Protein AF-A0A9P8SN15-F1 (afdb_monomer_lite)

Structure (mmCIF, N/CA/C/O backbone):
data_AF-A0A9P8SN15-F1
#
_entry.id   AF-A0A9P8SN15-F1
#
loop_
_atom_site.group_PDB
_atom_site.id
_atom_site.type_symbol
_atom_site.label_atom_id
_atom_site.label_alt_id
_atom_site.label_comp_id
_atom_site.label_asym_id
_atom_site.label_entity_id
_atom_site.label_seq_id
_atom_site.pdbx_PDB_ins_code
_atom_site.Cartn_x
_atom_site.Cartn_y
_atom_site.Cartn_z
_atom_site.occupancy
_atom_site.B_iso_or_equiv
_atom_site.auth_seq_id
_atom_site.auth_comp_id
_atom_site.auth_asym_id
_atom_site.auth_atom_id
_atom_site.pdbx_PDB_model_num
ATOM 1 N N . MET A 1 1 ? -8.848 -55.774 -32.254 1.00 43.16 1 MET A N 1
ATOM 2 C CA . MET A 1 1 ? -9.373 -54.449 -31.861 1.00 43.16 1 MET A CA 1
ATOM 3 C C . MET A 1 1 ? -8.935 -54.195 -30.433 1.00 43.16 1 MET A C 1
ATOM 5 O O . MET A 1 1 ? -8.991 -55.128 -29.645 1.00 43.16 1 MET A O 1
ATOM 9 N N . GLY A 1 2 ? -8.468 -52.991 -30.123 1.00 33.44 2 GLY A N 1
ATOM 10 C CA . GLY A 1 2 ? -8.052 -52.582 -28.783 1.00 33.44 2 GLY A CA 1
ATOM 11 C C . GLY A 1 2 ? -7.899 -51.066 -28.777 1.00 33.44 2 GLY A C 1
ATOM 12 O O . GLY A 1 2 ? -7.346 -50.519 -29.731 1.00 33.44 2 GLY A O 1
ATOM 13 N N . ASN A 1 3 ? -8.456 -50.400 -27.769 1.00 33.59 3 ASN A N 1
ATOM 14 C CA . ASN A 1 3 ? -8.459 -48.942 -27.705 1.00 33.59 3 ASN A CA 1
ATOM 15 C C . ASN A 1 3 ? -7.086 -48.424 -27.266 1.00 33.59 3 ASN A C 1
ATOM 17 O O . ASN A 1 3 ? -6.443 -49.015 -26.401 1.00 33.59 3 ASN A O 1
ATOM 21 N N . VAL A 1 4 ? -6.667 -47.304 -27.851 1.00 38.09 4 VAL A N 1
ATOM 22 C CA . VAL A 1 4 ? -5.477 -46.547 -27.452 1.00 38.09 4 VAL A CA 1
ATOM 23 C C . VAL A 1 4 ? -5.957 -45.169 -27.011 1.00 38.09 4 VAL A C 1
ATOM 25 O O . VAL A 1 4 ? -6.623 -44.482 -27.784 1.00 38.09 4 VAL A O 1
ATOM 28 N N . GLU A 1 5 ? -5.653 -44.778 -25.775 1.00 34.59 5 GLU A N 1
ATOM 29 C CA . GLU A 1 5 ? -5.971 -43.437 -25.279 1.00 34.59 5 GLU A CA 1
ATOM 30 C C . GLU A 1 5 ? -5.076 -42.374 -25.943 1.00 34.59 5 GLU A C 1
ATOM 32 O O . GLU A 1 5 ? -3.874 -42.602 -26.122 1.00 34.59 5 GLU A O 1
ATOM 37 N N . PRO A 1 6 ? -5.620 -41.198 -26.305 1.00 35.34 6 PRO A N 1
ATOM 38 C CA . PRO A 1 6 ? -4.821 -40.083 -26.792 1.00 35.34 6 PRO A CA 1
ATOM 39 C C . PRO A 1 6 ? -4.088 -39.378 -25.639 1.00 35.34 6 PRO A C 1
ATOM 41 O O . PRO A 1 6 ? -4.672 -39.060 -24.605 1.00 35.34 6 PRO A O 1
ATOM 44 N N . LEU A 1 7 ? -2.804 -39.078 -25.847 1.00 35.97 7 LEU A N 1
ATOM 45 C CA . LEU A 1 7 ? -1.991 -38.275 -24.926 1.00 35.97 7 LEU A CA 1
ATOM 46 C C . LEU A 1 7 ? -2.554 -36.843 -24.773 1.00 35.97 7 LEU A C 1
ATOM 48 O O . LEU A 1 7 ? -2.995 -36.259 -25.766 1.00 35.97 7 LEU A O 1
ATOM 52 N N . PRO A 1 8 ? -2.492 -36.237 -23.571 1.00 32.81 8 PRO A N 1
ATOM 53 C CA . PRO A 1 8 ? -2.996 -34.886 -23.342 1.00 32.81 8 PRO A CA 1
ATOM 54 C C . PRO A 1 8 ? -2.127 -33.815 -24.021 1.00 32.81 8 PRO A C 1
ATOM 56 O O . PRO A 1 8 ? -0.898 -33.822 -23.925 1.00 32.81 8 PRO A O 1
ATOM 59 N N . SER A 1 9 ? -2.786 -32.858 -24.675 1.00 33.25 9 SER A N 1
ATOM 60 C CA . SER A 1 9 ? -2.154 -31.731 -25.370 1.00 33.25 9 SER A CA 1
ATOM 61 C C . SER A 1 9 ? -1.370 -30.803 -24.425 1.00 33.25 9 SER A C 1
ATOM 63 O O . SER A 1 9 ? -1.812 -30.560 -23.298 1.00 33.25 9 SER A O 1
ATOM 65 N N . PRO A 1 10 ? -0.251 -30.197 -24.872 1.00 29.38 10 PRO A N 1
ATOM 66 C CA . PRO A 1 10 ? 0.441 -29.174 -24.092 1.00 29.38 10 PRO A CA 1
ATOM 67 C C . PRO A 1 10 ? -0.435 -27.922 -23.928 1.00 29.38 10 PRO A C 1
ATOM 69 O O . PRO A 1 10 ? -1.056 -27.455 -24.884 1.00 29.38 10 PRO A O 1
ATOM 72 N N . LYS A 1 11 ? -0.461 -27.355 -22.715 1.00 29.34 11 LYS A N 1
ATOM 73 C CA . LYS A 1 11 ? -1.183 -26.105 -22.425 1.00 29.34 11 LYS A CA 1
ATOM 74 C C . LYS A 1 11 ? -0.593 -24.935 -23.240 1.00 29.34 11 LYS A C 1
ATOM 76 O O . LYS A 1 11 ? 0.634 -24.845 -23.336 1.00 29.34 11 LYS A O 1
ATOM 81 N N . PRO A 1 12 ? -1.420 -24.025 -23.790 1.00 28.12 12 PRO A N 1
ATOM 82 C CA . PRO A 1 12 ? -0.927 -22.801 -24.417 1.00 28.12 12 PRO A CA 1
ATOM 83 C C . PRO A 1 12 ? -0.260 -21.875 -23.378 1.00 28.12 12 PRO A C 1
ATOM 85 O O . PRO A 1 12 ? -0.565 -21.972 -22.186 1.00 28.12 12 PRO A O 1
ATOM 88 N N . PRO A 1 13 ? 0.647 -20.974 -23.801 1.00 26.25 13 PRO A N 1
ATOM 89 C CA . PRO A 1 13 ? 1.233 -19.980 -22.909 1.00 26.25 13 PRO A CA 1
ATOM 90 C C . PRO A 1 13 ? 0.168 -18.998 -22.400 1.00 26.25 13 PRO A C 1
ATOM 92 O O . PRO A 1 13 ? -0.768 -18.656 -23.121 1.00 26.25 13 PRO A O 1
ATOM 95 N N . LEU A 1 14 ? 0.341 -18.534 -21.161 1.00 26.70 14 LEU A N 1
ATOM 96 C CA . LEU A 1 14 ? -0.546 -17.562 -20.520 1.00 26.70 14 LEU A CA 1
ATOM 97 C C . LEU A 1 14 ? -0.602 -16.254 -21.325 1.00 26.70 14 LEU A C 1
ATOM 99 O O . LEU A 1 14 ? 0.432 -15.657 -21.630 1.00 26.70 14 LEU A O 1
ATOM 103 N N . SER A 1 15 ? -1.818 -15.804 -21.631 1.00 26.92 15 SER A N 1
ATOM 104 C CA . SER A 1 15 ? -2.092 -14.449 -22.110 1.00 26.92 15 SER A CA 1
ATOM 105 C C . SER A 1 15 ? -1.800 -13.411 -21.013 1.00 26.92 15 SER A C 1
ATOM 107 O O . SER A 1 15 ? -1.813 -13.765 -19.829 1.00 26.92 15 SER A O 1
ATOM 109 N N . PRO A 1 16 ? -1.566 -12.129 -21.362 1.00 30.34 16 PRO A N 1
ATOM 110 C CA . PRO A 1 16 ? -1.461 -11.059 -20.372 1.00 30.34 16 PRO A CA 1
ATOM 111 C C . PRO A 1 16 ? -2.697 -11.029 -19.466 1.00 30.34 16 PRO A C 1
ATOM 113 O O . PRO A 1 16 ? -3.819 -11.221 -19.938 1.00 30.34 16 PRO A O 1
ATOM 116 N N . LEU A 1 17 ? -2.484 -10.820 -18.166 1.00 32.09 17 LEU A N 1
ATOM 117 C CA . LEU A 1 17 ? -3.565 -10.796 -17.183 1.00 32.09 17 LEU A CA 1
ATOM 118 C C . LEU A 1 17 ? -4.480 -9.591 -17.425 1.00 32.09 17 LEU A C 1
ATOM 120 O O . LEU A 1 17 ? -4.017 -8.474 -17.647 1.00 32.09 17 LEU A O 1
ATOM 124 N N . GLN A 1 18 ? -5.787 -9.829 -17.361 1.00 28.58 18 GLN A N 1
ATOM 125 C CA . GLN A 1 18 ? -6.811 -8.798 -17.476 1.00 28.58 18 GLN A CA 1
ATOM 126 C C . GLN A 1 18 ? -6.966 -8.118 -16.107 1.00 28.58 18 GLN A C 1
ATOM 128 O O . GLN A 1 18 ? -7.608 -8.656 -15.210 1.00 28.58 18 GLN A O 1
ATOM 133 N N . GLU A 1 19 ? -6.287 -6.984 -15.924 1.00 38.12 19 GLU A N 1
ATOM 134 C CA . GLU A 1 19 ? -6.067 -6.360 -14.611 1.00 38.12 19 GLU A CA 1
ATOM 135 C C . GLU A 1 19 ? -7.360 -5.821 -13.966 1.00 38.12 19 GLU A C 1
ATOM 137 O O . GLU A 1 19 ? -8.158 -5.119 -14.596 1.00 38.12 19 GLU A O 1
ATOM 142 N N . SER A 1 20 ? -7.563 -6.137 -12.683 1.00 36.09 20 SER A N 1
ATOM 143 C CA . SER A 1 20 ? -8.764 -5.767 -11.928 1.00 36.09 20 SER A CA 1
ATOM 144 C C . SER A 1 20 ? -8.820 -4.266 -11.628 1.00 36.09 20 SER A C 1
ATOM 146 O O . SER A 1 20 ? -7.954 -3.713 -10.950 1.00 36.09 20 SER A O 1
ATOM 148 N N . ARG A 1 21 ? -9.903 -3.601 -12.057 1.00 37.75 21 ARG A N 1
ATOM 149 C CA . ARG A 1 21 ? -10.155 -2.159 -11.825 1.00 37.75 21 ARG A CA 1
ATOM 150 C C . ARG A 1 21 ? -10.199 -1.745 -10.341 1.00 37.75 21 ARG A C 1
ATOM 152 O O . ARG A 1 21 ? -10.098 -0.558 -10.042 1.00 37.75 21 ARG A O 1
ATOM 159 N N . SER A 1 22 ? -10.362 -2.698 -9.427 1.00 43.34 22 SER A N 1
ATOM 160 C CA . SER A 1 22 ? -10.461 -2.520 -7.973 1.00 43.34 22 SER A CA 1
ATOM 161 C C . SER A 1 22 ? -9.186 -1.979 -7.311 1.00 43.34 22 SER A C 1
ATOM 163 O O . SER A 1 22 ? -9.284 -1.263 -6.318 1.00 43.34 22 SER A O 1
ATOM 165 N N . ALA A 1 23 ? -7.997 -2.249 -7.858 1.00 39.69 23 ALA A N 1
ATOM 166 C CA . ALA A 1 23 ? -6.710 -1.913 -7.228 1.00 39.69 23 ALA A CA 1
ATOM 167 C C . ALA A 1 23 ? -6.354 -0.404 -7.185 1.00 39.69 23 ALA A C 1
ATOM 169 O O . ALA A 1 23 ? -5.274 -0.037 -6.729 1.00 39.69 23 ALA A O 1
ATOM 170 N N . ILE A 1 24 ? -7.218 0.475 -7.710 1.00 46.88 24 ILE A N 1
ATOM 171 C CA . ILE A 1 24 ? -6.808 1.800 -8.212 1.00 46.88 24 ILE A CA 1
ATOM 172 C C . ILE A 1 24 ? -7.413 2.976 -7.416 1.00 46.88 24 ILE A C 1
ATOM 174 O O . ILE A 1 24 ? -6.883 4.084 -7.460 1.00 46.88 24 ILE A O 1
ATOM 178 N N . SER A 1 25 ? -8.489 2.765 -6.647 1.00 37.72 25 SER A N 1
ATOM 179 C CA . SER A 1 25 ? -9.165 3.842 -5.901 1.00 37.72 25 SER A CA 1
ATOM 180 C C . SER A 1 25 ? -9.007 3.700 -4.385 1.00 37.72 25 SER A C 1
ATOM 182 O O . SER A 1 25 ? -9.679 2.880 -3.762 1.00 37.72 25 SER A O 1
ATOM 184 N N . LEU A 1 26 ? -8.159 4.544 -3.786 1.00 40.94 26 LEU A N 1
ATOM 185 C CA . LEU A 1 26 ? -7.991 4.694 -2.328 1.00 40.94 26 LEU A CA 1
ATOM 186 C C . LEU A 1 26 ? -8.127 6.158 -1.850 1.00 40.94 26 LEU A C 1
ATOM 188 O O . LEU A 1 26 ? -7.697 6.495 -0.751 1.00 40.94 26 LEU A O 1
ATOM 192 N N . GLN A 1 27 ? -8.711 7.050 -2.661 1.00 34.78 27 GLN A N 1
ATOM 193 C CA . GLN A 1 27 ? -8.911 8.454 -2.279 1.00 34.78 27 GLN A CA 1
ATOM 194 C C . GLN A 1 27 ? -10.295 8.685 -1.659 1.00 34.78 27 GLN A C 1
ATOM 196 O O . GLN A 1 27 ? -11.322 8.364 -2.256 1.00 34.78 27 GLN A O 1
ATOM 201 N N . THR A 1 28 ? -10.311 9.290 -0.469 1.00 30.00 28 THR A N 1
ATOM 202 C CA . THR A 1 28 ? -11.524 9.732 0.229 1.00 30.00 28 THR A CA 1
ATOM 203 C C . THR A 1 28 ? -12.302 10.744 -0.609 1.00 30.00 28 THR A C 1
ATOM 205 O O . THR A 1 28 ? -11.780 11.801 -0.965 1.00 30.00 28 THR A O 1
ATOM 208 N N . THR A 1 29 ? -13.578 10.462 -0.871 1.00 28.55 29 THR A N 1
ATOM 209 C CA . THR A 1 29 ? -14.506 11.414 -1.490 1.00 28.55 29 THR A CA 1
ATOM 210 C C . THR A 1 29 ? -14.833 12.539 -0.510 1.00 28.55 29 THR A C 1
ATOM 212 O O . THR A 1 29 ? -15.751 12.422 0.302 1.00 28.55 29 THR A O 1
ATOM 215 N N . ALA A 1 30 ? -14.083 13.640 -0.576 1.00 25.94 30 ALA A N 1
ATOM 216 C CA . ALA A 1 30 ? -14.432 14.867 0.131 1.00 25.94 30 ALA A CA 1
ATOM 217 C C . ALA A 1 30 ? -15.796 15.377 -0.371 1.00 25.94 30 ALA A C 1
ATOM 219 O O . ALA A 1 30 ? -15.971 15.617 -1.567 1.00 25.94 30 ALA A O 1
ATOM 220 N N . ALA A 1 31 ? -16.767 15.508 0.534 1.00 27.88 31 ALA A N 1
ATOM 221 C CA . ALA A 1 31 ? -18.132 15.874 0.177 1.00 27.88 31 ALA A CA 1
ATOM 222 C C . ALA A 1 31 ? -18.211 17.315 -0.358 1.00 27.88 31 ALA A C 1
ATOM 224 O O . ALA A 1 31 ? -17.802 18.263 0.313 1.00 27.88 31 ALA A O 1
ATOM 225 N N . ALA A 1 32 ? -18.783 17.482 -1.552 1.00 25.36 32 ALA A N 1
ATOM 226 C CA . ALA A 1 32 ? -19.199 18.786 -2.055 1.00 25.36 32 ALA A CA 1
ATOM 227 C C . ALA A 1 32 ? -20.607 19.114 -1.513 1.00 25.36 32 ALA A C 1
ATOM 229 O O . ALA A 1 32 ? -21.483 18.247 -1.569 1.00 25.36 32 ALA A O 1
ATOM 230 N N . PRO A 1 33 ? -20.854 20.326 -0.984 1.00 27.25 33 PRO A N 1
ATOM 231 C CA . PRO A 1 33 ? -22.137 20.663 -0.376 1.00 27.25 33 PRO A CA 1
ATOM 232 C C . PRO A 1 33 ? -23.238 20.838 -1.427 1.00 27.25 33 PRO A C 1
ATOM 234 O O . PRO A 1 33 ? -23.059 21.515 -2.439 1.00 27.25 33 PRO A O 1
ATOM 237 N N . SER A 1 34 ? -24.413 20.279 -1.145 1.00 27.02 34 SER A N 1
ATOM 238 C CA . SER A 1 34 ? -25.634 20.510 -1.916 1.00 27.02 34 SER A CA 1
ATOM 239 C C . SER A 1 34 ? -26.143 21.944 -1.739 1.00 27.02 34 SER A C 1
ATOM 241 O O . SER A 1 34 ? -26.380 22.375 -0.610 1.00 27.02 34 SER A O 1
ATOM 243 N N . SER A 1 35 ? -26.413 22.649 -2.837 1.00 26.45 35 SER A N 1
ATOM 244 C CA . SER A 1 35 ? -27.148 23.920 -2.841 1.00 26.45 35 SER A CA 1
ATOM 245 C C . SER A 1 35 ? -28.314 23.857 -3.835 1.00 26.45 35 SER A C 1
ATOM 247 O O . SER A 1 35 ? -28.173 23.350 -4.946 1.00 26.45 35 SER A O 1
ATOM 249 N N . SER A 1 36 ? -29.499 24.307 -3.409 1.00 26.06 36 SER A N 1
ATOM 250 C CA . SER A 1 36 ? -30.756 24.122 -4.148 1.00 26.06 36 SER A CA 1
ATOM 251 C C . SER A 1 36 ? -31.702 25.324 -4.008 1.00 26.06 36 SER A C 1
ATOM 253 O O . SER A 1 36 ? -32.494 25.417 -3.075 1.00 26.06 36 SER A O 1
ATOM 255 N N . SER A 1 37 ? -31.623 26.260 -4.956 1.00 27.27 37 SER A N 1
ATOM 256 C CA . SER A 1 37 ? -32.569 27.375 -5.154 1.00 27.27 37 SER A CA 1
ATOM 257 C C . SER A 1 37 ? -32.213 28.136 -6.444 1.00 27.27 37 SER A C 1
ATOM 259 O O . SER A 1 37 ? -31.049 28.147 -6.831 1.00 27.27 37 SER A O 1
ATOM 261 N N . VAL A 1 38 ? -33.113 28.798 -7.182 1.00 27.14 38 VAL A N 1
ATOM 262 C CA . VAL A 1 38 ? -34.593 28.786 -7.251 1.00 27.14 38 VAL A CA 1
ATOM 263 C C . VAL A 1 38 ? -34.981 29.206 -8.693 1.00 27.14 38 VAL A C 1
ATOM 265 O O . VAL A 1 38 ? -34.151 29.745 -9.422 1.00 27.14 38 VAL A O 1
ATOM 268 N N . ALA A 1 39 ? -36.210 28.935 -9.142 1.00 25.72 39 ALA A N 1
ATOM 269 C CA . ALA A 1 39 ? -36.659 29.194 -10.520 1.00 25.72 39 ALA A CA 1
ATOM 270 C C . ALA A 1 39 ? -36.964 30.675 -10.850 1.00 25.72 39 ALA A C 1
ATOM 272 O O . ALA A 1 39 ? -37.361 31.424 -9.962 1.00 25.72 39 ALA A O 1
ATOM 273 N N . ALA A 1 40 ? -36.937 31.038 -12.147 1.00 25.03 40 ALA A N 1
ATOM 274 C CA . ALA A 1 40 ? -37.963 31.885 -12.789 1.00 25.03 40 ALA A CA 1
ATOM 275 C C . ALA A 1 40 ? -37.892 31.868 -14.339 1.00 25.03 40 ALA A C 1
ATOM 277 O O . ALA A 1 40 ? -36.833 31.696 -14.933 1.00 25.03 40 ALA A O 1
ATOM 278 N N . ALA A 1 41 ? -39.053 32.050 -14.973 1.00 25.41 41 ALA A N 1
ATOM 279 C CA . ALA A 1 41 ? -39.345 31.945 -16.407 1.00 25.41 41 ALA A CA 1
ATOM 280 C C . ALA A 1 41 ? -38.790 33.061 -17.327 1.00 25.41 41 ALA A C 1
ATOM 282 O O . ALA A 1 41 ? -38.613 34.188 -16.875 1.00 25.41 41 ALA A O 1
ATOM 283 N N . ALA A 1 42 ? -38.714 32.786 -18.646 1.00 25.50 42 ALA A N 1
ATOM 284 C CA . ALA A 1 42 ? -39.509 33.501 -19.673 1.00 25.50 42 ALA A CA 1
ATOM 285 C C . ALA A 1 42 ? -39.394 32.893 -21.101 1.00 25.50 42 ALA A C 1
ATOM 287 O O . ALA A 1 42 ? -38.319 32.498 -21.539 1.00 25.50 42 ALA A O 1
ATOM 288 N N . VAL A 1 43 ? -40.518 32.885 -21.833 1.00 31.64 43 VAL A N 1
ATOM 289 C CA . VAL A 1 43 ? -40.740 32.541 -23.265 1.00 31.64 43 VAL A CA 1
ATOM 290 C C . VAL A 1 43 ? -41.840 33.525 -23.735 1.00 31.64 43 VAL A C 1
ATOM 292 O O . VAL A 1 43 ? -42.756 33.729 -22.932 1.00 31.64 43 VAL A O 1
ATOM 295 N N . PRO A 1 44 ? -41.768 34.229 -24.896 1.00 45.34 44 PRO A N 1
ATOM 296 C CA . PRO A 1 44 ? -41.990 33.678 -26.256 1.00 45.34 44 PRO A CA 1
ATOM 297 C C . PRO A 1 44 ? -41.100 34.363 -27.338 1.00 45.34 44 PRO A C 1
ATOM 299 O O . PRO A 1 44 ? -40.125 35.004 -26.966 1.00 45.34 44 PRO A O 1
ATOM 302 N N . HIS A 1 45 ? -41.267 34.293 -28.673 1.00 28.41 45 HIS A N 1
ATOM 303 C CA . HIS A 1 45 ? -42.249 33.752 -29.654 1.00 28.41 45 HIS A CA 1
ATOM 304 C C . HIS A 1 45 ? -41.458 33.192 -30.876 1.00 28.41 45 HIS A C 1
ATOM 306 O O . HIS A 1 45 ? -40.251 33.399 -30.946 1.00 28.41 45 HIS A O 1
ATOM 312 N N . GLY A 1 46 ? -42.029 32.537 -31.899 1.00 24.89 46 GLY A N 1
ATOM 313 C CA . GLY A 1 46 ? -43.416 32.123 -32.185 1.00 24.89 46 GLY A CA 1
ATOM 314 C C . GLY A 1 46 ? -43.642 31.894 -33.702 1.00 24.89 46 GLY A C 1
ATOM 315 O O . GLY A 1 46 ? -42.708 32.089 -34.471 1.00 24.89 46 GLY A O 1
ATOM 316 N N . HIS A 1 47 ? -44.887 31.571 -34.103 1.00 26.03 47 HIS A N 1
ATOM 317 C CA . HIS A 1 47 ? -45.398 31.467 -35.498 1.00 26.03 47 HIS A CA 1
ATOM 318 C C . HIS A 1 47 ? -44.851 30.300 -36.379 1.00 26.03 47 HIS A C 1
ATOM 320 O O . HIS A 1 47 ? -43.669 29.993 -36.338 1.00 26.03 47 HIS A O 1
ATOM 326 N N . GLU A 1 48 ? -45.643 29.597 -37.216 1.00 26.25 48 GLU A N 1
ATOM 327 C CA . GLU A 1 48 ? -47.116 29.573 -37.398 1.00 26.25 48 GLU A CA 1
ATOM 328 C C . GLU A 1 48 ? -47.599 28.346 -38.224 1.00 26.25 48 GLU A C 1
ATOM 330 O O . GLU A 1 48 ? -46.940 27.993 -39.195 1.00 26.25 48 GLU A O 1
ATOM 335 N N . SER A 1 49 ? -48.821 27.839 -37.960 1.00 27.11 49 SER A N 1
ATOM 336 C CA . SER A 1 49 ? -49.748 27.169 -38.926 1.00 27.11 49 SER A CA 1
ATOM 337 C C . SER A 1 49 ? -49.356 25.813 -39.592 1.00 27.11 49 SER A C 1
ATOM 339 O O . SER A 1 49 ? -48.182 25.527 -39.768 1.00 27.11 49 SER A O 1
ATOM 341 N N . LEU A 1 50 ? -50.253 24.917 -40.061 1.00 28.61 50 LEU A N 1
ATOM 342 C CA . LEU A 1 50 ? -51.690 24.612 -39.821 1.00 28.61 50 LEU A CA 1
ATOM 343 C C . LEU A 1 50 ? -52.057 23.248 -40.487 1.00 28.61 50 LEU A C 1
ATOM 345 O O . LEU A 1 50 ? -51.386 22.850 -41.431 1.00 28.61 50 LEU A O 1
ATOM 349 N N . SER A 1 51 ? -53.226 22.665 -40.143 1.00 28.62 51 SER A N 1
ATOM 350 C CA . SER A 1 51 ? -53.939 21.561 -40.863 1.00 28.62 51 SER A CA 1
ATOM 351 C C . SER A 1 51 ? -53.342 20.132 -40.770 1.00 28.62 51 SER A C 1
ATOM 353 O O . SER A 1 51 ? -52.132 19.987 -40.710 1.00 28.62 51 SER A O 1
ATOM 355 N N . ARG A 1 52 ? -54.116 19.023 -40.792 1.00 29.61 52 ARG A N 1
ATOM 356 C CA . ARG A 1 52 ? -55.588 18.801 -40.921 1.00 29.61 52 ARG A CA 1
ATOM 357 C C . ARG A 1 52 ? -56.020 17.441 -40.305 1.00 29.61 52 ARG A C 1
ATOM 359 O O . ARG A 1 52 ? -55.204 16.535 -40.219 1.00 29.61 52 ARG A O 1
ATOM 366 N N . TYR A 1 53 ? -57.302 17.316 -39.941 1.00 29.55 53 TYR A N 1
ATOM 367 C CA . TYR A 1 53 ? -58.002 16.091 -39.474 1.00 29.55 53 TYR A CA 1
ATOM 368 C C . TYR A 1 53 ? -58.514 15.202 -40.632 1.00 29.55 53 TYR A C 1
ATOM 370 O O . TYR A 1 53 ? -58.749 15.748 -41.712 1.00 29.55 53 TYR A O 1
ATOM 378 N N . PHE A 1 54 ? -58.792 13.908 -40.371 1.00 29.72 54 PHE A N 1
ATOM 379 C CA . PHE A 1 54 ? -60.115 13.246 -40.547 1.00 29.72 54 PHE A CA 1
ATOM 380 C C . PHE A 1 54 ? -60.140 11.804 -39.955 1.00 29.72 54 PHE A C 1
ATOM 382 O O . PHE A 1 54 ? -59.079 11.273 -39.635 1.00 29.72 54 PHE A O 1
ATOM 389 N N . ASP A 1 55 ? -61.333 11.208 -39.786 1.00 31.56 55 ASP A N 1
ATOM 390 C CA . ASP A 1 55 ? -61.631 10.100 -38.844 1.00 31.56 55 ASP A CA 1
ATOM 391 C C . ASP A 1 55 ? -62.084 8.736 -39.452 1.00 31.56 55 ASP A C 1
ATOM 393 O O . ASP A 1 55 ? -62.670 8.705 -40.534 1.00 31.56 55 ASP A O 1
ATOM 397 N N . ASP A 1 56 ? -61.950 7.668 -38.634 1.00 30.73 56 ASP A N 1
ATOM 398 C CA . ASP A 1 56 ? -62.829 6.466 -38.496 1.00 30.73 56 ASP A CA 1
ATOM 399 C C . ASP A 1 56 ? -62.890 5.373 -39.628 1.00 30.73 56 ASP A C 1
ATOM 401 O O . ASP A 1 56 ? -62.429 5.604 -40.744 1.00 30.73 56 ASP A O 1
ATOM 405 N N . PRO A 1 57 ? -63.440 4.142 -39.398 1.00 52.03 57 PRO A N 1
ATOM 406 C CA . PRO A 1 57 ? -62.914 3.078 -38.506 1.00 52.03 57 PRO A CA 1
ATOM 407 C C . PRO A 1 57 ? -62.981 1.625 -39.111 1.00 52.03 57 PRO A C 1
ATOM 409 O O . PRO A 1 57 ? -63.288 1.458 -40.287 1.00 52.03 57 PRO A O 1
ATOM 412 N N . ILE A 1 58 ? -62.819 0.578 -38.260 1.00 31.02 58 ILE A N 1
ATOM 413 C CA . ILE A 1 58 ? -63.318 -0.843 -38.351 1.00 31.02 58 ILE A CA 1
ATOM 414 C C . ILE A 1 58 ? -62.290 -2.008 -38.524 1.00 31.02 58 ILE A C 1
ATOM 416 O O . ILE A 1 58 ? -61.867 -2.330 -39.624 1.00 31.02 58 ILE A O 1
ATOM 420 N N . GLN A 1 59 ? -62.072 -2.714 -37.393 1.00 29.56 59 GLN A N 1
ATOM 421 C CA . GLN A 1 59 ? -61.950 -4.180 -37.132 1.00 29.56 59 GLN A CA 1
ATOM 422 C C . GLN A 1 59 ? -60.893 -5.105 -37.798 1.00 29.56 59 GLN A C 1
ATOM 424 O O . GLN A 1 59 ? -60.736 -5.153 -39.011 1.00 29.56 59 GLN A O 1
ATOM 429 N N . GLY A 1 60 ? -60.347 -6.005 -36.954 1.00 29.64 60 GLY A N 1
ATOM 430 C CA . GLY A 1 60 ? -59.517 -7.179 -37.294 1.00 29.64 60 GLY A CA 1
ATOM 431 C C . GLY A 1 60 ? -58.007 -6.900 -37.222 1.00 29.64 60 GLY A C 1
ATOM 432 O O . GLY A 1 60 ? -57.574 -5.846 -37.666 1.00 29.64 60 GLY A O 1
ATOM 433 N N . GLU A 1 61 ? -57.142 -7.760 -36.674 1.00 33.69 61 GLU A N 1
ATOM 434 C CA . GLU A 1 61 ? -57.302 -8.995 -35.876 1.00 33.69 61 GLU A CA 1
ATOM 435 C C . GLU A 1 61 ? -56.050 -9.129 -34.957 1.00 33.69 61 GLU A C 1
ATOM 437 O O . GLU A 1 61 ? -55.143 -8.303 -35.053 1.00 33.69 61 GLU A O 1
ATOM 442 N N . TYR A 1 62 ? -55.995 -10.079 -34.016 1.00 42.12 62 TYR A N 1
ATOM 443 C CA . TYR A 1 62 ? -54.923 -10.143 -33.000 1.00 42.12 62 TYR A CA 1
ATOM 444 C C . TYR A 1 62 ? -53.553 -10.579 -33.558 1.00 42.12 62 TYR A C 1
ATOM 446 O O . TYR A 1 62 ? -53.466 -11.679 -34.096 1.00 42.12 62 TYR A O 1
ATOM 454 N N . ASP A 1 63 ? -52.484 -9.826 -33.259 1.00 38.72 63 ASP A N 1
ATOM 455 C CA . ASP A 1 63 ? -51.269 -10.387 -32.630 1.00 38.72 63 ASP A CA 1
ATOM 456 C C . ASP A 1 63 ? -50.414 -9.306 -31.915 1.00 38.72 63 ASP A C 1
ATOM 458 O O . ASP A 1 63 ? -50.804 -8.137 -31.875 1.00 38.72 63 ASP A O 1
ATOM 462 N N . ASN A 1 64 ? -49.303 -9.706 -31.282 1.00 42.03 64 ASN A N 1
ATOM 463 C CA . ASN A 1 64 ? -48.467 -8.892 -30.379 1.00 42.03 64 ASN A CA 1
ATOM 464 C C . ASN A 1 64 ? -47.207 -8.270 -31.040 1.00 42.03 64 ASN A C 1
ATOM 466 O O . ASN A 1 64 ? -46.959 -8.425 -32.232 1.00 42.03 64 ASN A O 1
ATOM 470 N N . ASP A 1 65 ? -46.394 -7.615 -30.198 1.00 42.34 65 ASP A N 1
ATOM 471 C CA . ASP A 1 65 ? -44.992 -7.210 -30.408 1.00 42.34 65 ASP A CA 1
ATOM 472 C C . ASP A 1 65 ? -44.702 -5.987 -31.300 1.00 42.34 65 ASP A C 1
ATOM 474 O O . ASP A 1 65 ? -43.852 -6.019 -32.188 1.00 42.34 65 ASP A O 1
ATOM 478 N N . ASP A 1 66 ? -45.286 -4.836 -30.942 1.00 44.28 66 ASP A N 1
ATOM 479 C CA . ASP A 1 66 ? -44.809 -3.507 -31.377 1.00 44.28 66 ASP A CA 1
ATOM 480 C C . ASP A 1 66 ? -43.597 -3.033 -30.534 1.00 44.28 66 ASP A C 1
ATOM 482 O O . ASP A 1 66 ? -43.603 -1.987 -29.878 1.00 44.28 66 ASP A O 1
ATOM 486 N N . LEU A 1 67 ? -42.544 -3.861 -30.492 1.00 48.09 67 LEU A N 1
ATOM 487 C CA . LEU A 1 67 ? -41.214 -3.444 -30.041 1.00 48.09 67 LEU A CA 1
ATOM 488 C C . LEU A 1 67 ? -40.472 -2.819 -31.232 1.00 48.09 67 LEU A C 1
ATOM 490 O O . LEU A 1 67 ? -40.395 -3.453 -32.289 1.00 48.09 67 LEU A O 1
ATOM 494 N N . PRO A 1 68 ? -39.868 -1.622 -31.093 1.00 43.47 68 PRO A N 1
ATOM 495 C CA . PRO A 1 68 ? -39.135 -1.011 -32.194 1.00 43.47 68 PRO A CA 1
ATOM 496 C C . PRO A 1 68 ? -37.974 -1.924 -32.619 1.00 43.47 68 PRO A C 1
ATOM 498 O O . PRO A 1 68 ? -37.271 -2.460 -31.753 1.00 43.47 68 PRO A O 1
ATOM 501 N N . PRO A 1 69 ? -37.742 -2.112 -33.931 1.00 40.03 69 PRO A N 1
ATOM 502 C CA . PRO A 1 69 ? -36.720 -3.029 -34.410 1.00 40.03 69 PRO A CA 1
ATOM 503 C C . PRO A 1 69 ? -35.342 -2.614 -33.891 1.00 40.03 69 PRO A C 1
ATOM 505 O O . PRO A 1 69 ? -34.982 -1.436 -33.919 1.00 40.03 69 PRO A O 1
ATOM 508 N N . LEU A 1 70 ? -34.550 -3.600 -33.458 1.00 32.41 70 LEU A N 1
ATOM 509 C CA . LEU A 1 70 ? -33.138 -3.408 -33.131 1.00 32.41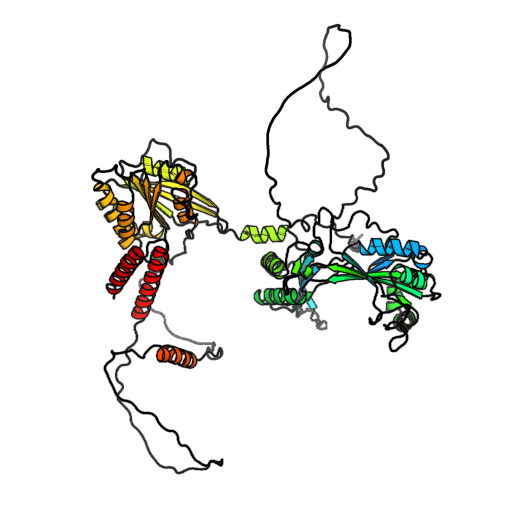 70 LEU A CA 1
ATOM 510 C C . LEU A 1 70 ? -32.408 -2.879 -34.370 1.00 32.41 70 LEU A C 1
ATOM 512 O O . LEU A 1 70 ? -32.092 -3.638 -35.291 1.00 32.41 70 LEU A O 1
ATOM 516 N N . TYR A 1 71 ? -32.165 -1.567 -34.385 1.00 38.84 71 TYR A N 1
ATOM 517 C CA . TYR A 1 71 ? -31.494 -0.878 -35.479 1.00 38.84 71 TYR A CA 1
ATOM 518 C C . TYR A 1 71 ? -30.112 -1.488 -35.691 1.00 38.84 71 TYR A C 1
ATOM 520 O O . TYR A 1 71 ? -29.175 -1.273 -34.924 1.00 38.84 71 TYR A O 1
ATOM 528 N N . SER A 1 72 ? -30.010 -2.281 -36.754 1.00 47.88 72 SER A N 1
ATOM 529 C CA . SER A 1 72 ? -28.781 -2.944 -37.169 1.00 47.88 72 SER A CA 1
ATOM 530 C C . SER A 1 72 ? -27.908 -1.947 -37.927 1.00 47.88 72 SER A C 1
ATOM 532 O O . SER A 1 72 ? -27.687 -2.085 -39.131 1.00 47.88 72 SER A O 1
ATOM 534 N N . GLU A 1 73 ? -27.449 -0.906 -37.227 1.00 33.84 73 GLU A N 1
ATOM 535 C CA . GLU A 1 73 ? -26.482 0.053 -37.755 1.00 33.84 73 GLU A CA 1
ATOM 536 C C . GLU A 1 73 ? -25.113 -0.620 -37.905 1.00 33.84 73 GLU A C 1
ATOM 538 O O . GLU A 1 73 ? -24.199 -0.455 -37.099 1.00 33.84 73 GLU A O 1
ATOM 543 N N . HIS A 1 74 ? -24.954 -1.350 -39.010 1.00 41.50 74 HIS A N 1
ATOM 544 C CA . HIS A 1 74 ? -23.655 -1.638 -39.609 1.00 41.50 74 HIS A CA 1
ATOM 545 C C . HIS A 1 74 ? -23.055 -0.347 -40.196 1.00 41.50 74 HIS A C 1
ATOM 547 O O . HIS A 1 74 ? -22.829 -0.227 -41.399 1.00 41.50 74 HIS A O 1
ATOM 553 N N . ALA A 1 75 ? -22.809 0.633 -39.328 1.00 31.98 75 ALA A N 1
ATOM 554 C CA . ALA A 1 75 ? -21.933 1.753 -39.609 1.00 31.98 75 ALA A CA 1
ATOM 555 C C . ALA A 1 75 ? -20.497 1.291 -39.327 1.00 31.98 75 ALA A C 1
ATOM 557 O O . ALA A 1 75 ? -20.125 1.076 -38.173 1.00 31.98 75 ALA A O 1
ATOM 558 N N . GLU A 1 76 ? -19.692 1.112 -40.375 1.00 36.50 76 GLU A N 1
ATOM 559 C CA . GLU A 1 76 ? -18.276 0.747 -40.255 1.00 36.50 76 GLU A CA 1
ATOM 560 C C . GLU A 1 76 ? -17.494 1.901 -39.601 1.00 36.50 76 GLU A C 1
ATOM 562 O O . GLU A 1 76 ? -16.994 2.803 -40.268 1.00 36.50 76 GLU A O 1
ATOM 567 N N . THR A 1 77 ? -17.435 1.883 -38.269 1.00 30.17 77 THR A N 1
ATOM 568 C CA . THR A 1 77 ? -16.702 2.837 -37.427 1.00 30.17 77 THR A CA 1
ATOM 569 C C . THR A 1 77 ? -15.724 2.034 -36.575 1.00 30.17 77 THR A C 1
ATOM 571 O O . THR A 1 77 ? -16.119 1.038 -35.970 1.00 30.17 77 THR A O 1
ATOM 574 N N . ASP A 1 78 ? -14.444 2.409 -36.583 1.00 32.00 78 ASP A N 1
ATOM 575 C CA . ASP A 1 78 ? -13.339 1.513 -36.226 1.00 32.00 78 ASP A CA 1
ATOM 576 C C . ASP A 1 78 ? -13.465 0.837 -34.848 1.00 32.00 78 ASP A C 1
ATOM 578 O O . ASP A 1 78 ? -13.266 1.447 -33.796 1.00 32.00 78 ASP A O 1
ATOM 582 N N . ALA A 1 79 ? -13.672 -0.485 -34.858 1.00 32.06 79 ALA A N 1
ATOM 583 C CA . ALA A 1 79 ? -13.700 -1.352 -33.674 1.00 32.06 79 ALA A CA 1
ATOM 584 C C . ALA A 1 79 ? -12.299 -1.595 -33.057 1.00 32.06 79 ALA A C 1
ATOM 586 O O . ALA A 1 79 ? -11.985 -2.692 -32.594 1.00 32.06 79 ALA A O 1
ATOM 587 N N . ALA A 1 80 ? -11.441 -0.573 -33.077 1.00 34.72 80 ALA A N 1
ATOM 588 C CA . ALA A 1 80 ? -10.095 -0.573 -32.510 1.00 34.72 80 ALA A CA 1
ATOM 589 C C . ALA A 1 80 ? -10.050 -0.004 -31.078 1.00 34.72 80 ALA A C 1
ATOM 591 O O . ALA A 1 80 ? -9.160 -0.357 -30.306 1.00 34.72 80 ALA A O 1
ATOM 592 N N . ASP A 1 81 ? -11.011 0.852 -30.713 1.00 35.19 81 ASP A N 1
ATOM 593 C CA . ASP A 1 81 ? -10.928 1.710 -29.519 1.00 35.19 81 ASP A CA 1
ATOM 594 C C . ASP A 1 81 ? -11.514 1.080 -28.235 1.00 35.19 81 ASP A C 1
ATOM 596 O O . ASP A 1 81 ? -11.467 1.667 -27.155 1.00 35.19 81 ASP A O 1
ATOM 600 N N . SER A 1 82 ? -12.033 -0.155 -28.302 1.00 39.59 82 SER A N 1
ATOM 601 C CA . SER A 1 82 ? -12.592 -0.874 -27.141 1.00 39.59 82 SER A CA 1
ATOM 602 C C . SER A 1 82 ? -11.540 -1.623 -26.305 1.00 39.59 82 SER A C 1
ATOM 604 O O . SER A 1 82 ? -11.842 -2.647 -25.682 1.00 39.59 82 SER A O 1
ATOM 606 N N . ALA A 1 83 ? -10.295 -1.143 -26.283 1.00 41.44 83 ALA A N 1
ATOM 607 C CA . ALA A 1 83 ? -9.287 -1.628 -25.347 1.00 41.44 83 ALA A CA 1
ATOM 608 C C . ALA A 1 83 ? -9.660 -1.207 -23.907 1.00 41.44 83 ALA A C 1
ATOM 610 O O . ALA A 1 83 ? -10.128 -0.085 -23.691 1.00 41.44 83 ALA A O 1
ATOM 611 N N . PRO A 1 84 ? -9.461 -2.059 -22.882 1.00 48.97 84 PRO A N 1
ATOM 612 C CA . PRO A 1 84 ? -9.757 -1.682 -21.505 1.00 48.97 84 PRO A CA 1
ATOM 613 C C . PRO A 1 84 ? -8.797 -0.576 -21.047 1.00 48.97 84 PRO A C 1
ATOM 615 O O . PRO A 1 84 ? -7.637 -0.840 -20.738 1.00 48.97 84 PRO A O 1
ATOM 618 N N . VAL A 1 85 ? -9.293 0.665 -20.994 1.00 57.25 85 VAL A N 1
ATOM 619 C CA . VAL A 1 85 ? -8.525 1.846 -20.565 1.00 57.25 85 VAL A CA 1
ATOM 620 C C . VAL A 1 85 ? -7.903 1.597 -19.189 1.00 57.25 85 VAL A C 1
ATOM 622 O O . VAL A 1 85 ? -8.611 1.583 -18.179 1.00 57.25 85 VAL A O 1
ATOM 625 N N . ASN A 1 86 ? -6.581 1.422 -19.152 1.00 64.88 86 ASN A N 1
ATOM 626 C CA . ASN A 1 86 ? -5.819 1.335 -17.913 1.00 64.88 86 ASN A CA 1
ATOM 627 C C . ASN A 1 86 ? -5.555 2.765 -17.402 1.00 64.88 86 ASN A C 1
ATOM 629 O O . ASN A 1 86 ? -4.780 3.496 -18.025 1.00 64.88 86 ASN A O 1
ATOM 633 N N . PRO A 1 87 ? -6.172 3.201 -16.287 1.00 67.12 87 PRO A N 1
ATOM 634 C CA . PRO A 1 87 ? -6.040 4.574 -15.801 1.00 67.12 87 PRO A CA 1
ATOM 635 C C . PRO A 1 87 ? -4.634 4.892 -15.264 1.00 67.12 87 PRO A C 1
ATOM 637 O O . PRO A 1 87 ? -4.321 6.065 -15.078 1.00 67.12 87 PRO A O 1
ATOM 640 N N . LEU A 1 88 ? -3.767 3.890 -15.062 1.00 69.81 88 LEU A N 1
ATOM 641 C CA . LEU A 1 88 ? -2.362 4.097 -14.701 1.00 69.81 88 LEU A CA 1
ATOM 642 C C . LEU A 1 88 ? -1.494 4.523 -15.898 1.00 69.81 88 LEU A C 1
ATOM 644 O O . LEU A 1 88 ? -0.367 4.961 -15.678 1.00 69.81 88 LEU A O 1
ATOM 648 N N . ILE A 1 89 ? -1.975 4.413 -17.144 1.00 70.50 89 ILE A N 1
ATOM 649 C CA . ILE A 1 89 ? -1.233 4.814 -18.351 1.00 70.50 89 ILE A CA 1
ATOM 650 C C . ILE A 1 89 ? -1.732 6.193 -18.816 1.00 70.50 89 ILE A C 1
ATOM 652 O O . ILE A 1 89 ? -2.890 6.305 -19.229 1.00 70.50 89 ILE A O 1
ATOM 656 N N . PRO A 1 90 ? -0.904 7.257 -18.763 1.00 64.75 90 PRO A N 1
ATOM 657 C CA . PRO A 1 90 ? -1.338 8.603 -19.129 1.00 64.75 90 PRO A CA 1
ATOM 658 C C . PRO A 1 90 ? -1.795 8.717 -20.586 1.00 64.75 90 PRO A C 1
ATOM 660 O O . PRO A 1 90 ? -1.075 8.310 -21.498 1.00 64.75 90 PRO A O 1
ATOM 663 N N . ARG A 1 91 ? -2.965 9.327 -20.813 1.00 57.00 91 ARG A N 1
ATOM 664 C CA . ARG A 1 91 ? -3.477 9.634 -22.160 1.00 57.00 91 ARG A CA 1
ATOM 665 C C . ARG A 1 91 ? -2.466 10.504 -22.920 1.00 57.00 91 ARG A C 1
ATOM 667 O O . ARG A 1 91 ? -2.014 11.522 -22.399 1.00 57.00 91 ARG A O 1
ATOM 674 N N . GLY A 1 92 ? -2.094 10.087 -24.132 1.00 52.47 92 GLY A N 1
ATOM 675 C CA . GLY A 1 92 ? -0.995 10.683 -24.906 1.00 52.47 92 GLY A CA 1
ATOM 676 C C . GLY A 1 92 ? 0.388 10.054 -24.661 1.00 52.47 92 GLY A C 1
ATOM 677 O O . GLY A 1 92 ? 1.351 10.431 -25.325 1.00 52.47 92 GLY A O 1
ATOM 678 N N . GLY A 1 93 ? 0.499 9.065 -23.767 1.00 55.94 93 GLY A N 1
ATOM 679 C CA . GLY A 1 93 ? 1.682 8.208 -23.607 1.00 55.94 93 GLY A CA 1
ATOM 680 C C . GLY A 1 93 ? 1.848 7.142 -24.702 1.00 55.94 93 GLY A C 1
ATOM 681 O O . GLY A 1 93 ? 2.710 6.272 -24.571 1.00 55.94 93 GLY A O 1
ATOM 682 N N . ASP A 1 94 ? 1.031 7.190 -25.760 1.00 65.69 94 ASP A N 1
ATOM 683 C CA . ASP A 1 94 ? 0.996 6.188 -26.825 1.00 65.69 94 ASP A CA 1
ATOM 684 C C . ASP A 1 94 ? 2.346 6.055 -27.532 1.00 65.69 94 ASP A C 1
ATOM 686 O O . ASP A 1 94 ? 2.959 7.023 -27.995 1.00 65.69 94 ASP A O 1
ATOM 690 N N . GLN A 1 95 ? 2.817 4.814 -27.605 1.00 73.94 95 GLN A N 1
ATOM 691 C CA . GLN A 1 95 ? 4.151 4.488 -28.079 1.00 73.94 95 GLN A CA 1
ATOM 692 C C . GLN A 1 95 ? 4.182 4.527 -29.613 1.00 73.94 95 GLN A C 1
ATOM 694 O O . GLN A 1 95 ? 3.565 3.696 -30.274 1.00 73.94 95 GLN A O 1
ATOM 699 N N . LEU A 1 96 ? 4.964 5.452 -30.188 1.00 82.75 96 LEU A N 1
ATOM 700 C CA . LEU A 1 96 ? 5.166 5.601 -31.649 1.00 82.75 96 LEU A CA 1
ATOM 701 C C . LEU A 1 96 ? 5.655 4.324 -32.368 1.00 82.75 96 LEU A C 1
ATOM 703 O O . LEU A 1 96 ? 5.631 4.238 -33.599 1.00 82.75 96 LEU A O 1
ATOM 707 N N . VAL A 1 97 ? 6.174 3.372 -31.594 1.00 88.38 97 VAL A N 1
ATOM 708 C CA . VAL A 1 97 ? 6.718 2.082 -32.009 1.00 88.38 97 VAL A CA 1
ATOM 709 C C . VAL A 1 97 ? 6.335 1.080 -30.923 1.00 88.38 97 VAL A C 1
ATOM 711 O O . VAL A 1 97 ? 6.567 1.351 -29.748 1.00 88.38 97 VAL A O 1
ATOM 714 N N . GLN A 1 98 ? 5.774 -0.068 -31.302 1.00 88.62 98 GLN A N 1
ATOM 715 C CA . GLN A 1 98 ? 5.494 -1.166 -30.370 1.00 88.62 98 GLN A CA 1
ATOM 716 C C . GLN A 1 98 ? 6.801 -1.872 -29.948 1.00 88.62 98 GLN A C 1
ATOM 718 O O . GLN A 1 98 ? 7.721 -1.985 -30.767 1.00 88.62 98 GLN A O 1
ATOM 723 N N . PRO A 1 99 ? 6.915 -2.384 -28.709 1.00 91.69 99 PRO A N 1
ATOM 724 C CA . PRO A 1 99 ? 8.112 -3.083 -28.258 1.00 91.69 99 PRO A CA 1
ATOM 725 C C . PRO A 1 99 ? 8.328 -4.377 -29.056 1.00 91.69 99 PRO A C 1
ATOM 727 O O . PRO A 1 99 ? 7.414 -5.171 -29.269 1.00 91.69 99 PRO A O 1
ATOM 730 N N . PHE A 1 100 ? 9.579 -4.634 -29.440 1.00 91.25 100 PHE A N 1
ATOM 731 C CA . PHE A 1 100 ? 10.010 -5.893 -30.058 1.00 91.25 100 PHE A CA 1
ATOM 732 C C . PHE A 1 100 ? 9.854 -7.089 -29.097 1.00 91.25 100 PHE A C 1
ATOM 734 O O . PHE A 1 100 ? 9.739 -8.237 -29.525 1.00 91.25 100 PHE A O 1
ATOM 741 N N . GLY A 1 101 ? 9.875 -6.827 -27.789 1.00 90.62 101 GLY A N 1
ATOM 742 C CA . GLY A 1 101 ? 9.621 -7.804 -26.739 1.00 90.62 101 GLY A CA 1
ATOM 743 C C . GLY A 1 101 ? 10.021 -7.278 -25.363 1.00 90.62 101 GLY A C 1
ATOM 744 O O . GLY A 1 101 ? 10.477 -6.144 -25.229 1.00 90.62 101 GLY A O 1
ATOM 745 N N . HIS A 1 102 ? 9.895 -8.131 -24.351 1.00 91.62 102 HIS A N 1
ATOM 746 C CA . HIS A 1 102 ? 10.225 -7.823 -22.958 1.00 91.62 102 HIS A CA 1
ATOM 747 C C . HIS A 1 102 ? 11.203 -8.862 -22.390 1.00 91.62 102 HIS A C 1
ATOM 749 O O . HIS A 1 102 ? 11.391 -9.937 -22.972 1.00 91.62 102 HIS A O 1
ATOM 755 N N . ASP A 1 103 ? 11.834 -8.562 -21.254 1.00 89.88 103 ASP A N 1
ATOM 756 C CA . ASP A 1 103 ? 12.468 -9.600 -20.439 1.00 89.88 103 ASP A CA 1
ATOM 757 C C . ASP A 1 103 ? 11.429 -10.486 -19.722 1.00 89.88 103 ASP A C 1
ATOM 759 O O . ASP A 1 103 ? 10.235 -10.190 -19.688 1.00 89.88 103 ASP A O 1
ATOM 763 N N . GLY A 1 104 ? 11.885 -11.606 -19.154 1.00 82.00 104 GLY A N 1
ATOM 764 C CA . GLY A 1 104 ? 11.009 -12.581 -18.493 1.00 82.00 104 GLY A CA 1
ATOM 765 C C . GLY A 1 104 ? 10.405 -12.128 -17.157 1.00 82.00 104 GLY A C 1
ATOM 766 O O . GLY A 1 104 ? 9.651 -12.897 -16.569 1.00 82.00 104 GLY A O 1
ATOM 767 N N . GLY A 1 105 ? 10.746 -10.934 -16.658 1.00 81.06 105 GLY A N 1
ATOM 768 C CA . GLY A 1 105 ? 10.142 -10.328 -15.467 1.00 81.06 105 GLY A CA 1
ATOM 769 C C . GLY A 1 105 ? 9.195 -9.164 -15.778 1.00 81.06 105 GLY A C 1
ATOM 770 O O . GLY A 1 105 ? 8.489 -8.707 -14.880 1.00 81.06 105 GLY A O 1
ATOM 771 N N . GLY A 1 106 ? 9.176 -8.679 -17.025 1.00 87.50 106 GLY A N 1
ATOM 772 C CA . GLY A 1 106 ? 8.503 -7.433 -17.398 1.00 87.50 106 GLY A CA 1
ATOM 773 C C . GLY A 1 106 ? 9.231 -6.179 -16.901 1.00 87.50 106 GLY A C 1
ATOM 774 O O . GLY A 1 106 ? 8.619 -5.123 -16.808 1.00 87.50 106 GLY A O 1
ATOM 775 N N . THR A 1 107 ? 10.518 -6.269 -16.546 1.00 92.00 107 THR A N 1
ATOM 776 C CA . THR A 1 107 ? 11.301 -5.133 -16.023 1.00 92.00 107 THR A CA 1
ATOM 777 C C . THR A 1 107 ? 11.906 -4.292 -17.149 1.00 92.00 107 THR A C 1
ATOM 779 O O . THR A 1 107 ? 11.950 -3.066 -17.043 1.00 92.00 107 THR A O 1
ATOM 782 N N . THR A 1 108 ? 12.339 -4.935 -18.237 1.00 94.06 108 THR A N 1
ATOM 783 C CA . THR A 1 108 ? 12.943 -4.297 -19.414 1.00 94.06 108 THR A CA 1
ATOM 784 C C . THR A 1 108 ? 12.087 -4.503 -20.659 1.00 94.06 108 THR A C 1
ATOM 786 O O . THR A 1 108 ? 11.842 -5.643 -21.060 1.00 94.06 108 THR A O 1
ATOM 789 N N . ALA A 1 109 ? 11.712 -3.409 -21.319 1.00 94.19 109 ALA A N 1
ATOM 790 C CA . ALA A 1 109 ? 11.139 -3.408 -22.663 1.00 94.19 109 ALA A CA 1
ATOM 791 C C . ALA A 1 109 ? 12.231 -3.173 -23.725 1.00 94.19 109 ALA A C 1
ATOM 793 O O . ALA A 1 109 ? 13.137 -2.356 -23.535 1.00 94.19 109 ALA A O 1
ATOM 794 N N . TYR A 1 110 ? 12.147 -3.886 -24.848 1.00 94.81 110 TYR A N 1
ATOM 795 C CA . TYR A 1 110 ? 13.124 -3.842 -25.937 1.00 94.81 110 TYR A CA 1
ATOM 796 C C . TYR A 1 110 ? 12.513 -3.233 -27.200 1.00 94.81 110 TYR A C 1
ATOM 798 O O . TYR A 1 110 ? 11.495 -3.723 -27.682 1.00 94.81 110 TYR A O 1
ATOM 806 N N . TYR A 1 111 ? 13.164 -2.226 -27.784 1.00 95.19 111 TYR A N 1
ATO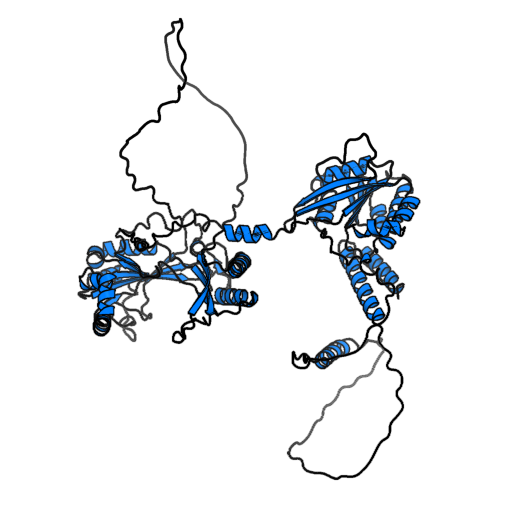M 807 C CA . TYR A 1 111 ? 12.702 -1.551 -29.007 1.00 95.19 111 TYR A CA 1
ATOM 808 C C . TYR A 1 111 ? 13.741 -1.690 -30.118 1.00 95.19 111 TYR A C 1
ATOM 810 O O . TYR A 1 111 ? 14.944 -1.715 -29.850 1.00 95.19 111 TYR A O 1
ATOM 818 N N . LEU A 1 112 ? 13.273 -1.848 -31.359 1.00 93.94 112 LEU A N 1
ATOM 819 C CA . LEU A 1 112 ? 14.112 -2.168 -32.516 1.00 93.94 112 LEU A CA 1
ATOM 820 C C . LEU A 1 112 ? 13.388 -1.751 -33.812 1.00 93.94 112 LEU A C 1
ATOM 822 O O . LEU A 1 112 ? 12.658 -2.538 -34.413 1.00 93.94 112 LEU A O 1
ATOM 826 N N . ASP A 1 113 ? 13.577 -0.491 -34.204 1.00 93.31 113 ASP A N 1
ATOM 827 C CA . ASP A 1 113 ? 13.009 0.161 -35.394 1.00 93.31 113 ASP A CA 1
ATOM 828 C C . ASP A 1 113 ? 14.097 1.073 -35.994 1.00 93.31 113 ASP A C 1
ATOM 830 O O . ASP A 1 113 ? 14.677 1.853 -35.233 1.00 93.31 113 ASP A O 1
ATOM 834 N N . PRO A 1 114 ? 14.388 1.010 -37.311 1.00 93.00 114 PRO A N 1
ATOM 835 C CA . PRO A 1 114 ? 15.420 1.837 -37.943 1.00 93.00 114 PRO A CA 1
ATOM 836 C C . PRO A 1 114 ? 15.298 3.338 -37.649 1.00 93.00 114 PRO A C 1
ATOM 838 O O . PRO A 1 114 ? 16.310 4.018 -37.479 1.00 93.00 114 PRO A O 1
ATOM 841 N N . ARG A 1 115 ? 14.070 3.862 -37.533 1.00 94.06 115 ARG A N 1
ATOM 842 C CA . ARG A 1 115 ? 13.815 5.288 -37.276 1.00 94.06 115 ARG A CA 1
ATOM 843 C C . ARG A 1 115 ? 14.378 5.726 -35.927 1.00 94.06 115 ARG A C 1
ATOM 845 O O . ARG A 1 115 ? 14.929 6.814 -35.830 1.00 94.06 115 ARG A O 1
ATOM 852 N N . LEU A 1 116 ? 14.307 4.861 -34.912 1.00 93.25 116 LEU A N 1
ATOM 853 C CA . LEU A 1 116 ? 14.823 5.138 -33.566 1.00 93.25 116 LEU A CA 1
ATOM 854 C C . LEU A 1 116 ? 16.356 5.189 -33.498 1.00 93.25 116 LEU A C 1
ATOM 856 O O . LEU A 1 116 ? 16.895 5.605 -32.474 1.00 93.25 116 LEU A O 1
ATOM 860 N N . ASP A 1 117 ? 17.066 4.749 -34.541 1.00 91.88 117 ASP A N 1
ATOM 861 C CA . ASP A 1 117 ? 18.531 4.734 -34.564 1.00 91.88 117 ASP A CA 1
ATOM 862 C C . ASP A 1 117 ? 19.164 5.554 -35.704 1.00 91.88 117 ASP A C 1
ATOM 864 O O . ASP A 1 117 ? 20.361 5.859 -35.629 1.00 91.88 117 ASP A O 1
ATOM 868 N N . SER A 1 118 ? 18.356 6.006 -36.675 1.00 92.75 118 SER A N 1
ATOM 869 C CA . SER A 1 118 ? 18.729 6.996 -37.695 1.00 92.75 118 SER A CA 1
ATOM 870 C C . SER A 1 118 ? 18.256 8.427 -37.405 1.00 92.75 118 SER A C 1
ATOM 872 O O . SER A 1 118 ? 18.989 9.365 -37.712 1.00 92.75 118 SER A O 1
ATOM 874 N N . ASP A 1 119 ? 17.044 8.616 -36.868 1.00 96.00 119 ASP A N 1
ATOM 875 C CA . ASP A 1 119 ? 16.403 9.930 -36.709 1.00 96.00 119 ASP A CA 1
ATOM 876 C C . ASP A 1 119 ? 16.435 10.387 -35.233 1.00 96.00 119 ASP A C 1
ATOM 878 O O . ASP A 1 119 ? 15.753 9.800 -34.383 1.00 96.00 119 ASP A O 1
ATOM 882 N N . PRO A 1 120 ? 17.201 11.446 -34.897 1.00 96.12 120 PRO A N 1
ATOM 883 C CA . PRO A 1 120 ? 17.287 11.930 -33.527 1.00 96.12 120 PRO A CA 1
ATOM 884 C C . PRO A 1 120 ? 15.987 12.584 -33.049 1.00 96.12 120 PRO A C 1
ATOM 886 O O . PRO A 1 120 ? 15.677 12.467 -31.868 1.00 96.12 120 PRO A O 1
ATOM 889 N N . SER A 1 121 ? 15.214 13.235 -33.923 1.00 96.38 121 SER A N 1
ATOM 890 C CA . SER A 1 121 ? 13.954 13.895 -33.563 1.00 96.38 121 SER A CA 1
ATOM 891 C C . SER A 1 121 ? 12.861 12.874 -33.255 1.00 96.38 121 SER A C 1
ATOM 893 O O . SER A 1 121 ? 12.169 13.007 -32.245 1.00 96.38 121 SER A O 1
ATOM 895 N N . PHE A 1 122 ? 12.764 11.808 -34.055 1.00 96.00 122 PHE A N 1
ATOM 896 C CA . PHE A 1 122 ? 11.855 10.692 -33.777 1.00 96.00 122 PHE A CA 1
ATOM 897 C C . PHE A 1 122 ? 12.225 9.958 -32.475 1.00 96.00 122 PHE A C 1
ATOM 899 O O . PHE A 1 122 ? 11.345 9.622 -31.679 1.00 96.00 122 PHE A O 1
ATOM 906 N N . LEU A 1 123 ? 13.524 9.766 -32.206 1.00 95.56 123 LEU A N 1
ATOM 907 C CA . LEU A 1 123 ? 13.992 9.197 -30.939 1.00 95.56 123 LEU A CA 1
ATOM 908 C C . LEU A 1 123 ? 13.662 10.096 -29.731 1.00 95.56 123 LEU A C 1
ATOM 910 O O . LEU A 1 123 ? 13.290 9.571 -28.684 1.00 95.56 123 LEU A O 1
ATOM 914 N N . ILE A 1 124 ? 13.767 11.425 -29.856 1.00 95.81 124 ILE A N 1
ATOM 915 C CA . ILE A 1 124 ? 13.440 12.373 -28.774 1.00 95.81 124 ILE A CA 1
ATOM 916 C C . ILE A 1 124 ? 11.961 12.260 -28.373 1.00 95.81 124 ILE A C 1
ATOM 918 O O . ILE A 1 124 ? 11.685 12.040 -27.193 1.00 95.81 124 ILE A O 1
ATOM 922 N N . ASP A 1 125 ? 11.025 12.339 -29.327 1.00 94.19 125 ASP A N 1
ATOM 923 C CA . ASP A 1 125 ? 9.581 12.223 -29.045 1.00 94.19 125 ASP A CA 1
ATOM 924 C C . ASP A 1 125 ? 9.237 10.838 -28.456 1.00 94.19 125 ASP A C 1
ATOM 926 O O . ASP A 1 125 ? 8.540 10.722 -27.444 1.00 94.19 125 ASP A O 1
ATOM 930 N N . HIS A 1 126 ? 9.820 9.763 -29.002 1.00 94.25 126 HIS A N 1
ATOM 931 C CA . HIS A 1 126 ? 9.620 8.414 -28.469 1.00 94.25 126 HIS A CA 1
ATOM 932 C C . HIS A 1 126 ? 10.116 8.265 -27.018 1.00 94.25 126 HIS A C 1
ATOM 934 O O . HIS A 1 126 ? 9.402 7.712 -26.180 1.00 94.25 126 HIS A O 1
ATOM 940 N N . ILE A 1 127 ? 11.301 8.791 -26.683 1.00 95.06 127 ILE A N 1
ATOM 941 C CA . ILE A 1 127 ? 11.841 8.747 -25.313 1.00 95.06 127 ILE A CA 1
ATOM 942 C C . ILE A 1 127 ? 11.023 9.627 -24.355 1.00 95.06 127 ILE A C 1
ATOM 944 O O . ILE A 1 127 ? 10.809 9.220 -23.213 1.00 95.06 127 ILE A O 1
ATOM 948 N N . GLN A 1 128 ? 10.507 10.779 -24.799 1.00 93.62 128 GLN A N 1
ATOM 949 C CA . GLN A 1 128 ? 9.624 11.626 -23.986 1.00 93.62 128 GLN A CA 1
ATOM 950 C C . GLN A 1 128 ? 8.295 10.925 -23.657 1.00 93.62 128 GLN A C 1
ATOM 952 O O . GLN A 1 128 ? 7.886 10.903 -22.494 1.00 93.62 128 GLN A O 1
ATOM 957 N N . ARG A 1 129 ? 7.657 10.273 -24.638 1.00 92.06 129 ARG A N 1
ATOM 958 C CA . ARG A 1 129 ? 6.437 9.470 -24.419 1.00 92.06 129 ARG A CA 1
ATOM 959 C C . ARG A 1 129 ? 6.694 8.276 -23.508 1.00 92.06 129 ARG A C 1
ATOM 961 O O . ARG A 1 129 ? 5.945 8.049 -22.562 1.00 92.06 129 ARG A O 1
ATOM 968 N N . LEU A 1 130 ? 7.797 7.554 -23.716 1.00 92.25 130 LEU A N 1
ATOM 969 C CA . LEU A 1 130 ? 8.176 6.446 -22.840 1.00 92.25 130 LEU A CA 1
ATOM 970 C C . LEU A 1 130 ? 8.482 6.912 -21.408 1.00 92.25 130 LEU A C 1
ATOM 972 O O . LEU A 1 130 ? 8.124 6.206 -20.467 1.00 92.25 130 LEU A O 1
ATOM 976 N N . ALA A 1 131 ? 9.068 8.093 -21.211 1.00 92.44 131 ALA A N 1
ATOM 977 C CA . ALA A 1 131 ? 9.262 8.680 -19.884 1.00 92.44 131 ALA A CA 1
ATOM 978 C C . ALA A 1 131 ? 7.945 9.083 -19.191 1.00 92.44 131 ALA A C 1
ATOM 980 O O . ALA A 1 131 ? 7.908 9.167 -17.962 1.00 92.44 131 ALA A O 1
ATOM 981 N N . ALA A 1 132 ? 6.865 9.297 -19.953 1.00 89.94 132 ALA A N 1
ATOM 982 C CA . ALA A 1 132 ? 5.529 9.562 -19.424 1.00 89.94 132 ALA A CA 1
ATOM 983 C C . ALA A 1 132 ? 4.781 8.293 -18.962 1.00 89.94 132 ALA A C 1
ATOM 985 O O . ALA A 1 132 ? 3.867 8.409 -18.146 1.00 89.94 132 ALA A O 1
ATOM 986 N N . VAL A 1 133 ? 5.172 7.098 -19.415 1.00 90.19 133 VAL A N 1
ATOM 987 C CA . VAL A 1 133 ? 4.676 5.818 -18.870 1.00 90.19 133 VAL A CA 1
ATOM 988 C C . VAL A 1 133 ? 5.308 5.582 -17.486 1.00 90.19 133 VAL A C 1
ATOM 990 O O . VAL A 1 133 ? 6.532 5.715 -17.376 1.00 90.19 133 VAL A O 1
ATOM 993 N N . PRO A 1 134 ? 4.537 5.244 -16.433 1.00 91.50 134 PRO A N 1
ATOM 994 C CA . PRO A 1 134 ? 5.091 5.029 -15.097 1.00 91.50 134 PRO A CA 1
ATOM 995 C C . PRO A 1 134 ? 5.932 3.744 -15.005 1.00 91.50 134 PRO A C 1
ATOM 997 O O . PRO A 1 134 ? 5.631 2.763 -15.687 1.00 91.50 134 PRO A O 1
ATOM 1000 N N . PRO A 1 135 ? 6.946 3.695 -14.121 1.00 93.88 135 PRO A N 1
ATOM 1001 C CA . PRO A 1 135 ? 7.417 2.424 -13.582 1.00 93.88 135 PRO A CA 1
ATOM 1002 C C . PRO A 1 135 ? 6.301 1.785 -12.744 1.00 93.88 135 PRO A C 1
ATOM 1004 O O . PRO A 1 135 ? 5.552 2.493 -12.070 1.00 93.88 135 PRO A O 1
ATOM 1007 N N . ARG A 1 136 ? 6.230 0.452 -12.730 1.00 92.81 136 ARG A N 1
ATOM 1008 C CA . ARG A 1 136 ? 5.232 -0.311 -11.968 1.00 92.81 136 ARG A CA 1
ATOM 1009 C C . ARG A 1 136 ? 5.875 -1.082 -10.804 1.00 92.81 136 ARG A C 1
ATOM 1011 O O . ARG A 1 136 ? 6.173 -2.274 -10.945 1.00 92.81 136 ARG A O 1
ATOM 1018 N N . PRO A 1 137 ? 6.180 -0.416 -9.672 1.00 94.75 137 PRO A N 1
ATOM 1019 C CA . PRO A 1 137 ? 6.684 -1.074 -8.470 1.00 94.75 137 PRO A CA 1
ATOM 1020 C C . PRO A 1 137 ? 5.600 -1.930 -7.807 1.00 94.75 137 PRO A C 1
ATOM 1022 O O . PRO A 1 137 ? 4.442 -1.520 -7.720 1.00 94.75 137 PRO A O 1
ATOM 1025 N N . PHE A 1 138 ? 5.980 -3.089 -7.270 1.00 93.62 138 PHE A N 1
ATOM 1026 C CA . PHE A 1 138 ? 5.096 -3.900 -6.434 1.00 93.62 138 PHE A CA 1
ATOM 1027 C C . PHE A 1 138 ? 5.846 -4.527 -5.257 1.00 93.62 138 PHE A C 1
ATOM 1029 O O . PHE A 1 138 ? 7.016 -4.894 -5.365 1.00 93.62 138 PHE A O 1
ATOM 1036 N N . VAL A 1 139 ? 5.165 -4.656 -4.117 1.00 96.19 139 VAL A N 1
ATOM 1037 C CA . VAL A 1 139 ? 5.634 -5.494 -3.008 1.00 96.19 139 VAL A CA 1
ATOM 1038 C C . VAL A 1 139 ? 5.436 -6.950 -3.407 1.00 96.19 139 VAL A C 1
ATOM 1040 O O . VAL A 1 139 ? 4.384 -7.305 -3.935 1.00 96.19 139 VAL A O 1
ATOM 1043 N N . ARG A 1 140 ? 6.426 -7.800 -3.128 1.00 95.75 140 ARG A N 1
ATOM 1044 C CA . ARG A 1 140 ? 6.303 -9.255 -3.234 1.00 95.75 140 ARG A CA 1
ATOM 1045 C C . ARG A 1 140 ? 6.842 -9.935 -1.978 1.00 95.75 140 ARG A C 1
ATOM 1047 O O . ARG A 1 140 ? 8.042 -9.847 -1.699 1.00 95.75 140 ARG A O 1
ATOM 1054 N N . LEU A 1 141 ? 5.956 -10.629 -1.266 1.00 96.38 141 LEU A N 1
ATOM 1055 C CA . LEU A 1 141 ? 6.251 -11.500 -0.128 1.00 96.38 141 LEU A CA 1
ATOM 1056 C C . LEU A 1 141 ? 6.142 -12.955 -0.581 1.00 96.38 141 LEU A C 1
ATOM 1058 O O . LEU A 1 141 ? 5.044 -13.434 -0.851 1.00 96.38 141 LEU A O 1
ATOM 1062 N N . ARG A 1 142 ? 7.271 -13.667 -0.639 1.00 96.00 142 ARG A N 1
ATOM 1063 C CA . ARG A 1 142 ? 7.295 -15.081 -1.036 1.00 96.00 142 ARG A CA 1
ATOM 1064 C C . ARG A 1 142 ? 7.792 -15.972 0.095 1.00 96.00 142 ARG A C 1
ATOM 1066 O O . ARG A 1 142 ? 8.964 -15.896 0.464 1.00 96.00 142 ARG A O 1
ATOM 1073 N N . GLY A 1 143 ? 6.912 -16.825 0.607 1.00 95.12 143 GLY A N 1
ATOM 1074 C CA . GLY A 1 143 ? 7.218 -17.875 1.572 1.00 95.12 143 GLY A CA 1
ATOM 1075 C C . GLY A 1 143 ? 7.595 -19.171 0.867 1.00 95.12 143 GLY A C 1
ATOM 1076 O O . GLY A 1 143 ? 6.925 -19.592 -0.075 1.00 95.12 143 GLY A O 1
ATOM 1077 N N . THR A 1 144 ? 8.675 -19.811 1.309 1.00 94.56 144 THR A N 1
ATOM 1078 C CA . THR A 1 144 ? 9.031 -21.172 0.883 1.00 94.56 144 THR A CA 1
ATOM 1079 C C . THR A 1 144 ? 9.458 -22.047 2.055 1.00 94.56 144 THR A C 1
ATOM 1081 O O . THR A 1 144 ? 10.032 -21.536 3.021 1.00 94.56 144 THR A O 1
ATOM 1084 N N . HIS A 1 145 ? 9.282 -23.359 1.942 1.00 91.56 145 HIS A N 1
ATOM 1085 C CA . HIS A 1 145 ? 9.921 -24.350 2.807 1.00 91.56 145 HIS A CA 1
ATOM 1086 C C . HIS A 1 145 ? 10.634 -25.421 1.971 1.00 91.56 145 HIS A C 1
ATOM 1088 O O . HIS A 1 145 ? 10.547 -25.445 0.743 1.00 91.56 145 HIS A O 1
ATOM 1094 N N . ARG A 1 146 ? 11.407 -26.286 2.636 1.00 87.00 146 ARG A N 1
ATOM 1095 C CA . ARG A 1 146 ? 12.061 -27.442 2.009 1.00 87.00 146 ARG A CA 1
ATOM 1096 C C . ARG A 1 146 ? 11.380 -28.715 2.472 1.00 87.00 146 ARG A C 1
ATOM 1098 O O . ARG A 1 146 ? 11.460 -29.040 3.656 1.00 87.00 146 ARG A O 1
ATOM 1105 N N . GLU A 1 147 ? 10.774 -29.447 1.550 1.00 81.44 147 GLU A N 1
ATOM 1106 C CA . GLU A 1 147 ? 10.223 -30.764 1.850 1.00 81.44 147 GLU A CA 1
ATOM 1107 C C . GLU A 1 147 ? 11.299 -31.844 1.644 1.00 81.44 147 GLU A C 1
ATOM 1109 O O . GLU A 1 147 ? 12.057 -31.828 0.670 1.00 81.44 147 GLU A O 1
ATOM 1114 N N . ARG A 1 148 ? 11.387 -32.808 2.569 1.00 70.31 148 ARG A N 1
ATOM 1115 C CA . ARG A 1 148 ? 12.204 -34.019 2.395 1.00 70.31 148 ARG A CA 1
ATOM 1116 C C . ARG A 1 148 ? 11.324 -35.145 1.868 1.00 70.31 148 ARG A C 1
ATOM 1118 O O . ARG A 1 148 ? 10.909 -36.015 2.633 1.00 70.31 148 ARG A O 1
ATOM 1125 N N . GLN A 1 149 ? 11.050 -35.130 0.567 1.00 58.62 149 GLN A N 1
ATOM 1126 C CA . GLN A 1 149 ? 10.204 -36.137 -0.066 1.00 58.62 149 GLN A CA 1
ATOM 1127 C C . GLN A 1 149 ? 10.830 -37.538 0.078 1.00 58.62 149 GLN A C 1
ATOM 1129 O O . GLN A 1 149 ? 11.805 -37.884 -0.590 1.00 58.62 149 GLN A O 1
ATOM 1134 N N . ARG A 1 150 ? 10.263 -38.374 0.960 1.00 52.22 150 ARG A N 1
ATOM 1135 C CA . ARG A 1 150 ? 10.612 -39.801 1.080 1.00 52.22 150 ARG A CA 1
ATOM 1136 C C . ARG A 1 150 ? 9.972 -40.574 -0.075 1.00 52.22 150 ARG A C 1
ATOM 1138 O O . ARG A 1 150 ? 8.972 -41.269 0.090 1.00 52.22 150 ARG A O 1
ATOM 1145 N N . GLY A 1 151 ? 10.553 -40.424 -1.262 1.00 52.47 151 GLY A N 1
ATOM 1146 C CA . GLY A 1 151 ? 10.190 -41.222 -2.425 1.00 52.47 151 GLY A CA 1
ATOM 1147 C C . GLY A 1 151 ? 10.314 -42.723 -2.137 1.00 52.47 151 GLY A C 1
ATOM 1148 O O . GLY A 1 151 ? 11.199 -43.165 -1.406 1.00 52.47 151 GLY A O 1
ATOM 1149 N N . ARG A 1 152 ? 9.433 -43.521 -2.751 1.00 50.84 152 ARG A N 1
ATOM 1150 C CA . ARG A 1 152 ? 9.519 -44.997 -2.754 1.00 50.84 152 ARG A CA 1
ATOM 1151 C C . ARG A 1 152 ? 10.753 -45.511 -3.518 1.00 50.84 152 ARG A C 1
ATOM 1153 O O . ARG A 1 152 ? 11.104 -46.681 -3.406 1.00 50.84 152 ARG A O 1
ATOM 1160 N N . ASP A 1 153 ? 11.368 -44.631 -4.299 1.00 57.69 153 ASP A N 1
ATOM 1161 C CA . ASP A 1 153 ? 12.524 -44.868 -5.151 1.00 57.69 153 ASP A CA 1
ATOM 1162 C C . ASP A 1 153 ? 13.798 -44.336 -4.474 1.00 57.69 153 ASP A C 1
ATOM 1164 O O . ASP A 1 153 ? 13.808 -43.213 -3.961 1.00 57.69 153 ASP A O 1
ATOM 1168 N N . LYS A 1 154 ? 14.858 -45.150 -4.417 1.00 57.75 154 LYS A N 1
ATOM 1169 C CA . LYS A 1 154 ? 16.007 -44.917 -3.518 1.00 57.75 154 LYS A CA 1
ATOM 1170 C C . LYS A 1 154 ? 16.948 -43.800 -3.971 1.00 57.75 154 LYS A C 1
ATOM 1172 O O . LYS A 1 154 ? 17.651 -43.241 -3.134 1.00 57.75 154 LYS A O 1
ATOM 1177 N N . ASP A 1 155 ? 16.933 -43.458 -5.257 1.00 54.84 155 ASP A N 1
ATOM 1178 C CA . ASP A 1 155 ? 18.004 -42.672 -5.880 1.00 54.84 155 ASP A CA 1
ATOM 1179 C C . ASP A 1 155 ? 17.659 -41.178 -6.070 1.00 54.84 155 ASP A C 1
ATOM 1181 O O . ASP A 1 155 ? 18.455 -40.413 -6.617 1.00 54.84 155 ASP A O 1
ATOM 1185 N N . ARG A 1 156 ? 16.493 -40.714 -5.588 1.00 49.53 156 ARG A N 1
ATOM 1186 C CA . ARG A 1 156 ? 16.090 -39.291 -5.619 1.00 49.53 156 ARG A CA 1
ATOM 1187 C C . ARG A 1 156 ? 16.187 -38.608 -4.255 1.00 49.53 156 ARG A C 1
ATOM 1189 O O . ARG A 1 156 ? 15.186 -38.248 -3.643 1.00 49.53 156 ARG A O 1
ATOM 1196 N N . HIS A 1 157 ? 17.411 -38.323 -3.818 1.00 45.75 157 HIS A N 1
ATOM 1197 C CA . HIS A 1 157 ? 17.666 -37.409 -2.698 1.00 45.75 157 HIS A CA 1
ATOM 1198 C C . HIS A 1 157 ? 17.637 -35.931 -3.134 1.00 45.75 157 HIS A C 1
ATOM 1200 O O . HIS A 1 157 ? 18.639 -35.222 -3.070 1.00 45.75 157 HIS A O 1
ATOM 1206 N N . GLY A 1 158 ? 16.464 -35.471 -3.579 1.00 55.38 158 GLY A N 1
ATOM 1207 C CA . GLY A 1 158 ? 16.157 -34.052 -3.773 1.00 55.38 158 GLY A CA 1
ATOM 1208 C C . GLY A 1 158 ? 15.487 -33.451 -2.533 1.00 55.38 158 GLY A C 1
ATOM 1209 O O . GLY A 1 158 ? 14.669 -34.105 -1.891 1.00 55.38 158 GLY A O 1
ATOM 1210 N N . ALA A 1 159 ? 15.827 -32.206 -2.198 1.00 59.16 159 ALA A N 1
ATOM 1211 C CA . ALA A 1 159 ? 15.068 -31.393 -1.250 1.00 59.16 159 ALA A CA 1
ATOM 1212 C C . ALA A 1 159 ? 14.330 -30.313 -2.047 1.00 59.16 159 ALA A C 1
ATOM 1214 O O . ALA A 1 159 ? 14.908 -29.262 -2.337 1.00 59.16 159 ALA A O 1
ATOM 1215 N N . ASP A 1 160 ? 13.092 -30.602 -2.446 1.00 76.50 160 ASP A N 1
ATOM 1216 C CA . ASP A 1 160 ? 12.298 -29.673 -3.248 1.00 76.50 160 ASP A CA 1
ATOM 1217 C C . ASP A 1 160 ? 11.882 -28.453 -2.416 1.00 76.50 160 ASP A C 1
ATOM 1219 O O . ASP A 1 160 ? 11.534 -28.547 -1.234 1.00 76.50 160 ASP A O 1
ATOM 1223 N N . GLN A 1 161 ? 11.957 -27.281 -3.049 1.00 85.44 161 GLN A N 1
ATOM 1224 C CA . GLN A 1 161 ? 11.543 -26.014 -2.459 1.00 85.44 161 GLN A CA 1
ATOM 1225 C C . GLN A 1 161 ? 10.084 -25.742 -2.826 1.00 85.44 161 GLN A C 1
ATOM 1227 O O . GLN A 1 161 ? 9.784 -25.284 -3.930 1.00 85.44 161 GLN A O 1
ATOM 1232 N N . VAL A 1 162 ? 9.188 -26.015 -1.884 1.00 88.50 162 VAL A N 1
ATOM 1233 C CA . VAL A 1 162 ? 7.756 -25.734 -2.013 1.00 88.50 162 VAL A CA 1
ATOM 1234 C C . VAL A 1 162 ? 7.515 -24.248 -1.730 1.00 88.50 162 VAL A C 1
ATOM 1236 O O . VAL A 1 162 ? 8.208 -23.643 -0.909 1.00 88.50 162 VAL A O 1
ATOM 1239 N N . VAL A 1 163 ? 6.563 -23.639 -2.440 1.00 92.44 163 VAL A N 1
ATOM 1240 C CA . VAL A 1 163 ? 6.107 -22.262 -2.190 1.00 92.44 163 VAL A CA 1
ATOM 1241 C C . VAL A 1 163 ? 4.857 -22.324 -1.323 1.00 92.44 163 VAL A C 1
ATOM 1243 O O . VAL A 1 163 ? 3.886 -22.968 -1.704 1.00 92.44 163 VAL A O 1
ATOM 1246 N N . ASP A 1 164 ? 4.892 -21.662 -0.170 1.00 92.81 164 ASP A N 1
ATOM 1247 C CA . ASP A 1 164 ? 3.779 -21.621 0.783 1.00 92.81 164 ASP A CA 1
ATOM 1248 C C . ASP A 1 164 ? 2.843 -20.433 0.535 1.00 92.81 164 ASP A C 1
ATOM 1250 O O . ASP A 1 164 ? 1.656 -20.529 0.820 1.00 92.81 164 ASP A O 1
ATOM 1254 N N . PHE A 1 165 ? 3.378 -19.320 0.024 1.00 94.50 165 PHE A N 1
ATOM 1255 C CA . PHE A 1 165 ? 2.632 -18.140 -0.423 1.00 94.50 165 PHE A CA 1
ATOM 1256 C C . PHE A 1 165 ? 3.509 -17.280 -1.352 1.00 94.50 165 PHE A C 1
ATOM 1258 O O . PHE A 1 165 ? 4.737 -17.271 -1.221 1.00 94.50 165 PHE A O 1
ATOM 1265 N N . ASP A 1 166 ? 2.898 -16.537 -2.277 1.00 95.81 166 ASP A N 1
ATOM 1266 C CA . ASP A 1 166 ? 3.585 -15.582 -3.168 1.00 95.81 166 ASP A CA 1
ATOM 1267 C C . ASP A 1 166 ? 2.692 -14.352 -3.411 1.00 95.81 166 ASP A C 1
ATOM 1269 O O . ASP A 1 166 ? 2.037 -14.178 -4.442 1.00 95.81 166 ASP A O 1
ATOM 1273 N N . ILE A 1 167 ? 2.624 -13.525 -2.370 1.00 96.19 167 ILE A N 1
ATOM 1274 C CA . ILE A 1 167 ? 1.700 -12.403 -2.217 1.00 96.19 167 ILE A CA 1
ATOM 1275 C C . ILE A 1 167 ? 2.284 -11.173 -2.903 1.00 96.19 167 ILE A C 1
ATOM 1277 O O . ILE A 1 167 ? 3.423 -10.782 -2.627 1.00 96.19 167 ILE A O 1
ATOM 1281 N N . ARG A 1 168 ? 1.498 -10.542 -3.777 1.00 95.56 168 ARG A N 1
ATOM 1282 C CA . ARG A 1 168 ? 1.894 -9.374 -4.576 1.00 95.56 168 ARG A CA 1
ATOM 1283 C C . ARG A 1 168 ? 0.948 -8.198 -4.335 1.00 95.56 168 ARG A C 1
ATOM 1285 O O . ARG A 1 168 ? -0.250 -8.412 -4.195 1.00 95.56 168 ARG A O 1
ATOM 1292 N N . ILE A 1 169 ? 1.468 -6.970 -4.279 1.00 95.12 169 ILE A N 1
ATOM 1293 C CA . ILE A 1 169 ? 0.656 -5.747 -4.110 1.00 95.12 169 ILE A CA 1
ATOM 1294 C C . ILE A 1 169 ? 1.249 -4.616 -4.954 1.00 95.12 169 ILE A C 1
ATOM 1296 O O . ILE A 1 169 ? 2.399 -4.225 -4.740 1.00 95.12 169 ILE A O 1
ATOM 1300 N N . GLU A 1 170 ? 0.483 -4.078 -5.905 1.00 92.50 170 GLU A N 1
ATOM 1301 C CA . GLU A 1 170 ? 0.935 -2.987 -6.776 1.00 92.50 170 GLU A CA 1
ATOM 1302 C C . GLU A 1 170 ? 0.975 -1.630 -6.049 1.00 92.50 170 GLU A C 1
ATOM 1304 O O . GLU A 1 170 ? 0.001 -1.196 -5.437 1.00 92.50 170 GLU A O 1
ATOM 1309 N N . LEU A 1 171 ? 2.105 -0.926 -6.173 1.00 93.31 171 LEU A N 1
ATOM 1310 C CA . LEU A 1 171 ? 2.358 0.384 -5.561 1.00 93.31 171 LEU A CA 1
ATOM 1311 C C . LEU A 1 171 ? 2.247 1.557 -6.553 1.00 93.31 171 LEU A C 1
ATOM 1313 O O . LEU A 1 171 ? 2.358 2.711 -6.149 1.00 93.31 171 LEU A O 1
ATOM 1317 N N . THR A 1 172 ? 2.026 1.300 -7.846 1.00 92.50 172 THR A N 1
ATOM 1318 C CA . THR A 1 172 ? 1.992 2.320 -8.918 1.00 92.50 172 THR A CA 1
ATOM 1319 C C . THR A 1 172 ? 1.009 3.461 -8.647 1.00 92.50 172 THR A C 1
ATOM 1321 O O . THR A 1 172 ? 1.288 4.609 -8.993 1.00 92.50 172 THR A O 1
ATOM 1324 N N . HIS A 1 173 ? -0.111 3.179 -7.973 1.00 89.75 173 HIS A N 1
ATOM 1325 C CA . HIS A 1 173 ? -1.099 4.188 -7.582 1.00 89.75 173 HIS A CA 1
ATOM 1326 C C . HIS A 1 173 ? -0.518 5.276 -6.655 1.00 89.75 173 HIS A C 1
ATOM 1328 O O . HIS A 1 173 ? -0.974 6.417 -6.696 1.00 89.75 173 HIS A O 1
ATOM 1334 N N . LEU A 1 174 ? 0.527 4.966 -5.877 1.00 91.81 174 LEU A N 1
ATOM 1335 C CA . LEU A 1 174 ? 1.176 5.898 -4.947 1.00 91.81 174 LEU A CA 1
ATOM 1336 C C . LEU A 1 174 ? 2.020 6.978 -5.642 1.00 91.81 174 LEU A C 1
ATOM 1338 O O . LEU A 1 174 ? 2.354 7.984 -5.018 1.00 91.81 174 LEU A O 1
ATOM 1342 N N . LEU A 1 175 ? 2.357 6.789 -6.924 1.00 92.69 175 LEU A N 1
ATOM 1343 C CA . LEU A 1 175 ? 3.140 7.745 -7.719 1.00 92.69 175 LEU A CA 1
ATOM 1344 C C . LEU A 1 175 ? 2.295 8.923 -8.242 1.00 92.69 175 LEU A C 1
ATOM 1346 O O . LEU A 1 175 ? 2.849 9.907 -8.734 1.00 92.69 175 LEU A O 1
ATOM 1350 N N . TYR A 1 176 ? 0.965 8.831 -8.145 1.00 91.62 176 TYR A N 1
ATOM 1351 C CA . TYR A 1 176 ? 0.024 9.825 -8.656 1.00 91.62 176 TYR A CA 1
ATOM 1352 C C . TYR A 1 176 ? -0.451 10.779 -7.555 1.00 91.62 176 TYR A C 1
ATOM 1354 O O . TYR A 1 176 ? -0.878 10.353 -6.487 1.00 91.62 176 TYR A O 1
ATOM 1362 N N . THR A 1 177 ? -0.431 12.084 -7.836 1.00 90.38 177 THR A N 1
ATOM 1363 C CA . THR A 1 177 ? -1.091 13.106 -7.003 1.00 90.38 177 THR A CA 1
ATOM 1364 C C . THR A 1 177 ? -2.594 13.151 -7.246 1.00 90.38 177 THR A C 1
ATOM 1366 O O . THR A 1 177 ? -3.374 13.406 -6.333 1.00 90.38 177 THR A O 1
ATOM 1369 N N . ASP A 1 178 ? -3.001 12.894 -8.487 1.00 86.38 178 ASP A N 1
ATOM 1370 C CA . ASP A 1 178 ? -4.393 12.759 -8.900 1.00 86.38 178 ASP A CA 1
ATOM 1371 C C . ASP A 1 178 ? -4.443 11.696 -9.996 1.00 86.38 178 ASP A C 1
ATOM 1373 O O . ASP A 1 178 ? -3.988 11.921 -11.119 1.00 86.38 178 ASP A O 1
ATOM 1377 N N . ILE A 1 179 ? -4.966 10.520 -9.653 1.00 83.31 179 ILE A N 1
ATOM 1378 C CA . ILE A 1 179 ? -5.020 9.372 -10.563 1.00 83.31 179 ILE A CA 1
ATOM 1379 C C . ILE A 1 179 ? -6.101 9.551 -11.643 1.00 83.31 179 ILE A C 1
ATOM 1381 O O . ILE A 1 179 ? -5.982 8.997 -12.732 1.00 83.31 179 ILE A O 1
ATOM 1385 N N . THR A 1 180 ? -7.116 10.388 -11.388 1.00 83.31 180 THR A N 1
ATOM 1386 C CA . THR A 1 180 ? -8.207 10.680 -12.336 1.00 83.31 180 THR A CA 1
ATOM 1387 C C . THR A 1 180 ? -7.759 11.643 -13.433 1.00 83.31 180 THR A C 1
ATOM 1389 O O . THR A 1 180 ? -8.114 11.472 -14.598 1.00 83.31 180 THR A O 1
ATOM 1392 N N . ARG A 1 181 ? -6.910 12.617 -13.077 1.00 83.12 181 ARG A N 1
ATOM 1393 C CA . ARG A 1 181 ? -6.233 13.536 -14.006 1.00 83.12 181 ARG A CA 1
ATOM 1394 C C . ARG A 1 181 ? -4.866 13.022 -14.472 1.00 83.12 181 ARG A C 1
ATOM 1396 O O . ARG A 1 181 ? -4.183 13.722 -15.215 1.00 83.12 181 ARG A O 1
ATOM 1403 N N . GLN A 1 182 ? -4.464 11.829 -14.026 1.00 82.81 182 GLN A N 1
ATOM 1404 C CA . GLN A 1 182 ? -3.188 11.169 -14.335 1.00 82.81 182 GLN A CA 1
ATOM 1405 C C . GLN A 1 182 ? -1.959 12.060 -14.049 1.00 82.81 182 GLN A C 1
ATOM 1407 O O . GLN A 1 182 ? -0.945 12.013 -14.749 1.00 82.81 182 GLN A O 1
ATOM 1412 N N . GLN A 1 183 ? -2.054 12.887 -13.002 1.00 88.44 183 GLN A N 1
ATOM 1413 C CA . GLN A 1 183 ? -0.998 13.796 -12.562 1.00 88.44 183 GLN A CA 1
ATOM 1414 C C . GLN A 1 183 ? -0.061 13.088 -11.583 1.00 88.44 183 GLN A C 1
ATOM 1416 O O . GLN A 1 183 ? -0.508 12.483 -10.610 1.00 88.44 183 GLN A O 1
ATOM 1421 N N . ALA A 1 184 ? 1.241 13.198 -11.833 1.00 91.38 184 ALA A N 1
ATOM 1422 C CA . ALA A 1 184 ? 2.310 12.610 -11.036 1.00 91.38 184 ALA A CA 1
ATOM 1423 C C . ALA A 1 184 ? 3.515 13.558 -11.005 1.00 91.38 184 ALA A C 1
ATOM 1425 O O . ALA A 1 184 ? 3.770 14.285 -11.972 1.00 91.38 184 ALA A O 1
ATOM 1426 N N . TRP A 1 185 ? 4.293 13.534 -9.922 1.00 93.25 185 TRP A N 1
ATOM 1427 C CA . TRP A 1 185 ? 5.562 14.259 -9.857 1.00 93.25 185 TRP A CA 1
ATOM 1428 C C . TRP A 1 185 ? 6.641 13.479 -10.605 1.00 93.25 185 TRP A C 1
ATOM 1430 O O . TRP A 1 185 ? 7.311 12.621 -10.031 1.00 93.25 185 TRP A O 1
ATOM 1440 N N . ARG A 1 186 ? 6.802 13.782 -11.895 1.00 92.38 186 ARG A N 1
ATOM 1441 C CA . ARG A 1 186 ? 7.816 13.169 -12.759 1.00 92.38 186 ARG A CA 1
ATOM 1442 C C . ARG A 1 186 ? 8.715 14.206 -13.428 1.00 92.38 186 ARG A C 1
ATOM 1444 O O . ARG A 1 186 ? 8.251 15.290 -13.777 1.00 92.38 186 ARG A O 1
ATOM 1451 N N . GLY A 1 187 ? 9.973 13.847 -13.653 1.00 92.19 187 GLY A N 1
ATOM 1452 C CA . GLY A 1 187 ? 10.956 14.657 -14.375 1.00 92.19 187 GLY A CA 1
ATOM 1453 C C . GLY A 1 187 ? 11.866 13.794 -15.246 1.00 92.19 187 GLY A C 1
ATOM 1454 O O . GLY A 1 187 ? 12.055 12.612 -14.972 1.00 92.19 187 GLY A O 1
ATOM 1455 N N . LEU A 1 188 ? 12.434 14.376 -16.304 1.00 94.00 188 LEU A N 1
ATOM 1456 C CA . LEU A 1 188 ? 13.464 13.720 -17.112 1.00 94.00 188 LEU A CA 1
ATOM 1457 C C . LEU A 1 188 ? 14.833 14.303 -16.753 1.00 94.00 188 LEU A C 1
ATOM 1459 O O . LEU A 1 188 ? 15.035 15.513 -16.845 1.00 94.00 188 LEU A O 1
ATOM 1463 N N . VAL A 1 189 ? 15.768 13.440 -16.367 1.00 94.38 189 VAL A N 1
ATOM 1464 C CA . VAL A 1 189 ? 17.105 13.807 -15.892 1.00 94.38 189 VAL A CA 1
ATOM 1465 C C . VAL A 1 189 ? 18.166 13.165 -16.783 1.00 94.38 189 VAL A C 1
ATOM 1467 O O . VAL A 1 189 ? 18.062 12.005 -17.183 1.00 94.38 189 VAL A O 1
ATOM 1470 N N . THR A 1 190 ? 19.206 13.931 -17.107 1.00 94.00 190 THR A N 1
ATOM 1471 C CA . THR A 1 190 ? 20.344 13.488 -17.924 1.00 94.00 190 THR A CA 1
ATOM 1472 C C . THR A 1 190 ? 21.609 13.367 -17.088 1.00 94.00 190 THR A C 1
ATOM 1474 O O . THR A 1 190 ? 21.911 14.253 -16.289 1.00 94.00 190 THR A O 1
ATOM 1477 N N . ALA A 1 191 ? 22.375 12.299 -17.310 1.00 89.06 191 ALA A N 1
ATOM 1478 C CA . ALA A 1 191 ? 23.493 11.912 -16.456 1.00 89.06 191 ALA A CA 1
ATOM 1479 C C . ALA A 1 191 ? 24.596 12.984 -16.361 1.00 89.06 191 ALA A C 1
ATOM 1481 O O . ALA A 1 191 ? 25.357 13.209 -17.313 1.00 89.06 191 ALA A O 1
ATOM 1482 N N . GLY A 1 192 ? 24.717 13.614 -15.189 1.00 87.56 192 GLY A N 1
ATOM 1483 C CA . GLY A 1 192 ? 25.631 14.731 -14.933 1.00 87.56 192 GLY A CA 1
ATOM 1484 C C . GLY A 1 192 ? 27.110 14.352 -15.066 1.00 87.56 192 GLY A C 1
ATOM 1485 O O . GLY A 1 192 ? 27.480 13.182 -14.967 1.00 87.56 192 GLY A O 1
ATOM 1486 N N . ASN A 1 193 ? 27.989 15.336 -15.280 1.00 85.81 193 ASN A N 1
ATOM 1487 C CA . ASN A 1 193 ? 29.381 15.097 -15.706 1.00 85.81 193 ASN A CA 1
ATOM 1488 C C . ASN A 1 193 ? 30.222 14.237 -14.727 1.00 85.81 193 ASN A C 1
ATOM 1490 O O . ASN A 1 193 ? 31.143 13.534 -15.151 1.00 85.81 193 ASN A O 1
ATOM 1494 N N . LEU A 1 194 ? 29.883 14.240 -13.431 1.00 84.38 194 LEU A N 1
ATOM 1495 C CA . LEU A 1 194 ? 30.547 13.447 -12.382 1.00 84.38 194 LEU A CA 1
ATOM 1496 C C . LEU A 1 194 ? 30.027 11.999 -12.259 1.00 84.38 194 LEU A C 1
ATOM 1498 O O . LEU A 1 194 ? 30.663 11.173 -11.593 1.00 84.38 194 LEU A O 1
ATOM 1502 N N . GLU A 1 195 ? 28.892 11.673 -12.875 1.00 86.69 195 GLU A N 1
ATOM 1503 C CA . GLU A 1 195 ? 28.272 10.346 -12.810 1.00 86.69 195 GLU A CA 1
ATOM 1504 C C . GLU A 1 195 ? 29.036 9.350 -13.700 1.00 86.69 195 GLU A C 1
ATOM 1506 O O . GLU A 1 195 ? 29.402 9.665 -14.839 1.00 86.69 195 GLU A O 1
ATOM 1511 N N . LYS A 1 196 ? 29.293 8.140 -13.185 1.00 91.12 196 LYS A N 1
ATOM 1512 C CA . LYS A 1 196 ? 29.881 7.037 -13.960 1.00 91.12 196 LYS A CA 1
ATOM 1513 C C . LYS A 1 196 ? 28.762 6.286 -14.679 1.00 91.12 196 LYS A C 1
ATOM 1515 O O . LYS A 1 196 ? 28.127 5.426 -14.080 1.00 91.12 196 LYS A O 1
ATOM 1520 N N . VAL A 1 197 ? 28.559 6.576 -15.960 1.00 92.31 197 VAL A N 1
ATOM 1521 C CA . VAL A 1 197 ? 27.548 5.914 -16.804 1.00 92.31 197 VAL A CA 1
ATOM 1522 C C . VAL A 1 197 ? 28.140 5.527 -18.154 1.00 92.31 197 VAL A C 1
ATOM 1524 O O . VAL A 1 197 ? 29.233 5.965 -18.512 1.00 92.31 197 VAL A O 1
ATOM 1527 N N . ARG A 1 198 ? 27.448 4.692 -18.931 1.00 92.69 198 ARG A N 1
ATOM 1528 C CA . ARG A 1 198 ? 27.893 4.365 -20.292 1.00 92.69 198 ARG A CA 1
ATOM 1529 C C . ARG A 1 198 ? 27.466 5.482 -21.249 1.00 92.69 198 ARG A C 1
ATOM 1531 O O . ARG A 1 198 ? 26.275 5.751 -21.361 1.00 92.69 198 ARG A O 1
ATOM 1538 N N . ARG A 1 199 ? 28.419 6.151 -21.913 1.00 92.56 199 ARG A N 1
ATOM 1539 C CA . ARG A 1 199 ? 28.199 7.373 -22.732 1.00 92.56 199 ARG A CA 1
ATOM 1540 C C . ARG A 1 199 ? 28.506 7.138 -24.220 1.00 92.56 199 ARG A C 1
ATOM 1542 O O . ARG A 1 199 ? 29.228 7.906 -24.846 1.00 92.56 199 ARG A O 1
ATOM 1549 N N . GLY A 1 200 ? 28.040 6.015 -24.764 1.00 91.19 200 GLY A N 1
ATOM 1550 C CA . GLY A 1 200 ? 28.556 5.427 -26.009 1.00 91.19 200 GLY A CA 1
ATOM 1551 C C . GLY A 1 200 ? 29.758 4.505 -25.785 1.00 91.19 200 GLY A C 1
ATOM 1552 O O . GLY A 1 200 ? 30.489 4.166 -26.719 1.00 91.19 200 GLY A O 1
ATOM 1553 N N . THR A 1 201 ? 29.973 4.082 -24.542 1.00 92.12 201 THR A N 1
ATOM 1554 C CA . THR A 1 201 ? 31.095 3.258 -24.076 1.00 92.12 201 THR A CA 1
ATOM 1555 C C . THR A 1 201 ? 30.640 1.826 -23.762 1.00 92.12 201 THR A C 1
ATOM 1557 O O . THR A 1 201 ? 29.448 1.509 -23.801 1.00 92.12 201 THR A O 1
ATOM 1560 N N . VAL A 1 202 ? 31.600 0.929 -23.513 1.00 90.81 202 VAL A N 1
ATOM 1561 C CA . VAL A 1 202 ? 31.343 -0.452 -23.046 1.00 90.81 202 VAL A CA 1
ATOM 1562 C C . VAL A 1 202 ? 31.277 -0.495 -21.517 1.00 90.81 202 VAL A C 1
ATOM 1564 O O . VAL A 1 202 ? 30.426 -1.171 -20.933 1.00 90.81 202 VAL A O 1
ATOM 1567 N N . PHE A 1 203 ? 32.156 0.265 -20.866 1.00 91.44 203 PHE A N 1
ATOM 1568 C CA . PHE A 1 203 ? 32.250 0.396 -19.417 1.00 91.44 203 PHE A CA 1
ATOM 1569 C C . PHE A 1 203 ? 31.691 1.753 -18.965 1.00 91.44 203 PHE A C 1
ATOM 1571 O O . PHE A 1 203 ? 31.502 2.662 -19.774 1.00 91.44 203 PHE A O 1
ATOM 1578 N N . ALA A 1 204 ? 31.334 1.862 -17.685 1.00 90.94 204 ALA A N 1
ATOM 1579 C CA . ALA A 1 204 ? 30.748 3.079 -17.132 1.00 90.94 204 ALA A CA 1
ATOM 1580 C C . ALA A 1 204 ? 31.850 4.093 -16.786 1.00 90.94 204 ALA A C 1
ATOM 1582 O O . ALA A 1 204 ? 32.734 3.815 -15.974 1.00 90.94 204 ALA A O 1
ATOM 1583 N N . GLU A 1 205 ? 31.789 5.268 -17.405 1.00 87.81 205 GLU A N 1
ATOM 1584 C CA . GLU A 1 205 ? 32.856 6.269 -17.432 1.00 87.81 205 GLU A CA 1
ATOM 1585 C C . GLU A 1 205 ? 32.298 7.651 -17.032 1.00 87.81 205 GLU A C 1
ATOM 1587 O O . GLU A 1 205 ? 31.096 7.923 -17.141 1.00 87.81 205 GLU A O 1
ATOM 1592 N N . ARG A 1 206 ? 33.161 8.530 -16.508 1.00 88.25 206 ARG A N 1
ATOM 1593 C CA . ARG A 1 206 ? 32.799 9.938 -16.246 1.00 88.25 206 ARG A CA 1
ATOM 1594 C C . ARG A 1 206 ? 32.799 10.731 -17.554 1.00 88.25 206 ARG A C 1
ATOM 1596 O O . ARG A 1 206 ? 33.246 10.226 -18.582 1.00 88.25 206 ARG A O 1
ATOM 1603 N N . ALA A 1 207 ? 32.291 11.962 -17.536 1.00 82.50 207 ALA A N 1
ATOM 1604 C CA . ALA A 1 207 ? 32.449 12.839 -18.694 1.00 82.50 207 ALA A CA 1
ATOM 1605 C C . ALA A 1 207 ? 33.947 13.090 -19.002 1.00 82.50 207 ALA A C 1
ATOM 1607 O O . ALA A 1 207 ? 34.760 13.147 -18.070 1.00 82.50 207 ALA A O 1
ATOM 1608 N N . PRO A 1 208 ? 34.328 13.247 -20.286 1.00 74.50 208 PRO A N 1
ATOM 1609 C CA . PRO A 1 208 ? 35.665 13.714 -20.651 1.00 74.50 208 PRO A CA 1
ATOM 1610 C C . PRO A 1 208 ? 35.936 15.106 -20.049 1.00 74.50 208 PRO A C 1
ATOM 1612 O O . PRO A 1 208 ? 35.006 15.853 -19.754 1.00 74.50 208 PRO A O 1
ATOM 1615 N N . GLY A 1 209 ? 37.210 15.437 -19.815 1.00 67.25 209 GLY A N 1
ATOM 1616 C CA . GLY A 1 209 ? 37.606 16.648 -19.073 1.00 67.25 209 GLY A CA 1
ATOM 1617 C C . GLY A 1 209 ? 37.563 16.505 -17.541 1.00 67.25 209 GLY A C 1
ATOM 1618 O O . GLY A 1 209 ? 37.862 17.456 -16.819 1.00 67.25 209 GLY A O 1
ATOM 1619 N N . PHE A 1 210 ? 37.232 15.321 -17.003 1.00 60.62 210 PHE A N 1
ATOM 1620 C CA . PHE A 1 210 ? 37.314 15.055 -15.561 1.00 60.62 210 PHE A CA 1
ATOM 1621 C C . PHE A 1 210 ? 38.767 15.167 -15.053 1.00 60.62 210 PHE A C 1
ATOM 1623 O O . PHE A 1 210 ? 39.564 14.244 -15.210 1.00 60.62 210 PHE A O 1
ATOM 1630 N N . GLY A 1 211 ? 39.092 16.307 -14.434 1.00 57.12 211 GLY A N 1
ATOM 1631 C CA . GLY A 1 211 ? 40.424 16.645 -13.912 1.00 57.12 211 GLY A CA 1
ATOM 1632 C C . GLY A 1 211 ? 40.985 17.979 -14.425 1.00 57.12 211 GLY A C 1
ATOM 1633 O O . GLY A 1 211 ? 41.904 18.514 -13.814 1.00 57.12 211 GLY A O 1
ATOM 1634 N N . GLY A 1 212 ? 40.420 18.544 -15.497 1.00 49.25 212 GLY A N 1
ATOM 1635 C CA . GLY A 1 212 ? 40.816 19.842 -16.050 1.00 49.25 212 GLY A CA 1
ATOM 1636 C C . GLY A 1 212 ? 40.168 20.106 -17.413 1.00 49.25 212 GLY A C 1
ATOM 1637 O O . GLY A 1 212 ? 40.009 19.179 -18.202 1.00 49.25 212 GLY A O 1
ATOM 1638 N N . ALA A 1 213 ? 39.807 21.368 -17.678 1.00 47.78 213 ALA A N 1
ATOM 1639 C CA . ALA A 1 213 ? 39.138 21.825 -18.906 1.00 47.78 213 ALA A CA 1
ATOM 1640 C C . ALA A 1 213 ? 37.798 21.116 -19.224 1.00 47.78 213 ALA A C 1
ATOM 1642 O O . ALA A 1 213 ? 37.596 20.569 -20.307 1.00 47.78 213 ALA A O 1
ATOM 1643 N N . ALA A 1 214 ? 36.851 21.166 -18.282 1.00 51.03 214 ALA A N 1
ATOM 1644 C CA . ALA A 1 214 ? 35.453 20.798 -18.515 1.00 51.03 214 ALA A CA 1
ATOM 1645 C C . ALA A 1 214 ? 34.602 22.052 -18.808 1.00 51.03 214 ALA A C 1
ATOM 1647 O O . ALA A 1 214 ? 33.873 22.523 -17.938 1.00 51.03 214 ALA A O 1
ATOM 1648 N N . GLU A 1 215 ? 34.722 22.603 -20.022 1.00 50.00 215 GLU A N 1
ATOM 1649 C CA . GLU A 1 215 ? 33.927 23.766 -20.472 1.00 50.00 215 GLU A CA 1
ATOM 1650 C C . GLU A 1 215 ? 32.602 23.376 -21.168 1.00 50.00 215 GLU A C 1
ATOM 1652 O O . GLU A 1 215 ? 31.718 24.218 -21.318 1.00 50.00 215 GLU A O 1
ATOM 1657 N N . GLU A 1 216 ? 32.404 22.101 -21.542 1.00 61.78 216 GLU A N 1
ATOM 1658 C CA . GLU A 1 216 ? 31.091 21.611 -21.996 1.00 61.78 216 GLU A CA 1
ATOM 1659 C C . GLU A 1 216 ? 30.109 21.466 -20.816 1.00 61.78 216 GLU A C 1
ATOM 1661 O O . GLU A 1 216 ? 30.350 20.723 -19.856 1.00 61.78 216 GLU A O 1
ATOM 1666 N N . GLY A 1 217 ? 28.956 22.135 -20.924 1.00 73.75 217 GLY A N 1
ATOM 1667 C CA . GLY A 1 217 ? 27.823 21.957 -20.014 1.00 73.75 217 GLY A CA 1
ATOM 1668 C C . GLY A 1 217 ? 27.231 20.540 -20.058 1.00 73.75 217 GLY A C 1
ATOM 1669 O O . GLY A 1 217 ? 27.532 19.746 -20.949 1.00 73.75 217 GLY A O 1
ATOM 1670 N N . VAL A 1 218 ? 26.371 20.208 -19.087 1.00 84.56 218 VAL A N 1
ATOM 1671 C CA . VAL A 1 218 ? 25.730 18.881 -19.013 1.00 84.56 218 VAL A CA 1
ATOM 1672 C C . VAL A 1 218 ? 24.866 18.647 -20.266 1.00 84.56 218 VAL A C 1
ATOM 1674 O O . VAL A 1 218 ? 23.928 19.415 -20.486 1.00 84.56 218 VAL A O 1
ATOM 1677 N N . PRO A 1 219 ? 25.130 17.606 -21.082 1.00 87.12 219 PRO A N 1
ATOM 1678 C CA . PRO A 1 219 ? 24.389 17.406 -22.324 1.00 87.12 219 PRO A CA 1
ATOM 1679 C C . PRO A 1 219 ? 22.943 16.968 -22.058 1.00 87.12 219 PRO A C 1
ATOM 1681 O O . PRO A 1 219 ? 22.711 15.971 -21.368 1.00 87.12 219 PRO A O 1
ATOM 1684 N N . GLY A 1 220 ? 21.983 17.701 -22.627 1.00 91.75 220 GLY A N 1
ATOM 1685 C CA . GLY A 1 220 ? 20.549 17.400 -22.539 1.00 91.75 220 GLY A CA 1
ATOM 1686 C C . GLY A 1 220 ? 20.110 16.210 -23.405 1.00 91.75 220 GLY A C 1
ATOM 1687 O O . GLY A 1 220 ? 20.904 15.652 -24.168 1.00 91.75 220 GLY A O 1
ATOM 1688 N N . LEU A 1 221 ? 18.825 15.832 -23.311 1.00 93.81 221 LEU A N 1
ATOM 1689 C CA . LEU A 1 221 ? 18.242 14.684 -24.030 1.00 93.81 221 LEU A CA 1
ATOM 1690 C C . LEU A 1 221 ? 18.580 14.718 -25.525 1.00 93.81 221 LEU A C 1
ATOM 1692 O O . LEU A 1 221 ? 19.109 13.748 -26.061 1.00 93.81 221 LEU A O 1
ATOM 1696 N N . GLU A 1 222 ? 18.317 15.853 -26.172 1.00 94.69 222 GLU A N 1
ATOM 1697 C CA . GLU A 1 222 ? 18.485 16.037 -27.615 1.00 94.69 222 GLU A CA 1
ATOM 1698 C C . GLU A 1 222 ? 19.921 15.750 -28.065 1.00 94.69 222 GLU A C 1
ATOM 1700 O O . GLU A 1 222 ? 20.155 15.067 -29.062 1.00 94.69 222 GLU A O 1
ATOM 1705 N N . GLN A 1 223 ? 20.897 16.203 -27.272 1.00 94.25 223 GLN A N 1
ATOM 1706 C CA . GLN A 1 223 ? 22.315 15.995 -27.539 1.00 94.25 223 GLN A CA 1
ATOM 1707 C C . GLN A 1 223 ? 22.712 14.524 -27.369 1.00 94.25 223 GLN A C 1
ATOM 1709 O O . GLN A 1 223 ? 23.526 14.029 -28.147 1.00 94.25 223 GLN A O 1
ATOM 1714 N N . TRP A 1 224 ? 22.129 13.793 -26.411 1.00 94.94 224 TRP A N 1
ATOM 1715 C CA . TRP A 1 224 ? 22.354 12.348 -26.282 1.00 94.94 224 TRP A CA 1
ATOM 1716 C C . TRP A 1 224 ? 21.697 11.548 -27.410 1.00 94.94 224 TRP A C 1
ATOM 1718 O O . TRP A 1 224 ? 22.345 10.654 -27.955 1.00 94.94 224 TRP A O 1
ATOM 1728 N N . CYS A 1 225 ? 20.473 11.894 -27.816 1.00 95.88 225 CYS A N 1
ATOM 1729 C CA . CYS A 1 225 ? 19.799 11.284 -28.965 1.00 95.88 225 CYS A CA 1
ATOM 1730 C C . CYS A 1 225 ? 20.582 11.528 -30.266 1.00 95.88 225 CYS A C 1
ATOM 1732 O O . CYS A 1 225 ? 20.846 10.583 -31.011 1.00 95.88 225 CYS A O 1
ATOM 1734 N N . HIS A 1 226 ? 21.064 12.754 -30.496 1.00 96.00 226 HIS A N 1
ATOM 1735 C CA . HIS A 1 226 ? 21.933 13.078 -31.629 1.00 96.00 226 HIS A CA 1
ATOM 1736 C C . HIS A 1 226 ? 23.275 12.323 -31.569 1.00 96.00 226 HIS A C 1
ATOM 1738 O O . HIS A 1 226 ? 23.686 11.717 -32.559 1.00 96.00 226 HIS A O 1
ATOM 1744 N N . ARG A 1 227 ? 23.941 12.277 -30.401 1.00 94.69 227 ARG A N 1
ATOM 1745 C CA . ARG A 1 227 ? 25.188 11.508 -30.180 1.00 94.69 227 ARG A CA 1
ATOM 1746 C C . ARG A 1 227 ? 24.996 9.989 -30.364 1.00 94.69 227 ARG A C 1
ATOM 1748 O O . ARG A 1 227 ? 25.962 9.304 -30.695 1.00 94.69 227 ARG A O 1
ATOM 1755 N N . PHE A 1 228 ? 23.785 9.456 -30.179 1.00 95.81 228 PHE A N 1
ATOM 1756 C CA . PHE A 1 228 ? 23.436 8.055 -30.455 1.00 95.81 228 PHE A CA 1
ATOM 1757 C C . PHE A 1 228 ? 23.157 7.797 -31.944 1.00 95.81 228 PHE A C 1
ATOM 1759 O O . PHE A 1 228 ? 23.711 6.856 -32.523 1.00 95.81 228 PHE A O 1
ATOM 1766 N N . CYS A 1 229 ? 22.344 8.636 -32.591 1.00 95.12 229 CYS A N 1
ATOM 1767 C CA . CYS A 1 229 ? 22.011 8.488 -34.012 1.00 95.12 229 CYS A CA 1
ATOM 1768 C C . CYS A 1 229 ? 23.265 8.644 -34.886 1.00 95.12 229 CYS A C 1
ATOM 1770 O O . CYS A 1 229 ? 23.580 7.749 -35.668 1.00 95.12 229 CYS A O 1
ATOM 1772 N N . ALA A 1 230 ? 24.071 9.683 -34.638 1.00 95.31 230 ALA A N 1
ATOM 1773 C CA . ALA A 1 230 ? 25.328 9.945 -35.342 1.00 95.31 230 ALA A CA 1
ATOM 1774 C C . ALA A 1 230 ? 26.475 8.957 -35.021 1.00 95.31 230 ALA A C 1
ATOM 1776 O O . ALA A 1 230 ? 27.569 9.088 -35.570 1.00 95.31 230 ALA A O 1
ATOM 1777 N N . SER A 1 231 ? 26.278 7.978 -34.128 1.00 93.69 231 SER A N 1
ATOM 1778 C CA . SER A 1 231 ? 27.337 7.028 -33.775 1.00 93.69 231 SER A CA 1
ATOM 1779 C C . SER A 1 231 ? 27.533 5.955 -34.861 1.00 93.69 231 SER A C 1
ATOM 1781 O O . SER A 1 231 ? 26.594 5.203 -35.134 1.00 93.69 231 SER A O 1
ATOM 1783 N N . PRO A 1 232 ? 28.756 5.764 -35.403 1.00 92.69 232 PRO A N 1
ATOM 1784 C CA . PRO A 1 232 ? 29.061 4.709 -36.379 1.00 92.69 232 PRO A CA 1
ATOM 1785 C C . PRO A 1 232 ? 29.181 3.304 -35.745 1.00 92.69 232 PRO A C 1
ATOM 1787 O O . PRO A 1 232 ? 29.676 2.363 -36.368 1.00 92.69 232 PRO A O 1
ATOM 1790 N N . ALA A 1 233 ? 28.780 3.137 -34.480 1.00 91.81 233 ALA A N 1
ATOM 1791 C CA . ALA A 1 233 ? 28.869 1.875 -33.760 1.00 91.81 233 ALA A CA 1
ATOM 1792 C C . ALA A 1 233 ? 27.814 0.869 -34.256 1.00 91.81 233 ALA A C 1
ATOM 1794 O O . ALA A 1 233 ? 26.648 0.937 -33.877 1.00 91.81 233 ALA A O 1
ATOM 1795 N N . GLY A 1 234 ? 28.241 -0.127 -35.041 1.00 89.56 234 GLY A N 1
ATOM 1796 C CA . GLY A 1 234 ? 27.346 -1.139 -35.629 1.00 89.56 234 GLY A CA 1
ATOM 1797 C C . GLY A 1 234 ? 26.559 -2.019 -34.639 1.00 89.56 234 GLY A C 1
ATOM 1798 O O . GLY A 1 234 ? 25.662 -2.740 -35.069 1.00 89.56 234 GLY A O 1
ATOM 1799 N N . LEU A 1 235 ? 26.873 -1.969 -33.337 1.00 94.62 235 LEU A N 1
ATOM 1800 C CA . LEU A 1 235 ? 25.991 -2.409 -32.250 1.00 94.62 235 LEU A CA 1
ATOM 1801 C C . LEU A 1 235 ? 25.894 -1.272 -31.221 1.00 94.62 235 LEU A C 1
ATOM 1803 O O . LEU A 1 235 ? 26.848 -1.026 -30.477 1.00 94.62 235 LEU A O 1
ATOM 1807 N N . LYS A 1 236 ? 24.739 -0.609 -31.161 1.00 95.06 236 LYS A N 1
ATOM 1808 C CA . LYS A 1 236 ? 24.430 0.474 -30.223 1.00 95.06 236 LYS A CA 1
ATOM 1809 C C . LYS A 1 236 ? 23.121 0.202 -29.468 1.00 95.06 236 LYS A C 1
ATOM 1811 O O . LYS A 1 236 ? 22.226 -0.481 -29.969 1.00 95.06 236 LYS A O 1
ATOM 1816 N N . CYS A 1 237 ? 23.054 0.682 -28.229 1.00 96.12 237 CYS A N 1
ATOM 1817 C CA . CYS A 1 237 ? 21.901 0.579 -27.334 1.00 96.12 237 CYS A CA 1
ATOM 1818 C C . CYS A 1 237 ? 21.704 1.903 -26.587 1.00 96.12 237 CYS A C 1
ATOM 1820 O O . CYS A 1 237 ? 22.626 2.339 -25.895 1.00 96.12 237 CYS A O 1
ATOM 1822 N N . PHE A 1 238 ? 20.534 2.520 -26.705 1.00 97.25 238 PHE A N 1
ATOM 1823 C CA . PHE A 1 238 ? 20.125 3.662 -25.892 1.00 97.25 238 PHE A CA 1
ATOM 1824 C C . PHE A 1 238 ? 19.199 3.172 -24.782 1.00 97.25 238 PHE A C 1
ATOM 1826 O O . PHE A 1 238 ? 18.239 2.456 -25.051 1.00 97.25 238 PHE A O 1
ATOM 1833 N N . THR A 1 239 ? 19.483 3.541 -23.538 1.00 96.81 239 THR A N 1
ATOM 1834 C CA . THR A 1 239 ? 18.717 3.105 -22.372 1.00 96.81 239 THR A CA 1
ATOM 1835 C C . THR A 1 239 ? 18.044 4.297 -21.706 1.00 96.81 239 THR A C 1
ATOM 1837 O O . THR A 1 239 ? 18.717 5.258 -21.333 1.00 96.81 239 THR A O 1
ATOM 1840 N N . LEU A 1 240 ? 16.734 4.175 -21.486 1.00 96.44 240 LEU A N 1
ATOM 1841 C CA . LEU A 1 240 ? 15.975 4.995 -20.544 1.00 96.44 240 LEU A CA 1
ATOM 1842 C C . LEU A 1 240 ? 15.683 4.150 -19.295 1.00 96.44 240 LEU A C 1
ATOM 1844 O O . LEU A 1 240 ? 15.166 3.036 -19.394 1.00 96.44 240 LEU A O 1
ATOM 1848 N N . GLU A 1 241 ? 16.008 4.684 -18.122 1.00 96.12 241 GLU A N 1
ATOM 1849 C CA . GLU A 1 241 ? 15.727 4.071 -16.816 1.00 96.12 241 GLU A CA 1
ATOM 1850 C C . GLU A 1 241 ? 14.611 4.845 -16.098 1.00 96.12 241 GLU A C 1
ATOM 1852 O O . GLU A 1 241 ? 14.648 6.070 -16.050 1.00 96.12 241 GLU A O 1
ATOM 1857 N N . ARG A 1 242 ? 13.614 4.162 -15.531 1.00 95.56 242 ARG A N 1
ATOM 1858 C CA . ARG A 1 242 ? 12.544 4.775 -14.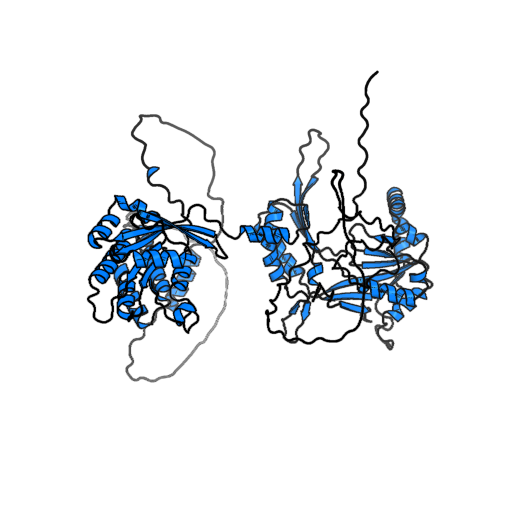730 1.00 95.56 242 ARG A CA 1
ATOM 1859 C C . ARG A 1 242 ? 12.840 4.553 -13.246 1.00 95.56 242 ARG A C 1
ATOM 1861 O O . ARG A 1 242 ? 12.782 3.424 -12.763 1.00 95.56 242 ARG A O 1
ATOM 1868 N N . ARG A 1 243 ? 13.179 5.624 -12.523 1.00 95.06 243 ARG A N 1
ATOM 1869 C CA . ARG A 1 243 ? 13.614 5.593 -11.115 1.00 95.06 243 ARG A CA 1
ATOM 1870 C C . ARG A 1 243 ? 12.480 6.052 -10.199 1.00 95.06 243 ARG A C 1
ATOM 1872 O O . ARG A 1 243 ? 12.017 7.182 -10.329 1.00 95.06 243 ARG A O 1
ATOM 1879 N N . VAL A 1 244 ? 12.061 5.210 -9.252 1.00 95.31 244 VAL A N 1
ATOM 1880 C CA . VAL A 1 244 ? 11.117 5.607 -8.190 1.00 95.31 244 VAL A CA 1
ATOM 1881 C C . VAL A 1 244 ? 11.898 6.220 -7.030 1.00 95.31 244 VAL A C 1
ATOM 1883 O O . VAL A 1 244 ? 12.746 5.557 -6.434 1.00 95.31 244 VAL A O 1
ATOM 1886 N N . LEU A 1 245 ? 11.613 7.482 -6.714 1.00 94.19 245 LEU A N 1
ATOM 1887 C CA . LEU A 1 245 ? 12.297 8.270 -5.689 1.00 94.19 245 LEU A CA 1
ATOM 1888 C C . LEU A 1 245 ? 11.347 8.668 -4.552 1.00 94.19 245 LEU A C 1
ATOM 1890 O O . LEU A 1 245 ? 10.138 8.793 -4.738 1.00 94.19 245 LEU A O 1
ATOM 1894 N N . GLY A 1 246 ? 11.908 8.911 -3.366 1.00 91.19 246 GLY A N 1
ATOM 1895 C CA . GLY A 1 246 ? 11.141 9.385 -2.210 1.00 91.19 246 GLY A CA 1
ATOM 1896 C C . GLY A 1 246 ? 10.249 8.329 -1.546 1.00 91.19 246 GLY A C 1
ATOM 1897 O O . GLY A 1 246 ? 9.303 8.710 -0.866 1.00 91.19 246 GLY A O 1
ATOM 1898 N N . TRP A 1 247 ? 10.536 7.037 -1.721 1.00 92.75 247 TRP A N 1
ATOM 1899 C CA . TRP A 1 247 ? 9.886 5.943 -0.991 1.00 92.75 247 TRP A CA 1
ATOM 1900 C C . TRP A 1 247 ? 10.932 5.164 -0.185 1.00 92.75 247 TRP A C 1
ATOM 1902 O O . TRP A 1 247 ? 11.973 4.788 -0.730 1.00 92.75 247 TRP A O 1
ATOM 1912 N N . ASP A 1 248 ? 10.693 4.955 1.108 1.00 93.19 248 ASP A N 1
ATOM 1913 C CA . ASP A 1 248 ? 11.600 4.237 2.009 1.00 93.19 248 ASP A CA 1
ATOM 1914 C C . ASP A 1 248 ? 11.380 2.715 1.941 1.00 93.19 248 ASP A C 1
ATOM 1916 O O . ASP A 1 248 ? 10.688 2.093 2.755 1.00 93.19 248 ASP A O 1
ATOM 1920 N N . TRP A 1 249 ? 12.006 2.109 0.930 1.00 94.38 249 TRP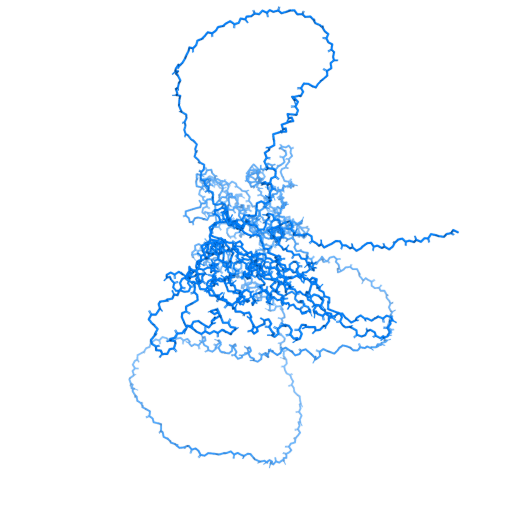 A N 1
ATOM 1921 C CA . TRP A 1 249 ? 12.027 0.662 0.717 1.00 94.38 249 TRP A CA 1
ATOM 1922 C C . TRP A 1 249 ? 12.588 -0.117 1.915 1.00 94.38 249 TRP A C 1
ATOM 1924 O O . TRP A 1 249 ? 12.152 -1.240 2.161 1.00 94.38 249 TRP A O 1
ATOM 1934 N N . ASP A 1 250 ? 13.520 0.456 2.680 1.00 95.38 250 ASP A N 1
ATOM 1935 C CA . ASP A 1 250 ? 14.195 -0.240 3.779 1.00 95.38 250 ASP A CA 1
ATOM 1936 C C . ASP A 1 250 ? 13.400 -0.168 5.089 1.00 95.38 250 ASP A C 1
ATOM 1938 O O . ASP A 1 250 ? 13.428 -1.104 5.890 1.00 95.38 250 ASP A O 1
ATOM 1942 N N . LEU A 1 251 ? 12.637 0.902 5.324 1.00 94.50 251 LEU A N 1
ATOM 1943 C CA . LEU A 1 251 ? 11.595 0.943 6.353 1.00 94.50 251 LEU A CA 1
ATOM 1944 C C . LEU A 1 251 ? 10.492 -0.073 6.049 1.00 94.50 251 LEU A C 1
ATOM 1946 O O . LEU A 1 251 ? 10.191 -0.919 6.895 1.00 94.50 251 LEU A O 1
ATOM 1950 N N . LEU A 1 252 ? 9.955 -0.048 4.825 1.00 95.38 252 LEU A N 1
ATOM 1951 C CA . LEU A 1 252 ? 8.896 -0.965 4.409 1.00 95.38 252 LEU A CA 1
ATOM 1952 C C . LEU A 1 252 ? 9.357 -2.432 4.473 1.00 95.38 252 LEU A C 1
ATOM 1954 O O . LEU A 1 252 ? 8.619 -3.292 4.954 1.00 95.38 252 LEU A O 1
ATOM 1958 N N . ARG A 1 253 ? 10.611 -2.709 4.088 1.00 96.38 253 ARG A N 1
ATOM 1959 C CA . ARG A 1 253 ? 11.275 -4.007 4.282 1.00 96.38 253 ARG A CA 1
ATOM 1960 C C . ARG A 1 253 ? 11.226 -4.452 5.738 1.00 96.38 253 ARG A C 1
ATOM 1962 O O . ARG A 1 253 ? 10.693 -5.519 6.025 1.00 96.38 253 ARG A O 1
ATOM 1969 N N . ARG A 1 254 ? 11.766 -3.638 6.652 1.00 96.62 254 ARG A N 1
ATOM 1970 C CA . ARG A 1 254 ? 11.874 -3.978 8.080 1.00 96.62 254 ARG A CA 1
ATOM 1971 C C . ARG A 1 254 ? 10.506 -4.227 8.716 1.00 96.62 254 ARG A C 1
ATOM 1973 O O . ARG A 1 254 ? 10.386 -5.152 9.518 1.00 96.62 254 ARG A O 1
ATOM 1980 N N . ARG A 1 255 ? 9.485 -3.448 8.337 1.00 96.75 255 ARG A N 1
ATOM 1981 C CA . ARG A 1 255 ? 8.091 -3.635 8.776 1.00 96.75 255 ARG A CA 1
ATOM 1982 C C . ARG A 1 255 ? 7.499 -4.953 8.271 1.00 96.75 255 ARG A C 1
ATOM 1984 O O . ARG A 1 255 ? 7.012 -5.740 9.076 1.00 96.75 255 ARG A O 1
ATOM 1991 N N . LEU A 1 256 ? 7.610 -5.247 6.976 1.00 96.19 256 LEU A N 1
ATOM 1992 C CA . LEU A 1 256 ? 7.088 -6.488 6.388 1.00 96.19 256 LEU A CA 1
ATOM 1993 C C . LEU A 1 256 ? 7.830 -7.740 6.886 1.00 96.19 256 LEU A C 1
ATOM 1995 O O . LEU A 1 256 ? 7.205 -8.755 7.177 1.00 96.19 256 LEU A O 1
ATOM 1999 N N . GLU A 1 257 ? 9.151 -7.673 7.058 1.00 95.38 257 GLU A N 1
ATOM 2000 C CA . GLU A 1 257 ? 9.941 -8.764 7.643 1.00 95.38 257 GLU A CA 1
ATOM 2001 C C . GLU A 1 257 ? 9.617 -8.975 9.135 1.00 95.38 257 GLU A C 1
ATOM 2003 O O . GLU A 1 257 ? 9.759 -10.092 9.634 1.00 95.38 257 GLU A O 1
ATOM 2008 N N . ALA A 1 258 ? 9.173 -7.935 9.855 1.00 94.69 258 ALA A N 1
ATOM 2009 C CA . ALA A 1 258 ? 8.677 -8.051 11.227 1.00 94.69 258 ALA A CA 1
ATOM 2010 C C . ALA A 1 258 ? 7.269 -8.662 11.284 1.00 94.69 258 ALA A C 1
ATOM 2012 O O . ALA A 1 258 ? 7.046 -9.555 12.099 1.00 94.69 258 ALA A O 1
ATOM 2013 N N . LEU A 1 259 ? 6.365 -8.265 10.380 1.00 94.62 259 LEU A N 1
ATOM 2014 C CA . LEU A 1 259 ? 5.044 -8.882 10.222 1.00 94.62 259 LEU A CA 1
ATOM 2015 C C . LEU A 1 259 ? 5.168 -10.389 9.962 1.00 94.62 259 LEU A C 1
ATOM 2017 O O . LEU A 1 259 ? 4.543 -11.191 10.649 1.00 94.62 259 LEU A O 1
ATOM 2021 N N . VAL A 1 260 ? 6.048 -10.790 9.037 1.00 93.38 260 VAL A N 1
ATOM 2022 C CA . VAL A 1 260 ? 6.297 -12.210 8.746 1.00 93.38 260 VAL A CA 1
ATOM 2023 C C . VAL A 1 260 ? 6.792 -12.960 9.986 1.00 93.38 260 VAL A C 1
ATOM 2025 O O . VAL A 1 260 ? 6.297 -14.051 10.266 1.00 93.38 260 VAL A O 1
ATOM 2028 N N . ARG A 1 261 ? 7.712 -12.377 10.767 1.00 91.50 261 ARG A N 1
ATOM 2029 C CA . ARG A 1 261 ? 8.169 -12.970 12.036 1.00 91.50 261 ARG A CA 1
ATOM 2030 C C . ARG A 1 261 ? 7.032 -13.111 13.057 1.00 91.50 261 ARG A C 1
ATOM 2032 O O . ARG A 1 261 ? 6.935 -14.161 13.681 1.00 91.50 261 ARG A O 1
ATOM 2039 N N . ALA A 1 262 ? 6.140 -12.125 13.164 1.00 89.88 262 ALA A N 1
ATOM 2040 C CA . ALA A 1 262 ? 4.976 -12.184 14.054 1.00 89.88 262 ALA A CA 1
ATOM 2041 C C . ALA A 1 262 ? 3.980 -13.307 13.691 1.00 89.88 262 ALA A C 1
ATOM 2043 O O . ALA A 1 262 ? 3.314 -13.837 14.574 1.00 89.88 262 ALA A O 1
ATOM 2044 N N . THR A 1 263 ? 3.914 -13.740 12.424 1.00 86.81 263 THR A N 1
ATOM 2045 C CA . THR A 1 263 ? 3.074 -14.892 12.020 1.00 86.81 263 THR A CA 1
ATOM 2046 C C . THR A 1 263 ? 3.611 -16.268 12.449 1.00 86.81 263 THR A C 1
ATOM 2048 O O . THR A 1 263 ? 2.999 -17.282 12.121 1.00 86.81 263 THR A O 1
ATOM 2051 N N . ASN A 1 264 ? 4.759 -16.342 13.140 1.00 87.12 264 ASN A N 1
ATOM 2052 C CA . ASN A 1 264 ? 5.439 -17.593 13.517 1.00 87.12 264 ASN A CA 1
ATOM 2053 C C . ASN A 1 264 ? 5.738 -18.542 12.332 1.00 87.12 264 ASN A C 1
ATOM 2055 O O . ASN A 1 264 ? 5.923 -19.752 12.502 1.00 87.12 264 ASN A O 1
ATOM 2059 N N . TYR A 1 265 ? 5.820 -17.998 11.114 1.00 89.56 265 TYR A N 1
ATOM 2060 C CA . TYR A 1 265 ? 6.095 -18.753 9.896 1.00 89.56 265 TYR A CA 1
ATOM 2061 C C . TYR A 1 265 ? 7.504 -19.374 9.920 1.00 89.56 265 TYR A C 1
ATOM 2063 O O . TYR A 1 265 ? 8.513 -18.676 9.850 1.00 89.56 265 TYR A O 1
ATOM 2071 N N . ARG A 1 266 ? 7.572 -20.712 9.984 1.00 85.81 266 ARG A N 1
ATOM 2072 C CA . ARG A 1 266 ? 8.825 -21.486 10.134 1.00 85.81 266 ARG A CA 1
ATOM 2073 C C . ARG A 1 266 ? 9.623 -21.702 8.836 1.00 85.81 266 ARG A C 1
ATOM 2075 O O . ARG A 1 266 ? 10.658 -22.366 8.865 1.00 85.81 266 ARG A O 1
ATOM 2082 N N . GLY A 1 267 ? 9.142 -21.209 7.695 1.00 88.88 267 GLY A N 1
ATOM 2083 C CA . GLY A 1 267 ? 9.837 -21.326 6.410 1.00 88.88 267 GLY A CA 1
ATOM 2084 C C . GLY A 1 267 ? 10.781 -20.154 6.119 1.00 88.88 267 GLY A C 1
ATOM 2085 O O . GLY A 1 267 ? 10.854 -19.172 6.852 1.00 88.88 267 GLY A O 1
ATOM 2086 N N . HIS A 1 268 ? 11.475 -20.218 4.984 1.00 92.38 268 HIS A N 1
ATOM 2087 C CA . HIS A 1 268 ? 12.276 -19.113 4.466 1.00 92.38 268 HIS A CA 1
ATOM 2088 C C . HIS A 1 268 ? 11.398 -18.170 3.631 1.00 92.38 268 HIS A C 1
ATOM 2090 O O . HIS A 1 268 ? 10.989 -18.514 2.516 1.00 92.38 268 HIS A O 1
ATOM 2096 N N . ALA A 1 269 ? 11.124 -16.980 4.164 1.00 94.19 269 ALA A N 1
ATOM 2097 C CA . ALA A 1 269 ? 10.370 -15.924 3.493 1.00 94.19 269 ALA A CA 1
ATOM 2098 C C . ALA A 1 269 ? 11.287 -14.818 2.947 1.00 94.19 269 ALA A C 1
ATOM 2100 O O . ALA A 1 269 ? 12.301 -14.484 3.556 1.00 94.19 269 ALA A O 1
ATOM 2101 N N . VAL A 1 270 ? 10.914 -14.228 1.809 1.00 95.81 270 VAL A N 1
ATOM 2102 C CA . VAL A 1 270 ? 11.643 -13.119 1.174 1.00 95.81 270 VAL A CA 1
ATOM 2103 C C . VAL A 1 270 ? 10.698 -11.959 0.886 1.00 95.81 270 VAL A C 1
ATOM 2105 O O . VAL A 1 270 ? 9.716 -12.125 0.160 1.00 95.81 270 VAL A O 1
ATOM 2108 N N . VAL A 1 271 ? 11.041 -10.772 1.396 1.00 96.69 271 VAL A N 1
ATOM 2109 C CA . VAL A 1 271 ? 10.442 -9.493 0.988 1.00 96.69 271 VAL A CA 1
ATOM 2110 C C . VAL A 1 271 ? 11.262 -8.900 -0.158 1.00 96.69 271 VAL A C 1
ATOM 2112 O O . VAL A 1 271 ? 12.486 -8.759 -0.067 1.00 96.69 271 VAL A O 1
ATOM 2115 N N . SER A 1 272 ? 10.598 -8.531 -1.249 1.00 96.12 272 SER A N 1
ATOM 2116 C CA . SER A 1 272 ? 11.232 -7.933 -2.426 1.00 96.12 272 SER A CA 1
ATOM 2117 C C . SER A 1 272 ? 10.361 -6.841 -3.047 1.00 96.12 272 SER A C 1
ATOM 2119 O O . SER A 1 272 ? 9.139 -6.869 -2.913 1.00 96.12 272 SER A O 1
ATOM 2121 N N . PHE A 1 273 ? 11.007 -5.894 -3.735 1.00 95.69 273 PHE A N 1
ATOM 2122 C CA . PHE A 1 273 ? 10.357 -4.772 -4.425 1.00 95.69 273 PHE A CA 1
ATOM 2123 C C . PHE A 1 273 ? 10.718 -4.775 -5.920 1.00 95.69 273 PHE A C 1
ATOM 2125 O O . PHE A 1 273 ? 11.463 -3.911 -6.387 1.00 95.69 273 PHE A O 1
ATOM 2132 N N . PRO A 1 274 ? 10.295 -5.802 -6.679 1.00 93.94 274 PRO A N 1
ATOM 2133 C CA . PRO A 1 274 ? 10.419 -5.790 -8.131 1.00 93.94 274 PRO A CA 1
ATOM 2134 C C . PRO A 1 274 ? 9.682 -4.591 -8.746 1.00 93.94 274 PRO A C 1
ATOM 2136 O O . PRO A 1 274 ? 8.630 -4.158 -8.273 1.00 93.94 274 PRO A O 1
ATOM 2139 N N . VAL A 1 275 ? 10.232 -4.081 -9.847 1.00 94.69 275 VAL A N 1
ATOM 2140 C CA . VAL A 1 275 ? 9.649 -2.985 -10.625 1.00 94.69 275 VAL A CA 1
ATOM 2141 C C . VAL A 1 275 ? 9.482 -3.468 -12.065 1.00 94.69 275 VAL A C 1
ATOM 2143 O O . VAL A 1 275 ? 10.464 -3.793 -12.742 1.00 94.69 275 VAL A O 1
ATOM 2146 N N . ARG A 1 276 ? 8.229 -3.565 -12.520 1.00 92.19 276 ARG A N 1
ATOM 2147 C CA . ARG A 1 276 ? 7.882 -3.731 -13.940 1.00 92.19 276 ARG A CA 1
ATOM 2148 C C . ARG A 1 276 ? 8.077 -2.391 -14.654 1.00 92.19 276 ARG A C 1
ATOM 2150 O O . ARG A 1 276 ? 8.017 -1.335 -14.026 1.00 92.19 276 ARG A O 1
ATOM 2157 N N . ASP A 1 277 ? 8.370 -2.433 -15.948 1.00 91.19 277 ASP A N 1
ATOM 2158 C CA . ASP A 1 277 ? 8.601 -1.250 -16.786 1.00 91.19 277 ASP A CA 1
ATOM 2159 C C . ASP A 1 277 ? 9.695 -0.300 -16.250 1.00 91.19 277 ASP A C 1
ATOM 2161 O O . ASP A 1 277 ? 9.713 0.895 -16.544 1.00 91.19 277 ASP A O 1
ATOM 2165 N N . ALA A 1 278 ? 10.658 -0.810 -15.477 1.00 93.81 278 ALA A N 1
ATOM 2166 C CA . ALA A 1 278 ? 11.748 -0.005 -14.922 1.00 93.81 278 ALA A CA 1
ATOM 2167 C C . ALA A 1 278 ? 12.772 0.435 -15.982 1.00 93.81 278 ALA A C 1
ATOM 2169 O O . ALA A 1 278 ? 13.511 1.394 -15.768 1.00 93.81 278 ALA A O 1
ATOM 2170 N N . ARG A 1 279 ? 12.861 -0.267 -17.119 1.00 95.44 279 ARG A N 1
ATOM 2171 C CA . ARG A 1 279 ? 13.899 -0.035 -18.129 1.00 95.44 279 ARG A CA 1
ATOM 2172 C C . ARG A 1 279 ? 13.370 -0.163 -19.555 1.00 95.44 279 ARG A C 1
ATOM 2174 O O . ARG A 1 279 ? 12.560 -1.027 -19.876 1.00 95.44 279 ARG A O 1
ATOM 2181 N N . VAL A 1 280 ? 13.905 0.673 -20.433 1.00 95.69 280 VAL A N 1
ATOM 2182 C CA . VAL A 1 280 ? 13.756 0.605 -21.888 1.00 95.69 280 VAL A CA 1
ATOM 2183 C C . VAL A 1 280 ? 15.156 0.491 -22.479 1.00 95.69 280 VAL A C 1
ATOM 2185 O O . VAL A 1 280 ? 15.985 1.358 -22.220 1.00 95.69 280 VAL A O 1
ATOM 2188 N N . ASP A 1 281 ? 15.415 -0.533 -23.291 1.00 96.00 281 ASP A N 1
ATOM 2189 C CA . ASP A 1 281 ? 16.613 -0.623 -24.136 1.00 96.00 281 ASP A CA 1
ATOM 2190 C C . ASP A 1 281 ? 16.196 -0.510 -25.620 1.00 96.00 281 ASP A C 1
ATOM 2192 O O . ASP A 1 281 ? 15.590 -1.425 -26.189 1.00 96.00 281 ASP A O 1
ATOM 2196 N N . VAL A 1 282 ? 16.542 0.610 -26.257 1.00 96.62 282 VAL A N 1
ATOM 2197 C CA . VAL A 1 282 ? 16.373 0.868 -27.694 1.00 96.62 282 VAL A CA 1
ATOM 2198 C C . VAL A 1 282 ? 17.633 0.418 -28.434 1.00 96.62 282 VAL A C 1
ATOM 2200 O O . VAL A 1 282 ? 18.721 0.962 -28.238 1.00 96.62 282 VAL A O 1
ATOM 2203 N N . TYR A 1 283 ? 17.502 -0.581 -29.300 1.00 95.69 283 TYR A N 1
ATOM 2204 C CA . TYR A 1 283 ? 18.596 -1.176 -30.062 1.00 95.69 283 TYR A CA 1
ATOM 2205 C C . TYR A 1 283 ? 18.544 -0.759 -31.534 1.00 95.69 283 TYR A C 1
ATOM 2207 O O . TYR A 1 283 ? 17.466 -0.731 -32.123 1.00 95.69 283 TYR A O 1
ATOM 2215 N N . ASN A 1 284 ? 19.706 -0.529 -32.161 1.00 94.56 284 ASN A N 1
ATOM 2216 C CA . ASN A 1 284 ? 19.749 -0.302 -33.611 1.00 94.56 284 ASN A CA 1
ATOM 2217 C C . ASN A 1 284 ? 19.235 -1.515 -34.396 1.00 94.56 284 ASN A C 1
ATOM 2219 O O . ASN A 1 284 ? 19.510 -2.656 -33.993 1.00 94.56 284 ASN A O 1
ATOM 2223 N N . ASP A 1 285 ? 18.543 -1.305 -35.520 1.00 92.12 285 ASP A N 1
ATOM 2224 C CA . ASP A 1 285 ? 18.089 -2.445 -36.320 1.00 92.12 285 ASP A CA 1
ATOM 2225 C C . ASP A 1 285 ? 19.281 -3.115 -37.007 1.00 92.12 285 ASP A C 1
ATOM 2227 O O . ASP A 1 285 ? 19.917 -2.604 -37.928 1.00 92.12 285 ASP A O 1
ATOM 2231 N N . CYS A 1 286 ? 19.605 -4.308 -36.525 1.00 92.19 286 CYS A N 1
ATOM 2232 C CA . CYS A 1 286 ? 20.526 -5.205 -37.187 1.00 92.19 286 CYS A CA 1
ATOM 2233 C C . CYS A 1 286 ? 20.196 -6.651 -36.820 1.00 92.19 286 CYS A C 1
ATOM 2235 O O . CYS A 1 286 ? 19.667 -6.950 -35.742 1.00 92.19 286 CYS A O 1
ATOM 2237 N N . ARG A 1 287 ? 20.581 -7.579 -37.705 1.00 92.25 287 ARG A N 1
ATOM 2238 C CA . ARG A 1 287 ? 20.359 -9.024 -37.522 1.00 92.25 287 ARG A CA 1
ATOM 2239 C C . ARG A 1 287 ? 20.868 -9.506 -36.161 1.00 92.25 287 ARG A C 1
ATOM 2241 O O . ARG A 1 287 ? 20.159 -10.232 -35.481 1.00 92.25 287 ARG A O 1
ATOM 2248 N N . THR A 1 288 ? 22.035 -9.033 -35.726 1.00 92.62 288 THR A N 1
ATOM 2249 C CA . THR A 1 288 ? 22.654 -9.365 -34.433 1.00 92.62 288 THR A CA 1
ATOM 2250 C C . THR A 1 288 ? 21.789 -8.979 -33.228 1.00 92.62 288 THR A C 1
ATOM 2252 O O . THR A 1 288 ? 21.613 -9.792 -32.319 1.00 92.62 288 THR A O 1
ATOM 2255 N N . ASN A 1 289 ? 21.223 -7.767 -33.218 1.00 92.12 289 ASN A N 1
ATOM 2256 C CA . ASN A 1 289 ? 20.353 -7.305 -32.133 1.00 92.12 289 ASN A CA 1
ATOM 2257 C C . ASN A 1 289 ? 19.035 -8.086 -32.131 1.00 92.12 289 ASN A C 1
ATOM 2259 O O . ASN A 1 289 ? 18.639 -8.633 -31.103 1.00 92.12 289 ASN A O 1
ATOM 2263 N N . ARG A 1 290 ? 18.419 -8.241 -33.308 1.00 92.25 290 ARG A N 1
ATOM 2264 C CA . ARG A 1 290 ? 17.187 -9.018 -33.496 1.00 92.25 290 ARG A CA 1
ATOM 2265 C C . ARG A 1 290 ? 17.367 -10.480 -33.056 1.00 92.25 290 ARG A C 1
ATOM 2267 O O . ARG A 1 290 ? 16.509 -11.040 -32.376 1.00 92.25 290 ARG A O 1
ATOM 2274 N N . TRP A 1 291 ? 18.517 -11.088 -33.360 1.00 92.50 291 TRP A N 1
ATOM 2275 C CA . TRP A 1 291 ? 18.869 -12.454 -32.958 1.00 92.50 291 TRP A CA 1
ATOM 2276 C C . TRP A 1 291 ? 19.037 -12.617 -31.446 1.00 92.50 291 TRP A C 1
ATOM 2278 O O . TRP A 1 291 ? 18.447 -13.541 -30.889 1.00 92.50 291 TRP A O 1
ATOM 2288 N N . ARG A 1 292 ? 19.770 -11.727 -30.755 1.00 91.00 292 ARG A N 1
ATOM 2289 C CA . ARG A 1 292 ? 19.954 -11.847 -29.291 1.00 91.00 292 ARG A CA 1
ATOM 2290 C C . ARG A 1 292 ? 18.669 -11.633 -28.485 1.00 91.00 292 ARG A C 1
ATOM 2292 O O . ARG A 1 292 ? 18.607 -12.075 -27.342 1.00 91.00 292 ARG A O 1
ATOM 2299 N N . LEU A 1 293 ? 17.665 -10.976 -29.067 1.00 90.06 293 LEU A N 1
ATOM 2300 C CA . LEU A 1 293 ? 16.341 -10.790 -28.467 1.00 90.06 293 LEU A CA 1
ATOM 2301 C C . LEU A 1 293 ? 15.368 -11.939 -28.807 1.00 90.06 293 LEU A C 1
ATOM 2303 O O . LEU A 1 293 ? 14.448 -12.212 -28.044 1.00 90.06 293 LEU A O 1
ATOM 2307 N N . THR A 1 294 ? 15.588 -12.668 -29.907 1.00 90.69 294 THR A N 1
ATOM 2308 C CA . THR A 1 294 ? 14.706 -13.766 -30.342 1.00 90.69 294 THR A CA 1
ATOM 2309 C C . THR A 1 294 ? 14.866 -15.005 -29.451 1.00 90.69 294 THR A C 1
ATOM 2311 O O . THR A 1 294 ? 15.873 -15.712 -29.529 1.00 90.69 294 THR A O 1
ATOM 2314 N N . GLY A 1 295 ? 13.844 -15.335 -28.652 1.00 88.56 295 GLY A N 1
ATOM 2315 C CA . GLY A 1 295 ? 13.886 -16.432 -27.669 1.00 88.56 295 GLY A CA 1
ATOM 2316 C C . GLY A 1 295 ? 14.338 -17.794 -28.220 1.00 88.56 295 GLY A C 1
ATOM 2317 O O . GLY A 1 295 ? 15.179 -18.451 -27.611 1.00 88.56 295 GLY A O 1
ATOM 2318 N N . ARG A 1 296 ? 13.876 -18.190 -29.418 1.00 91.94 296 ARG A N 1
ATOM 2319 C CA . ARG A 1 296 ? 14.294 -19.452 -30.072 1.00 91.94 296 ARG A CA 1
ATOM 2320 C C . ARG A 1 296 ? 15.789 -19.483 -30.424 1.00 91.94 296 ARG A C 1
ATOM 2322 O O . ARG A 1 296 ? 16.402 -20.544 -30.369 1.00 91.94 296 ARG A O 1
ATOM 2329 N N . ILE A 1 297 ? 16.381 -18.332 -30.754 1.00 90.19 297 ILE A N 1
ATOM 2330 C CA . ILE A 1 297 ? 17.812 -18.215 -31.077 1.00 90.19 297 ILE A CA 1
ATOM 2331 C C . ILE A 1 297 ? 18.641 -18.195 -29.787 1.00 90.19 297 ILE A C 1
ATOM 2333 O O . ILE A 1 297 ? 19.653 -18.887 -29.715 1.00 90.19 297 ILE A O 1
ATOM 2337 N N . ARG A 1 298 ? 18.171 -17.506 -28.734 1.00 88.50 298 ARG A N 1
ATOM 2338 C CA . ARG A 1 298 ? 18.770 -17.589 -27.387 1.00 88.50 298 ARG A CA 1
ATOM 2339 C C . ARG A 1 298 ? 18.826 -19.035 -26.888 1.00 88.50 298 ARG A C 1
ATOM 2341 O O . ARG A 1 298 ? 19.886 -19.483 -26.470 1.00 88.50 298 ARG A O 1
ATOM 2348 N N . PHE A 1 299 ? 17.721 -19.777 -27.001 1.00 90.62 299 PHE A N 1
ATOM 2349 C CA . PHE A 1 299 ? 17.665 -21.195 -26.638 1.00 90.62 299 PHE A CA 1
ATOM 2350 C C . PHE A 1 299 ? 18.688 -22.033 -27.418 1.00 90.62 299 PHE A C 1
ATOM 2352 O O . PHE A 1 299 ? 19.437 -22.792 -26.809 1.00 90.62 299 PHE A O 1
ATOM 2359 N N . LEU A 1 300 ? 18.787 -21.851 -28.741 1.00 93.81 300 LEU A N 1
ATOM 2360 C CA . LEU A 1 300 ? 19.788 -22.546 -29.557 1.00 93.81 300 LEU A CA 1
ATOM 2361 C C . LEU A 1 300 ? 21.220 -22.220 -29.105 1.00 93.81 300 LEU A C 1
ATOM 2363 O O . LEU A 1 300 ? 22.039 -23.128 -28.999 1.00 93.81 300 LEU A O 1
ATOM 2367 N N . PHE A 1 301 ? 21.523 -20.958 -28.789 1.00 92.25 301 PHE A N 1
ATOM 2368 C CA . PHE A 1 301 ? 22.843 -20.526 -28.307 1.00 92.25 301 PHE A CA 1
ATOM 2369 C C . PHE A 1 301 ? 23.183 -21.074 -26.911 1.00 92.25 301 PHE A C 1
ATOM 2371 O O . PHE A 1 301 ? 24.361 -21.265 -26.610 1.00 92.25 301 PHE A O 1
ATOM 2378 N N . TYR A 1 302 ? 22.176 -21.342 -26.074 1.00 91.12 302 TYR A N 1
ATOM 2379 C CA . TYR A 1 302 ? 22.349 -22.032 -24.794 1.00 91.12 302 TYR A CA 1
ATOM 2380 C C . TYR A 1 302 ? 22.586 -23.534 -25.004 1.00 91.12 302 TYR A C 1
ATOM 2382 O O . TYR A 1 302 ? 23.589 -24.059 -24.530 1.00 91.12 302 TYR A O 1
ATOM 2390 N N . ALA A 1 303 ? 21.735 -24.204 -25.789 1.00 93.88 303 ALA A N 1
ATOM 2391 C CA . ALA A 1 303 ? 21.827 -25.640 -26.071 1.00 93.88 303 ALA A CA 1
ATOM 2392 C C . ALA A 1 303 ? 23.119 -26.050 -26.811 1.00 93.88 303 ALA A C 1
ATOM 2394 O O . ALA A 1 303 ? 23.591 -27.172 -26.660 1.00 93.88 303 ALA A O 1
ATOM 2395 N N . THR A 1 304 ? 23.702 -25.142 -27.598 1.00 94.81 304 THR A N 1
ATOM 2396 C CA . THR A 1 304 ? 24.970 -25.346 -28.331 1.00 94.81 304 THR A CA 1
ATOM 2397 C C . THR A 1 304 ? 26.198 -24.784 -27.605 1.00 94.81 304 THR A C 1
ATOM 2399 O O . THR A 1 304 ? 27.289 -24.795 -28.167 1.00 94.81 304 THR A O 1
ATOM 2402 N N . PHE A 1 305 ? 26.039 -24.246 -26.388 1.00 94.12 305 PHE A N 1
ATOM 2403 C CA . PHE A 1 305 ? 27.083 -23.568 -25.600 1.00 94.12 305 PHE A CA 1
ATOM 2404 C C . PHE A 1 305 ? 27.785 -22.367 -26.278 1.00 94.12 305 PHE A C 1
ATOM 2406 O O . PHE A 1 305 ? 28.675 -21.755 -25.681 1.00 94.12 305 PHE A O 1
ATOM 2413 N N . LEU A 1 306 ? 27.343 -21.942 -27.472 1.00 92.88 306 LEU A N 1
ATOM 2414 C CA . LEU A 1 306 ? 27.876 -20.784 -28.208 1.00 92.88 306 LEU A CA 1
ATOM 2415 C C . LEU A 1 306 ? 27.857 -19.487 -27.385 1.00 92.88 306 LEU A C 1
ATOM 2417 O O . LEU A 1 306 ? 28.692 -18.606 -27.610 1.00 92.88 306 LEU A O 1
ATOM 2421 N N . PHE A 1 307 ? 26.958 -19.391 -26.397 1.00 91.75 307 PHE A N 1
ATOM 2422 C CA . PHE A 1 307 ? 26.879 -18.271 -25.459 1.00 91.75 307 PHE A CA 1
ATOM 2423 C C . PHE A 1 307 ? 28.230 -17.894 -24.829 1.00 91.75 307 PHE A C 1
ATOM 2425 O O . PHE A 1 307 ? 28.484 -16.704 -24.637 1.00 91.75 307 PHE A O 1
ATOM 2432 N N . LEU A 1 308 ? 29.111 -18.872 -24.573 1.00 93.12 308 LEU A N 1
ATOM 2433 C CA . LEU A 1 308 ? 30.437 -18.667 -23.976 1.00 93.12 308 LEU A CA 1
ATOM 2434 C C . LEU A 1 308 ? 31.341 -17.755 -24.818 1.00 93.12 308 LEU A C 1
ATOM 2436 O O . LEU A 1 308 ? 32.130 -16.996 -24.264 1.00 93.12 308 LEU A O 1
ATOM 2440 N N . LEU A 1 309 ? 31.205 -17.790 -26.147 1.00 92.88 309 LEU A N 1
ATOM 2441 C CA . LEU A 1 309 ? 31.941 -16.913 -27.064 1.00 92.88 309 LEU A CA 1
ATOM 2442 C C . LEU A 1 309 ? 31.133 -15.654 -27.397 1.00 92.88 309 LEU A C 1
ATOM 2444 O O . LEU A 1 309 ? 31.673 -14.548 -27.479 1.00 92.88 309 LEU A O 1
ATOM 2448 N N . THR A 1 310 ? 29.821 -15.804 -27.591 1.00 91.56 310 THR A N 1
ATOM 2449 C CA . THR A 1 310 ? 28.998 -14.731 -28.152 1.00 91.56 310 THR A CA 1
ATOM 2450 C C . THR A 1 310 ? 28.577 -13.686 -27.125 1.00 91.56 310 THR A C 1
ATOM 2452 O O . THR A 1 310 ? 28.425 -12.530 -27.507 1.00 91.56 310 THR A O 1
ATOM 2455 N N . TRP A 1 311 ? 28.411 -14.020 -25.837 1.00 91.56 311 TRP A N 1
ATOM 2456 C CA . TRP A 1 311 ? 28.128 -12.995 -24.819 1.00 91.56 311 TRP A CA 1
ATOM 2457 C C . TRP A 1 311 ? 29.316 -12.056 -24.575 1.00 91.56 311 TRP A C 1
ATOM 2459 O O . TRP A 1 311 ? 29.090 -10.848 -24.647 1.00 91.56 311 TRP A O 1
ATOM 2469 N N . PRO A 1 312 ? 30.562 -12.533 -24.367 1.00 94.06 312 PRO A N 1
ATOM 2470 C CA . PRO A 1 312 ? 31.726 -11.649 -24.268 1.00 94.06 312 PRO A CA 1
ATOM 2471 C C . PRO A 1 312 ? 31.900 -10.763 -25.507 1.00 94.06 312 PRO A C 1
ATOM 2473 O O . PRO A 1 312 ? 32.121 -9.561 -25.379 1.00 94.06 312 PRO A O 1
ATOM 2476 N N . TRP A 1 313 ? 31.703 -11.316 -26.710 1.00 94.00 313 TRP A N 1
ATOM 2477 C CA . TRP A 1 313 ? 31.734 -10.544 -27.955 1.00 94.00 313 TRP A CA 1
ATOM 2478 C C . TRP A 1 313 ? 30.622 -9.483 -28.026 1.00 94.00 313 TRP A C 1
ATOM 2480 O O . TRP A 1 313 ? 30.894 -8.332 -28.366 1.00 94.00 313 TRP A O 1
ATOM 2490 N N . LEU A 1 314 ? 29.379 -9.824 -27.660 1.00 92.50 314 LEU A N 1
ATOM 2491 C CA . LEU A 1 314 ? 28.268 -8.864 -27.606 1.00 92.50 314 LEU A CA 1
ATOM 2492 C C . LEU A 1 314 ? 28.515 -7.769 -26.561 1.00 92.50 314 LEU A C 1
ATOM 2494 O O . LEU A 1 314 ? 28.196 -6.611 -26.830 1.00 92.50 314 LEU A O 1
ATOM 2498 N N . LEU A 1 315 ? 29.078 -8.113 -25.401 1.00 91.25 315 LEU A N 1
ATOM 2499 C CA . LEU A 1 315 ? 29.401 -7.179 -24.323 1.00 91.25 315 LEU A CA 1
ATOM 2500 C C . LEU A 1 315 ? 30.479 -6.187 -24.770 1.00 91.25 315 LEU A C 1
ATOM 2502 O O . LEU A 1 315 ? 30.260 -4.983 -24.687 1.00 91.25 315 LEU A O 1
ATOM 2506 N N . LEU A 1 316 ? 31.597 -6.675 -25.314 1.00 93.62 316 LEU A N 1
ATOM 2507 C CA . LEU A 1 316 ? 32.716 -5.834 -25.757 1.00 93.62 316 LEU A CA 1
ATOM 2508 C C . LEU A 1 316 ? 32.409 -5.013 -27.022 1.00 93.62 316 LEU A C 1
ATOM 2510 O O . LEU A 1 316 ? 33.059 -3.996 -27.264 1.00 93.62 316 LEU A O 1
ATOM 2514 N N . ARG A 1 317 ? 31.430 -5.429 -27.839 1.00 94.50 317 ARG A N 1
ATOM 2515 C CA . ARG A 1 317 ? 31.072 -4.747 -29.096 1.00 94.50 317 ARG A CA 1
ATOM 2516 C C . ARG A 1 317 ? 29.864 -3.810 -28.985 1.00 94.50 317 ARG A C 1
ATOM 2518 O O . ARG A 1 317 ? 29.772 -2.882 -29.783 1.00 94.50 317 ARG A O 1
ATOM 2525 N N . THR A 1 318 ? 28.946 -4.019 -28.037 1.00 94.38 318 THR A N 1
ATOM 2526 C CA . THR A 1 318 ? 27.760 -3.153 -27.886 1.00 94.38 318 THR A CA 1
ATOM 2527 C C . THR A 1 318 ? 28.119 -1.876 -27.137 1.00 94.38 318 THR A C 1
ATOM 2529 O O . THR A 1 318 ? 28.375 -1.912 -25.936 1.00 94.38 318 THR A O 1
ATOM 2532 N N . ARG A 1 319 ? 28.074 -0.730 -27.821 1.00 95.44 319 ARG A N 1
ATOM 2533 C CA . ARG A 1 319 ? 28.145 0.580 -27.161 1.00 95.44 319 ARG A CA 1
ATOM 2534 C C . ARG A 1 319 ? 26.797 0.911 -26.517 1.00 95.44 319 ARG A C 1
ATOM 2536 O O . ARG A 1 319 ? 25.752 0.669 -27.120 1.00 95.44 319 ARG A O 1
ATOM 2543 N N . ARG A 1 320 ? 26.815 1.427 -25.286 1.00 95.62 320 ARG A N 1
ATOM 2544 C CA . ARG A 1 320 ? 25.610 1.746 -24.503 1.00 95.62 320 ARG A CA 1
ATOM 2545 C C . ARG A 1 320 ? 25.558 3.228 -24.139 1.00 95.62 320 ARG A C 1
ATOM 2547 O O . ARG A 1 320 ? 26.586 3.812 -23.800 1.00 95.62 320 ARG A O 1
ATOM 2554 N N . TRP A 1 321 ? 24.360 3.797 -24.183 1.00 95.69 321 TRP A N 1
ATOM 2555 C CA . TRP A 1 321 ? 24.019 5.143 -23.730 1.00 95.69 321 TRP A CA 1
ATOM 2556 C C . TRP A 1 321 ? 23.023 5.004 -22.582 1.00 95.69 321 TRP A C 1
ATOM 2558 O O . TRP A 1 321 ? 21.821 4.928 -22.797 1.00 95.69 321 TRP A O 1
ATOM 2568 N N . GLU A 1 322 ? 23.540 4.910 -21.364 1.00 95.12 322 GLU A N 1
ATOM 2569 C CA . GLU A 1 322 ? 22.765 4.823 -20.120 1.00 95.12 322 GLU A CA 1
ATOM 2570 C C . GLU A 1 322 ? 22.760 6.215 -19.468 1.00 95.12 322 GLU A C 1
ATOM 2572 O O . GLU A 1 322 ? 23.236 6.405 -18.354 1.00 95.12 322 GLU A O 1
ATOM 2577 N N . THR A 1 323 ? 22.331 7.221 -20.241 1.00 92.38 323 THR A N 1
ATOM 2578 C CA . THR A 1 323 ? 22.532 8.654 -19.948 1.00 92.38 323 THR A CA 1
ATOM 2579 C C . THR A 1 323 ? 21.249 9.424 -19.644 1.00 92.38 323 THR A C 1
ATOM 2581 O O . THR A 1 323 ? 21.320 10.637 -19.444 1.00 92.38 323 THR A O 1
ATOM 2584 N N . VAL A 1 324 ? 20.089 8.760 -19.630 1.00 95.56 324 VAL A N 1
ATOM 2585 C CA . VAL A 1 324 ? 18.776 9.382 -19.410 1.00 95.56 324 VAL A CA 1
ATOM 2586 C C . VAL A 1 324 ? 17.959 8.551 -18.422 1.00 95.56 324 VAL A C 1
ATOM 2588 O O . VAL A 1 324 ? 17.808 7.341 -18.596 1.00 95.56 324 VAL A O 1
ATOM 2591 N N . ALA A 1 325 ? 17.396 9.216 -17.416 1.00 96.19 325 ALA A N 1
ATOM 2592 C CA . ALA A 1 325 ? 16.455 8.634 -16.472 1.00 96.19 325 ALA A CA 1
ATOM 2593 C C . ALA A 1 325 ? 15.156 9.453 -16.413 1.00 96.19 325 ALA A C 1
ATOM 2595 O O . ALA A 1 325 ? 15.180 10.680 -16.497 1.00 96.19 325 ALA A O 1
ATOM 2596 N N . ALA A 1 326 ? 14.022 8.776 -16.247 1.00 95.88 326 ALA A N 1
ATOM 2597 C CA . ALA A 1 326 ? 12.760 9.377 -15.841 1.00 95.88 326 ALA A CA 1
ATOM 2598 C C . ALA A 1 326 ? 12.592 9.161 -14.333 1.00 95.88 326 ALA A C 1
ATOM 2600 O O . ALA A 1 326 ? 12.449 8.026 -13.875 1.00 95.88 326 ALA A O 1
ATOM 2601 N N . GLU A 1 327 ? 12.634 10.236 -13.559 1.00 95.94 327 GLU A N 1
ATOM 2602 C CA . GLU A 1 327 ? 12.466 10.206 -12.109 1.00 95.94 327 GLU A CA 1
ATOM 2603 C C . GLU A 1 327 ? 10.987 10.382 -11.761 1.00 95.94 327 GLU A C 1
ATOM 2605 O O . GLU A 1 327 ? 10.330 11.283 -12.279 1.00 95.94 327 GLU A O 1
ATOM 2610 N N . TRP A 1 328 ? 10.459 9.502 -10.910 1.00 95.75 328 TRP A N 1
ATOM 2611 C CA . TRP A 1 328 ? 9.066 9.478 -10.457 1.00 95.75 328 TRP A CA 1
ATOM 2612 C C . TRP A 1 328 ? 9.042 9.545 -8.929 1.00 95.75 328 TRP A C 1
ATOM 2614 O O . TRP A 1 328 ? 9.506 8.626 -8.253 1.00 95.75 328 TRP A O 1
ATOM 2624 N N . HIS A 1 329 ? 8.530 10.640 -8.373 1.00 94.62 329 HIS A N 1
ATOM 2625 C CA . HIS A 1 329 ? 8.603 10.928 -6.942 1.00 94.62 329 HIS A CA 1
ATOM 2626 C C . HIS A 1 329 ? 7.335 10.474 -6.209 1.00 94.62 329 HIS A C 1
ATOM 2628 O O . HIS A 1 329 ? 6.299 11.130 -6.292 1.00 94.62 329 HIS A O 1
ATOM 2634 N N . ALA A 1 330 ? 7.440 9.402 -5.420 1.00 93.56 330 ALA A N 1
ATOM 2635 C CA . ALA A 1 330 ? 6.411 9.010 -4.454 1.00 93.56 330 ALA A CA 1
ATOM 2636 C C . ALA A 1 330 ? 6.300 10.027 -3.300 1.00 93.56 330 ALA A C 1
ATOM 2638 O O . ALA A 1 330 ? 5.215 10.261 -2.768 1.00 93.56 330 ALA A O 1
ATOM 2639 N N . SER A 1 331 ? 7.411 10.687 -2.945 1.00 93.50 331 SER A N 1
ATOM 2640 C CA . SER A 1 331 ? 7.405 11.867 -2.077 1.00 93.50 331 SER A CA 1
ATOM 2641 C C . SER A 1 331 ? 8.477 12.891 -2.454 1.00 93.50 331 SER A C 1
ATOM 2643 O O . SER A 1 331 ? 9.467 12.579 -3.122 1.00 93.50 331 SER A O 1
ATOM 2645 N N . GLN A 1 332 ? 8.274 14.127 -2.001 1.00 91.38 332 GLN A N 1
ATOM 2646 C CA . GLN A 1 332 ? 9.228 15.230 -2.100 1.00 91.38 332 GLN A CA 1
ATOM 2647 C C . GLN A 1 332 ? 9.502 15.836 -0.709 1.00 91.38 332 GLN A C 1
ATOM 2649 O O . GLN A 1 332 ? 8.619 15.816 0.156 1.00 91.38 332 GLN A O 1
ATOM 2654 N N . PRO A 1 333 ? 10.711 16.377 -0.456 1.00 88.62 333 PRO A N 1
ATOM 2655 C CA . PRO A 1 333 ? 10.998 17.110 0.773 1.00 88.62 333 PRO A CA 1
ATOM 2656 C C . PRO A 1 333 ? 10.192 18.416 0.831 1.00 88.62 333 PRO A C 1
ATOM 2658 O O . PRO A 1 333 ? 10.018 19.103 -0.174 1.00 88.62 333 PRO A O 1
ATOM 2661 N N . THR A 1 334 ? 9.719 18.774 2.023 1.00 87.62 334 THR A N 1
ATOM 2662 C CA . THR A 1 334 ? 9.068 20.067 2.289 1.00 87.62 334 THR A CA 1
ATOM 2663 C C . THR A 1 334 ? 10.126 21.112 2.665 1.00 87.62 334 THR A C 1
ATOM 2665 O O . THR A 1 334 ? 11.253 20.768 3.013 1.00 87.62 334 THR A O 1
ATOM 2668 N N . SER A 1 335 ? 9.763 22.398 2.675 1.00 84.81 335 SER A N 1
ATOM 2669 C CA . SER A 1 335 ? 10.585 23.473 3.260 1.00 84.81 335 SER A CA 1
ATOM 2670 C C . SER A 1 335 ? 10.895 23.279 4.754 1.00 84.81 335 SER A C 1
ATOM 2672 O O . SER A 1 335 ? 11.857 23.851 5.258 1.00 84.81 335 SER A O 1
ATOM 2674 N N . VAL A 1 336 ? 10.097 22.471 5.461 1.00 84.69 336 VAL A N 1
ATOM 2675 C CA . VAL A 1 336 ? 10.345 22.050 6.846 1.00 84.69 336 VAL A CA 1
ATOM 2676 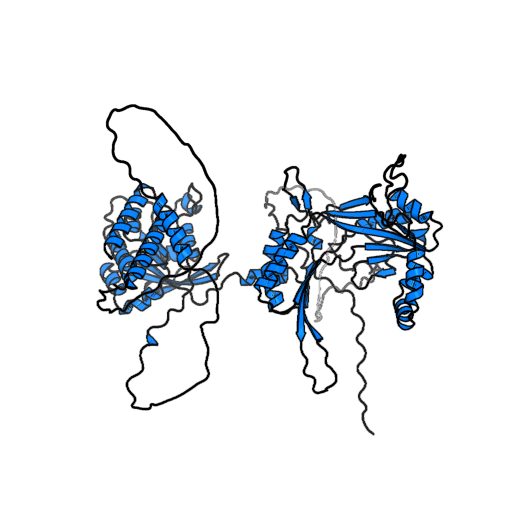C C . VAL A 1 336 ? 11.234 20.796 6.843 1.00 84.69 336 VAL A C 1
ATOM 2678 O O . VAL A 1 336 ? 10.806 19.777 6.291 1.00 84.69 336 VAL A O 1
ATOM 2681 N N . PRO A 1 337 ? 12.429 20.819 7.473 1.00 82.81 337 PRO A N 1
ATOM 2682 C CA . PRO A 1 337 ? 13.305 19.652 7.576 1.00 82.81 337 PRO A CA 1
ATOM 2683 C C . PRO A 1 337 ? 12.594 18.420 8.148 1.00 82.81 337 PRO A C 1
ATOM 2685 O O . PRO A 1 337 ? 11.727 18.528 9.012 1.00 82.81 337 PRO A O 1
ATOM 2688 N N . GLY A 1 338 ? 12.942 17.234 7.644 1.00 77.12 338 GLY A N 1
ATOM 2689 C CA . GLY A 1 338 ? 12.329 15.960 8.042 1.00 77.12 338 GLY A CA 1
ATOM 2690 C C . GLY A 1 338 ? 10.914 15.711 7.494 1.00 77.12 338 GLY A C 1
ATOM 2691 O O . GLY A 1 338 ? 10.543 14.556 7.301 1.00 77.12 338 GLY A O 1
ATOM 2692 N N . ARG A 1 339 ? 10.131 16.749 7.163 1.00 84.44 339 ARG A N 1
ATOM 2693 C CA . ARG A 1 339 ? 8.766 16.576 6.642 1.00 84.44 339 ARG A CA 1
ATOM 2694 C C . ARG A 1 339 ? 8.771 16.275 5.142 1.00 84.44 339 ARG A C 1
ATOM 2696 O O . ARG A 1 339 ? 9.151 17.115 4.324 1.00 84.44 339 ARG A O 1
ATOM 2703 N N . ARG A 1 340 ? 8.268 15.102 4.758 1.00 88.38 340 ARG A N 1
ATOM 2704 C CA . ARG A 1 340 ? 7.971 14.743 3.361 1.00 88.38 340 ARG A CA 1
ATOM 2705 C C . ARG A 1 340 ? 6.515 15.059 3.011 1.00 88.38 340 ARG A C 1
ATOM 2707 O O . ARG A 1 340 ? 5.634 14.982 3.867 1.00 88.38 340 ARG A O 1
ATOM 2714 N N . ARG A 1 341 ? 6.267 15.394 1.745 1.00 90.81 341 ARG A N 1
ATOM 2715 C CA . ARG A 1 341 ? 4.934 15.438 1.134 1.00 90.81 341 ARG A CA 1
ATOM 2716 C C . ARG A 1 341 ? 4.839 14.267 0.161 1.00 90.81 341 ARG A C 1
ATOM 2718 O O . ARG A 1 341 ? 5.661 14.182 -0.746 1.00 90.81 341 ARG A O 1
ATOM 2725 N N . TYR A 1 342 ? 3.861 13.390 0.346 1.00 92.69 342 TYR A N 1
ATOM 2726 C CA . TYR A 1 342 ? 3.629 12.220 -0.508 1.00 92.69 342 TYR A CA 1
ATOM 2727 C C . TYR A 1 342 ? 2.705 12.573 -1.675 1.00 92.69 342 TYR A C 1
ATOM 2729 O O . TYR A 1 342 ? 1.841 13.440 -1.520 1.00 92.69 342 TYR A O 1
ATOM 2737 N N . ALA A 1 343 ? 2.886 11.924 -2.828 1.00 89.81 343 ALA A N 1
ATOM 2738 C CA . ALA A 1 343 ? 2.110 12.199 -4.037 1.00 89.81 343 ALA A CA 1
ATOM 2739 C C . ALA A 1 343 ? 0.640 11.812 -3.824 1.00 89.81 343 ALA A C 1
ATOM 2741 O O . ALA A 1 343 ? -0.215 12.692 -3.743 1.00 89.81 343 ALA A O 1
ATOM 2742 N N . ALA A 1 344 ? 0.367 10.528 -3.574 1.00 88.81 344 ALA A N 1
ATOM 2743 C CA . ALA A 1 344 ? -0.969 10.029 -3.231 1.00 88.81 344 ALA A CA 1
ATOM 2744 C C . ALA A 1 344 ? -1.431 10.372 -1.793 1.00 88.81 344 ALA A C 1
ATOM 2746 O O . ALA A 1 344 ? -2.417 9.822 -1.312 1.00 88.81 344 ALA A O 1
ATOM 2747 N N . GLY A 1 345 ? -0.708 11.238 -1.071 1.00 88.38 345 GLY A N 1
ATOM 2748 C CA . GLY A 1 345 ? -1.007 11.627 0.315 1.00 88.38 345 GLY A CA 1
ATOM 2749 C C . GLY A 1 345 ? -0.685 10.583 1.396 1.00 88.38 345 GLY A C 1
ATOM 2750 O O . GLY A 1 345 ? -0.655 10.944 2.569 1.00 88.38 345 GLY A O 1
ATOM 2751 N N . MET A 1 346 ? -0.395 9.334 1.019 1.00 89.81 346 MET A N 1
ATOM 2752 C CA . MET A 1 346 ? -0.121 8.210 1.923 1.00 89.81 346 MET A CA 1
ATOM 2753 C C . MET A 1 346 ? 1.388 7.979 2.113 1.00 89.81 346 MET A C 1
ATOM 2755 O O . MET A 1 346 ? 2.126 7.907 1.131 1.00 89.81 346 MET A O 1
ATOM 2759 N N . GLY A 1 347 ? 1.834 7.847 3.367 1.00 91.56 347 GLY A N 1
ATOM 2760 C CA . GLY A 1 347 ? 3.225 7.515 3.724 1.00 91.56 347 GLY A CA 1
ATOM 2761 C C . GLY A 1 347 ? 3.474 6.017 3.945 1.00 91.56 347 GLY A C 1
ATOM 2762 O O . GLY A 1 347 ? 2.530 5.240 4.069 1.00 91.56 347 GLY A O 1
ATOM 2763 N N . GLU A 1 348 ? 4.742 5.609 4.047 1.00 93.06 348 GLU A N 1
ATOM 2764 C CA . GLU A 1 348 ? 5.159 4.197 4.128 1.00 93.06 348 GLU A CA 1
ATOM 2765 C C . GLU A 1 348 ? 4.554 3.456 5.339 1.00 93.06 348 GLU A C 1
ATOM 2767 O O . GLU A 1 348 ? 4.055 2.341 5.198 1.00 93.06 348 GLU A O 1
ATOM 2772 N N . GLU A 1 349 ? 4.540 4.087 6.518 1.00 92.81 349 GLU A N 1
ATOM 2773 C CA . GLU A 1 349 ? 3.957 3.516 7.749 1.00 92.81 349 GLU A CA 1
ATOM 2774 C C . GLU A 1 349 ? 2.425 3.420 7.691 1.00 92.81 349 GLU A C 1
ATOM 2776 O O . GLU A 1 349 ? 1.842 2.470 8.208 1.00 92.81 349 GLU A O 1
ATOM 2781 N N . GLN A 1 350 ? 1.768 4.381 7.033 1.00 92.12 350 GLN A N 1
ATOM 2782 C CA . GLN A 1 350 ? 0.312 4.399 6.851 1.00 92.12 350 GLN A CA 1
ATOM 2783 C C . GLN A 1 350 ? -0.136 3.360 5.816 1.00 92.12 350 GLN A C 1
ATOM 2785 O O . GLN A 1 350 ? -1.178 2.731 5.974 1.00 92.12 350 GLN A O 1
ATOM 2790 N N . TRP A 1 351 ? 0.667 3.157 4.768 1.00 94.12 351 TRP A N 1
ATOM 2791 C CA . TRP A 1 351 ? 0.484 2.053 3.834 1.00 94.12 351 TRP A CA 1
ATOM 2792 C C . TRP A 1 351 ? 0.658 0.712 4.557 1.00 94.12 351 TRP A C 1
ATOM 2794 O O . TRP A 1 351 ? -0.176 -0.178 4.408 1.00 94.12 351 TRP A O 1
ATOM 2804 N N . TYR A 1 352 ? 1.698 0.578 5.389 1.00 94.69 352 TYR A N 1
ATOM 2805 C CA . TYR A 1 352 ? 1.939 -0.646 6.151 1.00 94.69 352 TYR A CA 1
ATOM 2806 C C . TYR A 1 352 ? 0.793 -0.963 7.121 1.00 94.69 352 TYR A C 1
ATOM 2808 O O . TYR A 1 352 ? 0.298 -2.086 7.093 1.00 94.69 352 TYR A O 1
ATOM 2816 N N . SER A 1 353 ? 0.330 -0.006 7.934 1.00 92.19 353 SER A N 1
ATOM 2817 C CA . SER A 1 353 ? -0.764 -0.259 8.885 1.00 92.19 353 SER A CA 1
ATOM 2818 C C . SER A 1 353 ? -2.084 -0.614 8.194 1.00 92.19 353 SER A C 1
ATOM 2820 O O . SER A 1 353 ? -2.824 -1.453 8.699 1.00 92.19 353 SER A O 1
ATOM 2822 N N . LEU A 1 354 ? -2.348 -0.038 7.017 1.00 91.38 354 LEU A N 1
ATOM 2823 C CA . LEU A 1 354 ? -3.525 -0.340 6.204 1.00 91.38 354 LEU A CA 1
ATOM 2824 C C . LEU A 1 354 ? -3.466 -1.741 5.564 1.00 91.38 354 LEU A C 1
ATOM 2826 O O . LEU A 1 354 ? -4.489 -2.418 5.508 1.00 91.38 354 LEU A O 1
ATOM 2830 N N . TRP A 1 355 ? -2.292 -2.203 5.117 1.00 93.62 355 TRP A N 1
ATOM 2831 C CA . TRP A 1 355 ? -2.136 -3.512 4.461 1.00 93.62 355 TRP A CA 1
ATOM 2832 C C . TRP A 1 355 ? -1.761 -4.675 5.397 1.00 93.62 355 TRP A C 1
ATOM 2834 O O . TRP A 1 355 ? -1.943 -5.829 5.005 1.00 93.62 355 TRP A O 1
ATOM 2844 N N . ALA A 1 356 ? -1.251 -4.424 6.609 1.00 92.88 356 ALA A N 1
ATOM 2845 C CA . ALA A 1 356 ? -0.687 -5.459 7.485 1.00 92.88 356 ALA A CA 1
ATOM 2846 C C . ALA A 1 356 ? -1.654 -6.626 7.762 1.00 92.88 356 ALA A C 1
ATOM 2848 O O . ALA A 1 356 ? -1.284 -7.783 7.557 1.00 92.88 356 ALA A O 1
ATOM 2849 N N . THR A 1 357 ? -2.901 -6.339 8.149 1.00 91.19 357 THR A N 1
ATOM 2850 C CA . THR A 1 357 ? -3.918 -7.363 8.454 1.00 91.19 357 THR A CA 1
ATOM 2851 C C . THR A 1 357 ? -4.265 -8.214 7.228 1.00 91.19 357 THR A C 1
ATOM 2853 O O . THR A 1 357 ? -4.328 -9.440 7.318 1.00 91.19 357 THR A O 1
ATOM 2856 N N . ALA A 1 358 ? -4.423 -7.587 6.056 1.00 93.00 358 ALA A N 1
ATOM 2857 C CA . ALA A 1 358 ? -4.702 -8.282 4.796 1.00 93.00 358 ALA A CA 1
ATOM 2858 C C . ALA A 1 358 ? -3.524 -9.167 4.346 1.00 93.00 358 ALA A C 1
ATOM 2860 O O . ALA A 1 358 ? -3.735 -10.295 3.900 1.00 93.00 358 ALA A O 1
ATOM 2861 N N . ILE A 1 359 ? -2.282 -8.700 4.520 1.00 94.06 359 ILE A N 1
ATOM 2862 C CA . ILE A 1 359 ? -1.070 -9.489 4.252 1.00 94.06 359 ILE A CA 1
ATOM 2863 C C . ILE A 1 359 ? -0.983 -10.689 5.201 1.00 94.06 359 ILE A C 1
ATOM 2865 O O . ILE A 1 359 ? -0.789 -11.814 4.743 1.00 94.06 359 ILE A O 1
ATOM 2869 N N . GLN A 1 360 ? -1.152 -10.470 6.509 1.00 92.44 360 GLN A N 1
ATOM 2870 C CA . GLN A 1 360 ? -1.111 -11.527 7.522 1.00 92.44 360 GLN A CA 1
ATOM 2871 C C . GLN A 1 360 ? -2.164 -12.606 7.248 1.00 92.44 360 GLN A C 1
ATOM 2873 O O . GLN A 1 360 ? -1.842 -13.794 7.267 1.00 92.44 360 GLN A O 1
ATOM 2878 N N . ARG A 1 361 ? -3.393 -12.202 6.911 1.00 90.69 361 ARG A N 1
ATOM 2879 C CA . ARG A 1 361 ? -4.453 -13.116 6.478 1.00 90.69 361 ARG A CA 1
ATOM 2880 C C . ARG A 1 361 ? -4.041 -13.914 5.242 1.00 90.69 361 ARG A C 1
ATOM 2882 O O . ARG A 1 361 ? -4.067 -15.138 5.286 1.00 90.69 361 ARG A O 1
ATOM 2889 N N . ALA A 1 362 ? -3.601 -13.253 4.171 1.00 92.75 362 ALA A N 1
ATOM 2890 C CA . ALA A 1 362 ? -3.222 -13.923 2.925 1.00 92.75 362 ALA A CA 1
ATOM 2891 C C . ALA A 1 362 ? -2.031 -14.894 3.087 1.00 92.75 362 ALA A C 1
ATOM 2893 O O . ALA A 1 362 ? -1.942 -15.886 2.358 1.00 92.75 362 ALA A O 1
ATOM 2894 N N . MET A 1 363 ? -1.138 -14.643 4.053 1.00 91.88 363 MET A N 1
ATOM 2895 C CA . MET A 1 363 ? -0.067 -15.571 4.439 1.00 91.88 363 MET A CA 1
ATOM 2896 C C . MET A 1 363 ? -0.606 -16.821 5.144 1.00 91.88 363 MET A C 1
ATOM 2898 O O . MET A 1 363 ? -0.191 -17.930 4.810 1.00 91.88 363 MET A O 1
ATOM 2902 N N . LEU A 1 364 ? -1.531 -16.656 6.097 1.00 88.94 364 LEU A N 1
ATOM 2903 C CA . LEU A 1 364 ? -2.181 -17.768 6.803 1.00 88.94 364 LEU A CA 1
ATOM 2904 C C . LEU A 1 364 ? -3.060 -18.600 5.850 1.00 88.94 364 LEU A C 1
ATOM 2906 O O . LEU A 1 364 ? -3.027 -19.828 5.895 1.00 88.94 364 LEU A O 1
ATOM 2910 N N . GLU A 1 365 ? -3.754 -17.936 4.920 1.00 90.38 365 GLU A N 1
ATOM 2911 C CA . GLU A 1 365 ? -4.511 -18.533 3.806 1.00 90.38 365 GLU A CA 1
ATOM 2912 C C . GLU A 1 365 ? -3.614 -19.166 2.716 1.00 90.38 365 GLU A C 1
ATOM 2914 O O . GLU A 1 365 ? -4.139 -19.768 1.780 1.00 90.38 365 GLU A O 1
ATOM 2919 N N . ARG A 1 366 ? -2.276 -19.057 2.815 1.00 91.12 366 ARG A N 1
ATOM 2920 C CA . ARG A 1 366 ? -1.294 -19.663 1.886 1.00 91.12 366 ARG A CA 1
ATOM 2921 C C . ARG A 1 366 ? -1.505 -19.276 0.410 1.00 91.12 366 ARG A C 1
ATOM 2923 O O . ARG A 1 366 ? -1.400 -20.102 -0.497 1.00 91.12 366 ARG A O 1
ATOM 2930 N N . ARG A 1 367 ? -1.830 -18.004 0.152 1.00 91.50 367 ARG A N 1
ATOM 2931 C CA . ARG A 1 367 ? -2.215 -17.518 -1.187 1.00 91.50 367 ARG A CA 1
ATOM 2932 C C . ARG A 1 367 ? -1.014 -17.203 -2.097 1.00 91.50 367 ARG A C 1
ATOM 2934 O O . ARG A 1 367 ? -0.053 -16.548 -1.695 1.00 91.50 367 ARG A O 1
ATOM 2941 N N . ASP A 1 368 ? -1.116 -17.599 -3.367 1.00 93.25 368 ASP A N 1
ATOM 2942 C CA . ASP A 1 368 ? -0.334 -17.054 -4.492 1.00 93.25 368 ASP A CA 1
ATOM 2943 C C . ASP A 1 368 ? -1.269 -16.187 -5.345 1.00 93.25 368 ASP A C 1
ATOM 2945 O O . ASP A 1 368 ? -2.038 -16.685 -6.171 1.00 93.25 368 ASP A O 1
ATOM 2949 N N . CYS A 1 369 ? -1.263 -14.879 -5.092 1.00 91.50 369 CYS A N 1
ATOM 2950 C CA . CYS A 1 369 ? -2.112 -13.921 -5.794 1.00 91.50 369 CYS A CA 1
ATOM 2951 C C . CYS A 1 369 ? -1.566 -12.491 -5.697 1.00 91.50 369 CYS A C 1
ATOM 2953 O O . CYS A 1 369 ? -0.690 -12.177 -4.890 1.00 91.50 369 CYS A O 1
ATOM 2955 N N . GLU A 1 370 ? -2.133 -11.608 -6.514 1.00 92.88 370 GLU A N 1
ATOM 2956 C CA . GLU A 1 370 ? -2.077 -10.164 -6.284 1.00 92.88 370 GLU A CA 1
ATOM 2957 C C . GLU A 1 370 ? -3.249 -9.805 -5.353 1.00 92.88 370 GLU A C 1
ATOM 2959 O O . GLU A 1 370 ? -4.366 -10.253 -5.613 1.00 92.88 370 GLU A O 1
ATOM 2964 N N . LEU A 1 371 ? -3.005 -9.083 -4.255 1.00 92.94 371 LEU A N 1
ATOM 2965 C CA . LEU A 1 371 ? -4.069 -8.582 -3.376 1.00 92.94 371 LEU A CA 1
ATOM 2966 C C . LEU A 1 371 ? -4.594 -7.252 -3.912 1.00 92.94 371 LEU A C 1
ATOM 2968 O O . LEU A 1 371 ? -3.818 -6.411 -4.374 1.00 92.94 371 LEU A O 1
ATOM 2972 N N . ASP A 1 372 ? -5.903 -7.045 -3.805 1.00 88.50 372 ASP A N 1
ATOM 2973 C CA . ASP A 1 372 ? -6.566 -5.817 -4.236 1.00 88.50 372 ASP A CA 1
ATOM 2974 C C . ASP A 1 372 ? -7.333 -5.134 -3.089 1.00 88.50 372 ASP A C 1
ATOM 2976 O O . ASP A 1 372 ? -7.244 -5.513 -1.918 1.00 88.50 372 ASP A O 1
ATOM 2980 N N . ARG A 1 373 ? -8.094 -4.087 -3.423 1.00 83.31 373 ARG A N 1
ATOM 2981 C CA . ARG A 1 373 ? -8.928 -3.368 -2.456 1.00 83.31 373 ARG A CA 1
ATOM 2982 C C . ARG A 1 373 ? -10.015 -4.250 -1.816 1.00 83.31 373 ARG A C 1
ATOM 2984 O O . ARG A 1 373 ? -10.378 -3.994 -0.674 1.00 83.31 373 ARG A O 1
ATOM 2991 N N . GLY A 1 374 ? -10.494 -5.297 -2.486 1.00 85.38 374 GLY A N 1
ATOM 2992 C CA . GLY A 1 374 ? -11.465 -6.232 -1.919 1.00 85.38 374 GLY A CA 1
ATOM 2993 C C . GLY A 1 374 ? -10.878 -7.099 -0.799 1.00 85.38 374 GLY A C 1
ATOM 2994 O O . GLY A 1 374 ? -11.602 -7.480 0.118 1.00 85.38 374 GLY A O 1
ATOM 2995 N N . ASP A 1 375 ? -9.571 -7.378 -0.819 1.00 87.69 375 ASP A N 1
ATOM 2996 C CA . ASP A 1 375 ? -8.885 -8.026 0.309 1.00 87.69 375 ASP A CA 1
ATOM 2997 C C . ASP A 1 375 ? -8.694 -7.081 1.507 1.00 87.69 375 ASP A C 1
ATOM 2999 O O . ASP A 1 375 ? -8.802 -7.529 2.648 1.00 87.69 375 ASP A O 1
ATOM 3003 N N . LEU A 1 376 ? -8.493 -5.776 1.273 1.00 86.44 376 LEU A N 1
ATOM 3004 C CA . LEU A 1 376 ? -8.527 -4.759 2.336 1.00 86.44 376 LEU A CA 1
ATOM 3005 C C . LEU A 1 376 ? -9.923 -4.639 2.958 1.00 86.44 376 LEU A C 1
ATOM 3007 O O . LEU A 1 376 ? -10.060 -4.691 4.177 1.00 86.44 376 LEU A O 1
ATOM 3011 N N . GLU A 1 377 ? -10.960 -4.511 2.129 1.00 83.19 377 GLU A N 1
ATOM 3012 C CA . GLU A 1 377 ? -12.348 -4.380 2.587 1.00 83.19 377 GLU A CA 1
ATOM 3013 C C . GLU A 1 377 ? -12.819 -5.637 3.332 1.00 83.19 377 GLU A C 1
ATOM 3015 O O . GLU A 1 377 ? -13.524 -5.521 4.331 1.00 83.19 377 GLU A O 1
ATOM 3020 N N . ARG A 1 378 ? -12.359 -6.834 2.940 1.00 80.44 378 ARG A N 1
ATOM 3021 C CA . ARG A 1 378 ? -12.588 -8.075 3.699 1.00 80.44 378 ARG A CA 1
ATOM 3022 C C . ARG A 1 378 ? -11.833 -8.098 5.032 1.00 80.44 378 ARG A C 1
ATOM 3024 O O . ARG A 1 378 ? -12.401 -8.500 6.041 1.00 80.44 378 ARG A O 1
ATOM 3031 N N . ALA A 1 379 ? -10.579 -7.643 5.056 1.00 77.69 379 ALA A N 1
ATOM 3032 C CA . ALA A 1 379 ? -9.788 -7.560 6.284 1.00 77.69 379 ALA A CA 1
ATOM 3033 C C . ALA A 1 379 ? -10.309 -6.505 7.282 1.00 77.69 379 ALA A C 1
ATOM 3035 O O . ALA A 1 379 ? -10.046 -6.639 8.472 1.00 77.69 379 ALA A O 1
ATOM 3036 N N . GLN A 1 380 ? -11.041 -5.486 6.818 1.00 69.50 380 GLN A N 1
ATOM 3037 C CA . GLN A 1 380 ? -11.694 -4.469 7.657 1.00 69.50 380 GLN A CA 1
ATOM 3038 C C . GLN A 1 380 ? -13.146 -4.833 8.017 1.00 69.50 380 GLN A C 1
ATOM 3040 O O . GLN A 1 380 ? -13.606 -4.536 9.117 1.00 69.50 380 GLN A O 1
ATOM 3045 N N . GLY A 1 381 ? -13.878 -5.507 7.126 1.00 58.50 381 GLY A N 1
ATOM 3046 C CA . GLY A 1 381 ? -15.264 -5.919 7.373 1.00 58.50 381 GLY A CA 1
ATOM 3047 C C . GLY A 1 381 ? -15.407 -6.916 8.526 1.00 58.50 381 GLY A C 1
ATOM 3048 O O . GLY A 1 381 ? -16.405 -6.887 9.237 1.00 58.50 381 GLY A O 1
ATOM 3049 N N . GLU A 1 382 ? -14.390 -7.751 8.752 1.00 54.12 382 GLU A N 1
ATOM 3050 C CA . GLU A 1 382 ? -14.347 -8.716 9.860 1.00 54.12 382 GLU A CA 1
ATOM 3051 C C . GLU A 1 382 ? -13.796 -8.134 11.181 1.00 54.12 382 GLU A C 1
ATOM 3053 O O . GLU A 1 38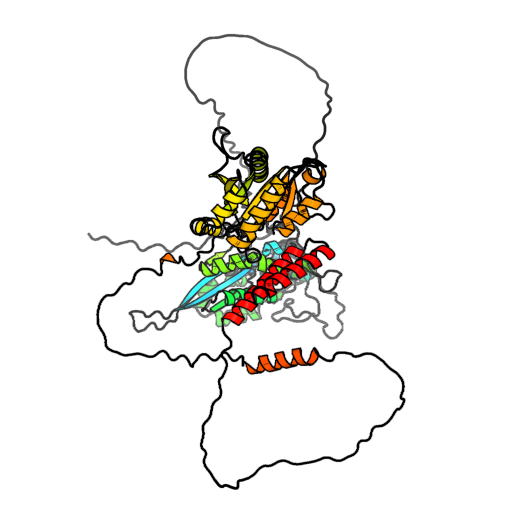2 ? -13.819 -8.831 12.190 1.00 54.12 382 GLU A O 1
ATOM 3058 N N . THR A 1 383 ? -13.337 -6.870 11.230 1.00 53.75 383 THR A N 1
ATOM 3059 C CA . THR A 1 383 ? -12.906 -6.240 12.503 1.00 53.75 383 THR A CA 1
ATOM 3060 C C . THR A 1 383 ? -14.047 -5.633 13.325 1.00 53.75 383 THR A C 1
ATOM 3062 O O . THR A 1 383 ? -13.800 -5.157 14.429 1.00 53.75 383 THR A O 1
ATOM 3065 N N . VAL A 1 384 ? -15.289 -5.655 12.824 1.00 58.56 384 VAL A N 1
ATOM 3066 C CA . VAL A 1 384 ? -16.477 -5.268 13.601 1.00 58.56 384 VAL A CA 1
ATOM 3067 C C . VAL A 1 384 ? -17.059 -6.518 14.263 1.00 58.56 384 VAL A C 1
ATOM 3069 O O . VAL A 1 384 ? -17.686 -7.347 13.605 1.00 58.56 384 VAL A O 1
ATOM 3072 N N . MET A 1 385 ? -16.845 -6.662 15.569 1.00 73.56 385 MET A N 1
ATOM 3073 C CA . MET A 1 385 ? -17.252 -7.831 16.353 1.00 73.56 385 MET A CA 1
ATOM 3074 C C . MET A 1 385 ? -18.779 -7.981 16.398 1.00 73.56 385 MET A C 1
ATOM 3076 O O . MET A 1 385 ? -19.490 -7.085 16.848 1.00 73.56 385 MET A O 1
ATOM 3080 N N . GLN A 1 386 ? -19.314 -9.125 15.971 1.00 81.06 386 GLN A N 1
ATOM 3081 C CA . GLN A 1 386 ? -20.745 -9.409 16.100 1.00 81.06 386 GLN A CA 1
ATOM 3082 C C . GLN A 1 386 ? -21.023 -10.120 17.431 1.00 81.06 386 GLN A C 1
ATOM 3084 O O . GLN A 1 386 ? -20.654 -11.280 17.606 1.00 81.06 386 GLN A O 1
ATOM 3089 N N . VAL A 1 387 ? -21.691 -9.436 18.363 1.00 83.81 387 VAL A N 1
ATOM 3090 C CA . VAL A 1 387 ? -22.044 -9.998 19.676 1.00 83.81 387 VAL A CA 1
ATOM 3091 C C . VAL A 1 387 ? -23.290 -10.873 19.521 1.00 83.81 387 VAL A C 1
ATOM 3093 O O . VAL A 1 387 ? -24.402 -10.369 19.360 1.00 83.81 387 VAL A O 1
ATOM 3096 N N . SER A 1 388 ? -23.095 -12.193 19.531 1.00 81.06 388 SER A N 1
ATOM 3097 C CA . SER A 1 388 ? -24.152 -13.196 19.334 1.00 81.06 388 SER A CA 1
ATOM 3098 C C . SER A 1 388 ? -25.036 -13.402 20.567 1.00 81.06 388 SER A C 1
ATOM 3100 O O . SER A 1 388 ? -26.246 -13.567 20.423 1.00 81.06 388 SER A O 1
ATOM 3102 N N . ASN A 1 389 ? -24.445 -13.365 21.763 1.00 85.62 389 ASN A N 1
ATOM 3103 C CA . ASN A 1 389 ? -25.126 -13.504 23.048 1.00 85.62 389 ASN A CA 1
ATOM 3104 C C . ASN A 1 389 ? -24.735 -12.337 23.980 1.00 85.62 389 ASN A C 1
ATOM 3106 O O . ASN A 1 389 ? -23.749 -12.442 24.711 1.00 85.62 389 ASN A O 1
ATOM 3110 N N . PRO A 1 390 ? -25.429 -11.186 23.895 1.00 90.94 390 PRO A N 1
ATOM 3111 C CA . PRO A 1 390 ? -25.102 -10.019 24.702 1.00 90.94 390 PRO A CA 1
ATOM 3112 C C . PRO A 1 390 ? -25.661 -10.095 26.133 1.00 90.94 390 PRO A C 1
ATOM 3114 O O . PRO A 1 390 ? -26.791 -10.546 26.344 1.00 90.94 390 PRO A O 1
ATOM 3117 N N . LYS A 1 391 ? -24.913 -9.531 27.094 1.00 93.19 391 LYS A N 1
ATOM 3118 C CA . LYS A 1 391 ? -25.420 -9.134 28.420 1.00 93.19 391 LYS A CA 1
ATOM 3119 C C . LYS A 1 391 ? -26.670 -8.252 28.286 1.00 93.19 391 LYS A C 1
ATOM 3121 O O . LYS A 1 391 ? -26.898 -7.604 27.262 1.00 93.19 391 LYS A O 1
ATOM 3126 N N . ARG A 1 392 ? -27.478 -8.206 29.342 1.00 93.88 392 ARG A N 1
ATOM 3127 C CA . ARG A 1 392 ? -28.824 -7.612 29.334 1.00 93.88 392 ARG A CA 1
ATOM 3128 C C . ARG A 1 392 ? -28.853 -6.236 29.995 1.00 93.88 392 ARG A C 1
ATOM 3130 O O . ARG A 1 392 ? -28.013 -5.935 30.840 1.00 93.88 392 ARG A O 1
ATOM 3137 N N . VAL A 1 393 ? -29.842 -5.418 29.647 1.00 95.38 393 VAL A N 1
ATOM 3138 C CA . VAL A 1 393 ? -30.167 -4.192 30.395 1.00 95.38 393 VAL A CA 1
ATOM 3139 C C . VAL A 1 393 ? -31.446 -4.414 31.184 1.00 95.38 393 VAL A C 1
ATOM 3141 O O . VAL A 1 393 ? -32.434 -4.863 30.611 1.00 95.38 393 VAL A O 1
ATOM 3144 N N . LEU A 1 394 ? -31.456 -4.056 32.464 1.00 95.19 394 LEU A N 1
ATOM 3145 C CA . LEU A 1 394 ? -32.680 -3.929 33.252 1.00 95.19 394 LEU A CA 1
ATOM 3146 C C . LEU A 1 394 ? -33.080 -2.449 33.305 1.00 95.19 394 LEU A C 1
ATOM 3148 O O . LEU A 1 394 ? -32.308 -1.615 33.774 1.00 95.19 394 LEU A O 1
ATOM 3152 N N . ALA A 1 395 ? -34.261 -2.109 32.790 1.00 94.31 395 ALA A N 1
ATOM 3153 C CA . ALA A 1 395 ? -34.786 -0.748 32.782 1.00 94.31 395 ALA A CA 1
ATOM 3154 C C . ALA A 1 395 ? -36.079 -0.668 33.606 1.00 94.31 395 ALA A C 1
ATOM 3156 O O . ALA A 1 395 ? -37.072 -1.327 33.291 1.00 94.31 395 ALA A O 1
ATOM 3157 N N . VAL A 1 396 ? -36.055 0.135 34.670 1.00 93.81 396 VAL A N 1
ATOM 3158 C CA . VAL A 1 396 ? -37.084 0.148 35.720 1.00 93.81 396 VAL A CA 1
ATOM 3159 C C . VAL A 1 396 ? -37.689 1.534 35.901 1.00 93.81 396 VAL A C 1
ATOM 3161 O O . VAL A 1 396 ? -37.037 2.549 35.664 1.00 93.81 396 VAL A O 1
ATOM 3164 N N . SER A 1 397 ? -38.943 1.587 36.336 1.00 93.31 397 SER A N 1
ATOM 3165 C CA . SER A 1 397 ? -39.649 2.825 36.685 1.00 93.31 397 SER A CA 1
ATOM 3166 C C . SER A 1 397 ? -40.738 2.524 37.713 1.00 93.31 397 SER A C 1
ATOM 3168 O O . SER A 1 397 ? -41.074 1.358 37.917 1.00 93.31 397 SER A O 1
ATOM 3170 N N . LEU A 1 398 ? -41.308 3.538 38.365 1.00 91.25 398 LEU A N 1
ATOM 3171 C CA . LEU A 1 398 ? -42.459 3.330 39.246 1.00 91.25 398 LEU A CA 1
ATOM 3172 C C . LEU A 1 398 ? -43.705 2.948 38.427 1.00 91.25 398 LEU A C 1
ATOM 3174 O O . LEU A 1 398 ? -43.878 3.359 37.277 1.00 91.25 398 LEU A O 1
ATOM 3178 N N . ALA A 1 399 ? -44.609 2.162 39.015 1.00 87.62 399 ALA A N 1
ATOM 3179 C CA . ALA A 1 399 ? -45.793 1.649 38.317 1.00 87.62 399 ALA A CA 1
ATOM 3180 C C . ALA A 1 399 ? -46.775 2.744 37.839 1.00 87.62 399 ALA A C 1
ATOM 3182 O O . ALA A 1 399 ? -47.517 2.535 36.878 1.00 87.62 399 ALA A O 1
ATOM 3183 N N . ASN A 1 400 ? -46.753 3.921 38.469 1.00 86.81 400 ASN A N 1
ATOM 3184 C CA . ASN A 1 400 ? -47.474 5.130 38.050 1.00 86.81 400 ASN A CA 1
ATOM 3185 C C . ASN A 1 400 ? -46.786 5.878 36.880 1.00 86.81 400 ASN A C 1
ATOM 3187 O O . ASN A 1 400 ? -47.454 6.613 36.149 1.00 86.81 400 ASN A O 1
ATOM 3191 N N . GLU A 1 401 ? -45.490 5.654 36.645 1.00 87.25 401 GLU A N 1
ATOM 3192 C CA . GLU A 1 401 ? -44.650 6.389 35.688 1.00 87.25 401 GLU A CA 1
ATOM 3193 C C . GLU A 1 401 ? -44.298 5.608 34.409 1.00 87.25 401 GLU A C 1
ATOM 3195 O O . GLU A 1 401 ? -43.578 6.120 33.554 1.00 87.25 401 GLU A O 1
ATOM 3200 N N . ALA A 1 402 ? -44.886 4.425 34.189 1.00 85.88 402 ALA A N 1
ATOM 3201 C CA . ALA A 1 402 ? -44.658 3.553 33.022 1.00 85.88 402 ALA A CA 1
ATOM 3202 C C . ALA A 1 402 ? -44.650 4.262 31.642 1.00 85.88 402 ALA A C 1
ATOM 3204 O O . ALA A 1 402 ? -43.948 3.844 30.716 1.00 85.88 402 ALA A O 1
ATOM 3205 N N . ASN A 1 403 ? -45.392 5.367 31.499 1.00 87.81 403 ASN A N 1
ATOM 3206 C CA . ASN A 1 403 ? -45.366 6.227 30.312 1.00 87.81 403 ASN A CA 1
ATOM 3207 C C . ASN A 1 403 ? -43.961 6.797 30.017 1.00 87.81 403 ASN A C 1
ATOM 3209 O O . ASN A 1 403 ? -43.544 6.822 28.858 1.00 87.81 403 ASN A O 1
ATOM 3213 N N . HIS A 1 404 ? -43.217 7.215 31.045 1.00 88.88 404 HIS A N 1
ATOM 3214 C CA . HIS A 1 404 ? -41.863 7.767 30.939 1.00 88.88 404 HIS A CA 1
ATOM 3215 C C . HIS A 1 404 ? -40.860 6.689 30.512 1.00 88.88 404 HIS A C 1
ATOM 3217 O O . HIS A 1 404 ? -40.107 6.912 29.563 1.00 88.88 404 HIS A O 1
ATOM 3223 N N . LEU A 1 405 ? -40.932 5.491 31.107 1.00 88.44 405 LEU A N 1
ATOM 3224 C CA . LEU A 1 405 ? -40.146 4.327 30.681 1.00 88.44 405 LEU A CA 1
ATOM 3225 C C . LEU A 1 405 ? -40.409 3.981 29.206 1.00 88.44 405 LEU A C 1
ATOM 3227 O O . LEU A 1 405 ? -39.474 3.905 28.409 1.00 88.44 405 LEU A O 1
ATOM 3231 N N . SER A 1 406 ? -41.682 3.874 28.801 1.00 88.94 406 SER A N 1
ATOM 3232 C CA . SER A 1 406 ? -42.047 3.578 27.406 1.00 88.94 406 SER A CA 1
ATOM 3233 C C . SER A 1 406 ? -41.527 4.629 26.412 1.00 88.94 406 SER A C 1
ATOM 3235 O O . SER A 1 406 ? -41.131 4.289 25.294 1.00 88.94 406 SER A O 1
ATOM 3237 N N . ARG A 1 407 ? -41.474 5.903 26.830 1.00 89.00 407 ARG A N 1
ATOM 3238 C CA . ARG A 1 407 ? -40.928 7.013 26.044 1.00 89.00 407 ARG A CA 1
ATOM 3239 C C . ARG A 1 407 ? -39.412 6.913 25.912 1.00 89.00 407 ARG A C 1
ATOM 3241 O O . ARG A 1 407 ? -38.923 7.001 24.793 1.00 89.00 407 ARG A O 1
ATOM 3248 N N . VAL A 1 408 ? -38.683 6.700 27.008 1.00 89.81 408 VAL A N 1
ATOM 3249 C CA . VAL A 1 408 ? -37.214 6.574 26.993 1.00 89.81 408 VAL A CA 1
ATOM 3250 C C . VAL A 1 408 ? -36.775 5.401 26.112 1.00 89.81 408 VAL A C 1
ATOM 3252 O O . VAL A 1 408 ? -35.918 5.581 25.251 1.00 89.81 408 VAL A O 1
ATOM 3255 N N . ILE A 1 409 ? -37.418 4.236 26.229 1.00 90.88 409 ILE A N 1
ATOM 3256 C CA . ILE A 1 409 ? -37.105 3.053 25.406 1.00 90.88 409 ILE A CA 1
ATOM 3257 C C . ILE A 1 409 ? -37.427 3.276 23.921 1.00 90.88 409 ILE A C 1
ATOM 3259 O O . ILE A 1 409 ? -36.661 2.859 23.046 1.00 90.88 409 ILE A O 1
ATOM 3263 N N . ARG A 1 410 ? -38.520 3.983 23.609 1.00 89.88 410 ARG A N 1
ATOM 3264 C CA . ARG A 1 410 ? -38.842 4.376 22.229 1.00 89.88 410 ARG A CA 1
ATOM 3265 C C . ARG A 1 410 ? -37.834 5.370 21.664 1.00 89.88 410 ARG A C 1
ATOM 3267 O O . ARG A 1 410 ? -37.419 5.219 20.520 1.00 89.88 410 ARG A O 1
ATOM 3274 N N . ASP A 1 411 ? -37.448 6.370 22.445 1.00 88.81 411 ASP A N 1
ATOM 3275 C CA . ASP A 1 411 ? -36.557 7.442 22.002 1.00 88.81 411 ASP A CA 1
ATOM 3276 C C . ASP A 1 411 ? -35.086 6.946 21.908 1.00 88.81 411 ASP A C 1
ATOM 3278 O O . ASP A 1 411 ? -34.319 7.467 21.100 1.00 88.81 411 ASP A O 1
ATOM 3282 N N . LEU A 1 412 ? -34.722 5.877 22.636 1.00 88.56 412 LEU A N 1
ATOM 3283 C CA . LEU A 1 412 ? -33.456 5.133 22.516 1.00 88.56 412 LEU A CA 1
ATOM 3284 C C . LEU A 1 412 ? -33.409 4.197 21.289 1.00 88.56 412 LEU A C 1
ATOM 3286 O O . LEU A 1 412 ? -32.381 4.112 20.616 1.00 88.56 412 LEU A O 1
ATOM 3290 N N . SER A 1 413 ? -34.501 3.474 21.008 1.00 86.50 413 SER A N 1
ATOM 3291 C CA . SER A 1 413 ? -34.534 2.383 20.012 1.00 86.50 413 SER A CA 1
ATOM 3292 C C . SER A 1 413 ? -35.184 2.729 18.667 1.00 86.50 413 SER A C 1
ATOM 3294 O O . SER A 1 413 ? -35.076 1.962 17.712 1.00 86.50 413 SER A O 1
ATOM 3296 N N . GLY A 1 414 ? -35.919 3.840 18.594 1.00 84.38 414 GLY A N 1
ATOM 3297 C CA . GLY A 1 414 ? -36.784 4.191 17.465 1.00 84.38 414 GLY A CA 1
ATOM 3298 C C . GLY A 1 414 ? -38.130 3.448 17.417 1.00 84.38 414 GLY A C 1
ATOM 3299 O O . GLY A 1 414 ? -38.917 3.703 16.507 1.00 84.38 414 GLY A O 1
ATOM 3300 N N . SER A 1 415 ? -38.435 2.553 18.368 1.00 85.19 415 SER A N 1
ATOM 3301 C CA . SER A 1 415 ? -39.658 1.728 18.359 1.00 85.19 415 SER A CA 1
ATOM 3302 C C . SER A 1 415 ? -40.315 1.623 19.740 1.00 85.19 415 SER A C 1
ATOM 3304 O O . SER A 1 415 ? -39.636 1.525 20.755 1.00 85.19 415 SER A O 1
ATOM 3306 N N . ALA A 1 416 ? -41.648 1.657 19.804 1.00 76.81 416 ALA A N 1
ATOM 3307 C CA . ALA A 1 416 ? -42.355 1.579 21.084 1.00 76.81 416 ALA A CA 1
ATOM 3308 C C . ALA A 1 416 ? -42.347 0.139 21.649 1.00 76.81 416 ALA A C 1
ATOM 3310 O O . ALA A 1 416 ? -42.577 -0.805 20.885 1.00 76.81 416 ALA A O 1
ATOM 3311 N N . PRO A 1 417 ? -42.124 -0.053 22.963 1.00 74.12 417 PRO A N 1
ATOM 3312 C CA . PRO A 1 417 ? -42.140 -1.377 23.576 1.00 74.12 417 PRO A CA 1
ATOM 3313 C C . PRO A 1 417 ? -43.566 -1.928 23.732 1.00 74.12 417 PRO A C 1
ATOM 3315 O O . PRO A 1 417 ? -44.278 -1.603 24.678 1.00 74.12 417 PRO A O 1
ATOM 3318 N N . GLY A 1 418 ? -43.955 -2.805 22.803 1.00 63.31 418 GLY A N 1
ATOM 3319 C CA . GLY A 1 418 ? -45.177 -3.613 22.869 1.00 63.31 418 GLY A CA 1
ATOM 3320 C C . GLY A 1 418 ? -46.492 -2.879 22.533 1.00 63.31 418 GLY A C 1
ATOM 3321 O O . GLY A 1 418 ? -46.550 -1.649 22.494 1.00 63.31 418 GLY A O 1
ATOM 3322 N N . PRO A 1 419 ? -47.580 -3.625 22.253 1.00 48.62 419 PRO A N 1
ATOM 3323 C CA . PRO A 1 419 ? -48.919 -3.059 22.122 1.00 48.62 419 PRO A CA 1
ATOM 3324 C C . PRO A 1 419 ? -49.512 -2.734 23.505 1.00 48.62 419 PRO A C 1
ATOM 3326 O O . PRO A 1 419 ? -49.427 -3.534 24.433 1.00 48.62 419 PRO A O 1
ATOM 3329 N N . ALA A 1 420 ? -50.163 -1.575 23.628 1.00 45.72 420 ALA A N 1
ATOM 3330 C CA . ALA A 1 420 ? -50.604 -0.975 24.897 1.00 45.72 420 ALA A CA 1
ATOM 3331 C C . ALA A 1 420 ? -51.843 -1.635 25.561 1.00 45.72 420 ALA A C 1
ATOM 3333 O O . ALA A 1 420 ? -52.741 -0.944 26.039 1.00 45.72 420 ALA A O 1
ATOM 3334 N N . SER A 1 421 ? -51.925 -2.969 25.561 1.00 47.62 421 SER A N 1
ATOM 3335 C CA . SER A 1 421 ? -53.059 -3.757 26.082 1.00 47.62 421 SER A CA 1
ATOM 3336 C C . SER A 1 421 ? -52.686 -4.778 27.168 1.00 47.62 421 SER A C 1
ATOM 3338 O O . SER A 1 421 ? -53.560 -5.477 27.674 1.00 47.62 421 SER A O 1
ATOM 3340 N N . THR A 1 422 ? -51.408 -4.868 27.534 1.00 55.44 422 THR A N 1
ATOM 3341 C CA . THR A 1 422 ? -50.874 -5.670 28.650 1.00 55.44 422 THR A CA 1
ATOM 3342 C C . THR A 1 422 ? -49.852 -4.836 29.426 1.00 55.44 422 THR A C 1
ATOM 3344 O O . THR A 1 422 ? -49.370 -3.833 28.903 1.00 55.44 422 THR A O 1
ATOM 3347 N N . SER A 1 423 ? -49.532 -5.218 30.669 1.00 66.75 423 SER A N 1
ATOM 3348 C CA . SER A 1 423 ? -48.535 -4.494 31.479 1.00 66.75 423 SER A CA 1
ATOM 3349 C C . SER A 1 423 ? -47.172 -4.426 30.779 1.00 66.75 423 SER A C 1
ATOM 3351 O O . SER A 1 423 ? -46.797 -5.354 30.063 1.00 66.75 423 SER A O 1
ATOM 3353 N N . LEU A 1 424 ? -46.435 -3.335 31.008 1.00 74.19 424 LEU A N 1
ATOM 3354 C CA . LEU A 1 424 ? -45.068 -3.152 30.510 1.00 74.19 424 LEU A CA 1
ATOM 3355 C C . LEU A 1 424 ? -44.050 -3.996 31.300 1.00 74.19 424 LEU A C 1
ATOM 3357 O O . LEU A 1 424 ? -43.005 -4.354 30.759 1.00 74.19 424 LEU A O 1
ATOM 3361 N N . ALA A 1 425 ? -44.363 -4.324 32.557 1.00 76.56 425 ALA A N 1
ATOM 3362 C CA . ALA A 1 425 ? -43.509 -5.134 33.422 1.00 76.56 425 ALA A CA 1
ATOM 3363 C C . ALA A 1 425 ? -43.357 -6.570 32.897 1.00 76.56 425 ALA A C 1
ATOM 3365 O O . ALA A 1 425 ? -44.327 -7.181 32.443 1.00 76.56 425 ALA A O 1
ATOM 3366 N N . GLY A 1 426 ? -42.137 -7.104 32.963 1.00 75.06 426 GLY A N 1
ATOM 3367 C CA . GLY A 1 426 ? -41.785 -8.424 32.437 1.00 75.06 426 GLY A CA 1
ATOM 3368 C C . GLY A 1 426 ? -41.683 -8.490 30.908 1.00 75.06 426 GLY A C 1
ATOM 3369 O O . GLY A 1 426 ? -41.500 -9.576 30.357 1.00 75.06 426 GLY A O 1
ATOM 3370 N N . THR A 1 427 ? -41.792 -7.363 30.194 1.00 83.50 427 THR A N 1
ATOM 3371 C CA . THR A 1 427 ? -41.587 -7.343 28.737 1.00 83.50 427 THR A CA 1
ATOM 3372 C C . THR A 1 427 ? -40.103 -7.218 28.386 1.00 83.50 427 THR A C 1
ATOM 3374 O O . THR A 1 427 ? -39.312 -6.634 29.123 1.00 83.50 427 THR A O 1
ATOM 3377 N N . THR A 1 428 ? -39.703 -7.790 27.247 1.00 87.88 428 THR A N 1
ATOM 3378 C CA . THR A 1 428 ? -38.352 -7.625 26.687 1.00 87.88 428 THR A CA 1
ATOM 3379 C C . THR A 1 428 ? -38.440 -6.823 25.397 1.00 87.88 428 THR A C 1
ATOM 3381 O O . THR A 1 428 ? -39.184 -7.185 24.484 1.00 87.88 428 THR A O 1
ATOM 3384 N N . HIS A 1 429 ? -37.665 -5.748 25.311 1.00 88.56 429 HIS A N 1
ATOM 3385 C CA . HIS A 1 429 ? -37.435 -4.980 24.091 1.00 88.56 429 HIS A CA 1
ATOM 3386 C C . HIS A 1 429 ? -36.012 -5.243 23.570 1.00 88.56 429 HIS A C 1
ATOM 3388 O O . HIS A 1 429 ? -35.162 -5.702 24.327 1.00 88.56 429 HIS A O 1
ATOM 3394 N N . HIS A 1 430 ? -35.734 -4.995 22.290 1.00 90.06 430 HIS A N 1
ATOM 3395 C CA . HIS A 1 430 ? -34.395 -5.174 21.715 1.00 90.06 430 HIS A CA 1
ATOM 3396 C C . HIS A 1 430 ? -33.870 -3.867 21.123 1.00 90.06 430 HIS A C 1
ATOM 3398 O O . HIS A 1 430 ? -34.505 -3.266 20.254 1.00 90.06 430 HIS A O 1
ATOM 3404 N N . VAL A 1 431 ? -32.676 -3.465 21.560 1.00 92.06 431 VAL A N 1
ATOM 3405 C CA . VAL A 1 431 ? -31.977 -2.272 21.073 1.00 92.06 431 VAL A CA 1
ATOM 3406 C C . VAL A 1 431 ? -30.783 -2.705 20.228 1.00 92.06 431 VAL A C 1
ATOM 3408 O O . VAL A 1 431 ? -29.895 -3.419 20.693 1.00 92.06 431 VAL A O 1
ATOM 3411 N N . ALA A 1 432 ? -30.765 -2.269 18.969 1.00 92.12 432 ALA A N 1
ATOM 3412 C CA . ALA A 1 432 ? -29.641 -2.489 18.070 1.00 92.12 432 ALA A CA 1
ATOM 3413 C C . ALA A 1 432 ? -28.583 -1.393 18.269 1.00 92.12 432 ALA A C 1
ATOM 3415 O O . ALA A 1 432 ? -28.841 -0.216 18.004 1.00 92.12 432 ALA A O 1
ATOM 3416 N N . PHE A 1 433 ? -27.388 -1.792 18.701 1.00 91.62 433 PHE A N 1
ATOM 3417 C CA . PHE A 1 433 ? -26.209 -0.932 18.755 1.00 91.62 433 PHE A CA 1
ATOM 3418 C C . PHE A 1 433 ? -25.272 -1.290 17.600 1.00 91.62 433 PHE A C 1
ATOM 3420 O O . PHE A 1 433 ? -24.877 -2.447 17.443 1.00 91.62 433 PHE A O 1
ATOM 3427 N N . GLU A 1 434 ? -24.913 -0.289 16.795 1.00 89.62 434 GLU A N 1
ATOM 3428 C CA . GLU A 1 434 ? -23.926 -0.411 15.722 1.00 89.62 434 GLU A CA 1
ATOM 3429 C C . GLU A 1 434 ? -22.817 0.619 15.945 1.00 89.62 434 GLU A C 1
ATOM 3431 O O . GLU A 1 434 ? -23.019 1.815 15.736 1.00 89.62 434 GLU A O 1
ATOM 3436 N N . THR A 1 435 ? -21.645 0.158 16.376 1.00 85.81 435 THR A N 1
ATOM 3437 C CA . THR A 1 435 ? -20.466 1.004 16.600 1.00 85.81 435 THR A CA 1
ATOM 3438 C C . THR A 1 435 ? -19.391 0.715 15.547 1.00 85.81 435 THR A C 1
ATOM 3440 O O . THR A 1 435 ? -19.556 -0.137 14.673 1.00 85.81 435 THR A O 1
ATOM 3443 N N . GLN A 1 436 ? -18.257 1.421 15.613 1.00 80.69 436 GLN A N 1
ATOM 3444 C CA . GLN A 1 436 ? -17.086 1.105 14.780 1.00 80.69 436 GLN A CA 1
ATOM 3445 C C . GLN A 1 436 ? -16.364 -0.181 15.225 1.00 80.69 436 GLN A C 1
ATOM 3447 O O . GLN A 1 436 ? -15.507 -0.673 14.496 1.00 80.69 436 GLN A O 1
ATOM 3452 N N . TYR A 1 437 ? -16.702 -0.710 16.405 1.00 77.00 437 TYR A N 1
ATOM 3453 C CA . TYR A 1 437 ? -16.011 -1.828 17.048 1.00 77.00 437 TYR A CA 1
ATOM 3454 C C . TYR A 1 437 ? -16.869 -3.094 17.098 1.00 77.00 437 TYR A C 1
ATOM 3456 O O . TYR A 1 437 ? -16.340 -4.194 16.963 1.00 77.00 437 TYR A O 1
ATOM 3464 N N . TYR A 1 438 ? -18.189 -2.954 17.261 1.00 86.38 438 TYR A N 1
ATOM 3465 C CA . TYR A 1 438 ? -19.105 -4.084 17.382 1.00 86.38 438 TYR A CA 1
ATOM 3466 C C . TYR A 1 438 ? -20.512 -3.804 16.832 1.00 86.38 438 TYR A C 1
ATOM 3468 O O . TYR A 1 438 ? -20.933 -2.655 16.668 1.00 86.38 438 TYR A O 1
ATOM 3476 N N . LYS A 1 439 ? -21.269 -4.883 16.603 1.00 89.94 439 LYS A N 1
ATOM 3477 C CA . LYS A 1 439 ? -22.725 -4.871 16.408 1.00 89.94 439 LYS A CA 1
ATOM 3478 C C . LYS A 1 439 ? -23.396 -5.823 17.395 1.00 89.94 439 LYS A C 1
ATOM 3480 O O . LYS A 1 439 ? -23.003 -6.986 17.483 1.00 89.94 439 LYS A O 1
ATOM 3485 N N . ALA A 1 440 ? -24.405 -5.338 18.118 1.00 91.56 440 ALA A N 1
ATOM 3486 C CA . ALA A 1 440 ? -25.135 -6.101 19.133 1.00 91.56 440 ALA A CA 1
ATOM 3487 C C . ALA A 1 440 ? -26.643 -5.798 19.096 1.00 91.56 440 ALA A C 1
ATOM 3489 O O . ALA A 1 440 ? -27.052 -4.679 18.793 1.00 91.56 440 ALA A O 1
ATOM 3490 N N . SER A 1 441 ? -27.466 -6.791 19.445 1.00 93.12 441 SER A N 1
ATOM 3491 C CA . SER A 1 441 ? -28.928 -6.667 19.574 1.00 93.12 441 SER A CA 1
ATOM 3492 C C . SER A 1 441 ? -29.341 -6.889 21.031 1.00 93.12 441 SER A C 1
ATOM 3494 O O . SER A 1 441 ? -29.918 -7.921 21.385 1.00 93.12 441 SER A O 1
ATOM 3496 N N . VAL A 1 442 ? -28.984 -5.932 21.886 1.00 93.69 442 VAL A N 1
ATOM 3497 C CA . VAL A 1 442 ? -29.071 -6.037 23.348 1.00 93.69 442 VAL A CA 1
ATOM 3498 C C . VAL A 1 442 ? -30.535 -6.152 23.802 1.00 93.69 442 VAL A C 1
ATOM 3500 O O . VAL A 1 442 ? -31.353 -5.303 23.430 1.00 93.69 442 VAL A O 1
ATOM 3503 N N . PRO A 1 443 ? -30.899 -7.181 24.593 1.00 94.00 443 PRO A N 1
ATOM 3504 C CA . PRO A 1 443 ? -32.210 -7.274 25.220 1.00 94.00 443 PRO A CA 1
ATOM 3505 C C . PRO A 1 443 ? -32.299 -6.316 26.415 1.00 94.00 443 PRO A C 1
ATOM 3507 O O . PRO A 1 443 ? -31.452 -6.330 27.312 1.00 94.00 443 PRO A O 1
ATOM 3510 N N . VAL A 1 444 ? -33.365 -5.524 26.439 1.00 93.25 444 VAL A N 1
ATOM 3511 C CA . VAL A 1 444 ? -33.739 -4.640 27.541 1.00 93.25 444 VAL A CA 1
ATOM 3512 C C . VAL A 1 444 ? -34.984 -5.211 28.214 1.00 93.25 444 VAL A C 1
ATOM 3514 O O . VAL A 1 444 ? -36.060 -5.257 27.617 1.00 93.25 444 VAL A O 1
ATOM 3517 N N . TRP A 1 445 ? -34.832 -5.671 29.449 1.00 93.94 445 TRP A N 1
ATOM 3518 C CA . TRP A 1 445 ? -35.920 -6.080 30.327 1.00 93.94 445 TRP A CA 1
ATOM 3519 C C . TRP A 1 445 ? -36.587 -4.846 30.931 1.00 93.94 445 TRP A C 1
ATOM 3521 O O . TRP A 1 445 ? -35.899 -3.984 31.473 1.00 93.94 445 TRP A O 1
ATOM 3531 N N . LEU A 1 446 ? -37.912 -4.753 30.820 1.00 91.06 446 LEU A N 1
ATOM 3532 C CA . LEU A 1 446 ? -38.701 -3.639 31.344 1.00 91.06 446 LEU A CA 1
ATOM 3533 C C . LEU A 1 446 ? -39.472 -4.085 32.584 1.00 91.06 446 LEU A C 1
ATOM 3535 O O . LEU A 1 446 ? -40.191 -5.085 32.536 1.00 91.06 446 LEU A O 1
ATOM 3539 N N . ASP A 1 447 ? -39.352 -3.329 33.672 1.00 90.62 447 ASP A N 1
ATOM 3540 C CA . ASP A 1 447 ? -40.021 -3.626 34.940 1.00 90.62 447 ASP A CA 1
ATOM 3541 C C . ASP A 1 447 ? -40.689 -2.384 35.554 1.00 90.62 447 ASP A C 1
ATOM 3543 O O . ASP A 1 447 ? -40.281 -1.247 35.297 1.00 90.62 447 ASP A O 1
ATOM 3547 N N . LEU A 1 448 ? -41.747 -2.603 36.342 1.00 90.38 448 LEU A N 1
ATOM 3548 C CA . LEU A 1 448 ? -42.533 -1.553 36.990 1.00 90.38 448 LEU A CA 1
ATOM 3549 C C . LEU A 1 448 ? -42.642 -1.796 38.496 1.00 90.38 448 LEU A C 1
ATOM 3551 O O . LEU A 1 448 ? -43.368 -2.672 38.965 1.00 90.38 448 LEU A O 1
ATOM 3555 N N . ILE A 1 449 ? -41.962 -0.944 39.251 1.00 89.69 449 ILE A N 1
ATOM 3556 C CA . ILE A 1 449 ? -41.828 -1.024 40.698 1.00 89.69 449 ILE A CA 1
ATOM 3557 C C . ILE A 1 449 ? -43.105 -0.486 41.352 1.00 89.69 449 ILE A C 1
ATOM 3559 O O . ILE A 1 449 ? -43.425 0.699 41.248 1.00 89.69 449 ILE A O 1
ATOM 3563 N N . ALA A 1 450 ? -43.843 -1.368 42.029 1.00 88.19 450 ALA A N 1
ATOM 3564 C CA . ALA A 1 450 ? -45.005 -1.008 42.849 1.00 88.19 450 ALA A CA 1
ATOM 3565 C C . ALA A 1 450 ? -44.629 -0.692 44.312 1.00 88.19 450 ALA A C 1
ATOM 3567 O O . ALA A 1 450 ? -45.330 0.066 44.976 1.00 88.19 450 ALA A O 1
ATOM 3568 N N . SER A 1 451 ? -43.525 -1.263 44.799 1.00 92.06 451 SER A N 1
ATOM 3569 C CA . SER A 1 451 ? -42.957 -1.039 46.131 1.00 92.06 451 SER A CA 1
ATOM 3570 C C . SER A 1 451 ? -41.431 -1.173 46.035 1.00 92.06 451 SER A C 1
ATOM 3572 O O . SER A 1 451 ? -40.947 -2.283 45.798 1.00 92.06 451 SER A O 1
ATOM 3574 N N . PRO A 1 452 ? -40.646 -0.083 46.169 1.00 91.75 452 PRO A N 1
ATOM 3575 C CA . PRO A 1 452 ? -39.187 -0.152 46.041 1.00 91.75 452 PRO A CA 1
ATOM 3576 C C . PRO A 1 452 ? -38.516 -1.087 47.055 1.00 91.75 452 PRO A C 1
ATOM 3578 O O . PRO A 1 452 ? -37.513 -1.719 46.730 1.00 91.75 452 PRO A O 1
ATOM 3581 N N . ALA A 1 453 ? -39.089 -1.215 48.257 1.00 91.69 453 ALA A N 1
ATOM 3582 C CA . ALA A 1 453 ? -38.573 -2.095 49.302 1.00 91.69 453 ALA A CA 1
ATOM 3583 C C . ALA A 1 453 ? -38.712 -3.577 48.936 1.00 91.69 453 ALA A C 1
ATOM 3585 O O . ALA A 1 453 ? -37.711 -4.286 48.885 1.00 91.69 453 ALA A O 1
ATOM 3586 N N . GLU A 1 454 ? -39.930 -4.016 48.604 1.00 91.56 454 GLU A N 1
ATOM 3587 C CA . GLU A 1 454 ? -40.218 -5.403 48.208 1.00 91.56 454 GLU A CA 1
ATOM 3588 C C . GLU A 1 454 ? -39.471 -5.781 46.920 1.00 91.56 454 GLU A C 1
ATOM 3590 O O . GLU A 1 454 ? -38.955 -6.890 46.794 1.00 91.56 454 GLU A O 1
ATOM 3595 N N . TRP A 1 455 ? -39.349 -4.836 45.980 1.00 92.75 455 TRP A N 1
ATOM 3596 C CA . TRP A 1 455 ? -38.565 -5.015 44.760 1.00 92.75 455 TRP A CA 1
ATOM 3597 C C . TRP A 1 455 ? -37.080 -5.252 45.070 1.00 92.75 455 TRP A C 1
ATOM 3599 O O . TRP A 1 455 ? -36.515 -6.248 44.619 1.00 92.75 455 TRP A O 1
ATOM 3609 N N . ALA A 1 456 ? -36.458 -4.401 45.892 1.00 91.19 456 ALA A N 1
ATOM 3610 C CA . ALA A 1 456 ? -35.055 -4.565 46.263 1.00 91.19 456 ALA A CA 1
ATOM 3611 C C . ALA A 1 456 ? -34.804 -5.839 47.083 1.00 91.19 456 ALA A C 1
ATOM 3613 O O . ALA A 1 456 ? -33.778 -6.479 46.893 1.00 91.19 456 ALA A O 1
ATOM 3614 N N . GLU A 1 457 ? -35.732 -6.238 47.957 1.00 91.38 457 GLU A N 1
ATOM 3615 C CA . GLU A 1 457 ? -35.647 -7.516 48.675 1.00 91.38 457 GLU A CA 1
ATOM 3616 C C . GLU A 1 457 ? -35.755 -8.712 47.717 1.00 91.38 457 GLU A C 1
ATOM 3618 O O . GLU A 1 457 ? -34.986 -9.660 47.852 1.00 91.38 457 GLU A O 1
ATOM 3623 N N . SER A 1 458 ? -36.612 -8.646 46.689 1.00 89.50 458 SER A N 1
ATOM 3624 C CA . SER A 1 458 ? -36.700 -9.708 45.676 1.00 89.50 458 SER A CA 1
ATOM 3625 C C . SER A 1 458 ? -35.420 -9.849 44.842 1.00 89.50 458 SER A C 1
ATOM 3627 O O . SER A 1 458 ? -34.965 -10.968 44.621 1.00 89.50 458 SER A O 1
ATOM 3629 N N . PHE A 1 459 ? -34.779 -8.741 44.452 1.00 88.12 459 PHE A N 1
ATOM 3630 C CA . PHE A 1 459 ? -33.511 -8.756 43.709 1.00 88.12 459 PHE A CA 1
ATOM 3631 C C . PHE A 1 459 ? -32.276 -9.056 44.575 1.00 88.12 459 PHE A C 1
ATOM 3633 O O . PHE A 1 459 ? -31.203 -9.284 44.026 1.00 88.12 459 PHE A O 1
ATOM 3640 N N . LEU A 1 460 ? -32.411 -9.076 45.904 1.00 90.31 460 LEU A N 1
ATOM 3641 C CA . LEU A 1 460 ? -31.362 -9.473 46.855 1.00 90.31 460 LEU A CA 1
ATOM 3642 C C . LEU A 1 460 ? -31.600 -10.879 47.444 1.00 90.31 460 LEU A C 1
ATOM 3644 O O . LEU A 1 460 ? -30.951 -11.248 48.421 1.00 90.31 460 LEU A O 1
ATOM 3648 N N . SER A 1 461 ? -32.526 -11.649 46.865 1.00 90.75 461 SER A N 1
ATOM 3649 C CA . SER A 1 461 ? -32.718 -13.072 47.167 1.00 90.75 461 SER A CA 1
ATOM 3650 C C . SER A 1 461 ? -31.679 -13.946 46.458 1.00 90.75 461 SER A C 1
ATOM 3652 O O . SER A 1 461 ? -31.190 -13.591 45.381 1.00 90.75 461 SER A O 1
ATOM 3654 N N . ASP A 1 462 ? -31.370 -15.113 47.030 1.00 80.94 462 ASP A N 1
ATOM 3655 C CA . ASP A 1 462 ? -30.435 -16.073 46.426 1.00 80.94 462 ASP A CA 1
ATOM 3656 C C . ASP A 1 462 ? -30.941 -16.541 45.046 1.00 80.94 462 ASP A C 1
ATOM 3658 O O . ASP A 1 462 ? -30.157 -16.702 44.107 1.00 80.94 462 ASP A O 1
ATOM 3662 N N . GLU A 1 463 ? -32.263 -16.668 44.877 1.00 82.50 463 GLU A N 1
ATOM 3663 C CA . GLU A 1 463 ? -32.922 -17.010 43.612 1.00 82.50 463 GLU A CA 1
ATOM 3664 C C . GLU A 1 463 ? -32.759 -15.941 42.513 1.00 82.50 463 GLU A C 1
ATOM 3666 O O . GLU A 1 463 ? -32.846 -16.262 41.326 1.00 82.50 463 GLU A O 1
ATOM 3671 N N . ALA A 1 464 ? -32.503 -14.677 42.868 1.00 81.56 464 ALA A N 1
ATOM 3672 C CA . ALA A 1 464 ? -32.278 -13.596 41.903 1.00 81.56 464 ALA A CA 1
ATOM 3673 C C . ALA A 1 464 ? -30.822 -13.499 41.407 1.00 81.56 464 ALA A C 1
ATOM 3675 O O . ALA A 1 464 ? -30.543 -12.742 40.471 1.00 81.56 464 ALA A O 1
ATOM 3676 N N . SER A 1 465 ? -29.894 -14.274 41.978 1.00 83.38 465 SER A N 1
ATOM 3677 C CA . SER A 1 465 ? -28.468 -14.247 41.617 1.00 83.38 465 SER A CA 1
ATOM 3678 C C . SER A 1 465 ? -28.210 -14.515 40.124 1.00 83.38 465 SER A C 1
ATOM 3680 O O . SER A 1 465 ? -27.449 -13.779 39.492 1.00 83.38 465 SER A O 1
ATOM 3682 N N . GLU A 1 466 ? -28.909 -15.483 39.516 1.00 83.81 466 GLU A N 1
ATOM 3683 C CA . GLU A 1 466 ? -28.838 -15.758 38.069 1.00 83.81 466 GLU A CA 1
ATOM 3684 C C . GLU A 1 466 ? -29.303 -14.563 37.216 1.00 83.81 466 GLU A C 1
ATOM 3686 O O . GLU A 1 466 ? -28.754 -14.296 36.145 1.00 83.81 466 GLU A O 1
ATOM 3691 N N . VAL A 1 467 ? -30.310 -13.823 37.696 1.00 85.31 467 VAL A N 1
ATOM 3692 C CA . VAL A 1 467 ? -30.889 -12.660 37.005 1.00 85.31 467 VAL A CA 1
ATOM 3693 C C . VAL A 1 467 ? -29.915 -11.484 37.028 1.00 85.31 467 VAL A C 1
ATOM 3695 O O . VAL A 1 467 ? -29.752 -10.812 36.010 1.00 85.31 467 VAL A O 1
ATOM 3698 N N . LEU A 1 468 ? -29.236 -11.262 38.159 1.00 87.56 468 LEU A N 1
ATOM 3699 C CA . LEU A 1 468 ? -28.198 -10.239 38.302 1.00 87.56 468 LEU A CA 1
ATOM 3700 C C . LEU A 1 468 ? -26.945 -10.566 37.475 1.00 87.56 468 LEU A C 1
ATOM 3702 O O . LEU A 1 468 ? -26.410 -9.681 36.805 1.00 87.56 468 LEU A O 1
ATOM 3706 N N . ALA A 1 469 ? -26.512 -11.831 37.456 1.00 86.69 469 ALA A N 1
ATOM 3707 C CA . ALA A 1 469 ? -25.295 -12.275 36.770 1.00 86.69 469 ALA A CA 1
ATOM 3708 C C . ALA A 1 469 ? -25.305 -12.046 35.243 1.00 86.69 469 ALA A C 1
ATOM 3710 O O . ALA A 1 469 ? -24.244 -11.954 34.625 1.00 86.69 469 ALA A O 1
ATOM 3711 N N . VAL A 1 470 ? -26.485 -11.931 34.620 1.00 90.56 470 VAL A N 1
ATOM 3712 C CA . VAL A 1 470 ? -26.627 -11.649 33.177 1.00 90.56 470 VAL A CA 1
ATOM 3713 C C . VAL A 1 470 ? -26.792 -10.161 32.840 1.00 90.56 470 VAL A C 1
ATOM 3715 O O . VAL A 1 470 ? -26.904 -9.815 31.658 1.00 90.56 470 VAL A O 1
ATOM 3718 N N . LEU A 1 471 ? -26.810 -9.261 33.830 1.00 92.50 471 LEU A N 1
ATOM 3719 C CA . LEU A 1 471 ? -26.907 -7.820 33.587 1.00 92.50 471 LEU A CA 1
ATOM 3720 C C . LEU A 1 471 ? -25.551 -7.221 33.184 1.00 92.50 471 LEU A C 1
ATOM 3722 O O . LEU A 1 471 ? -24.521 -7.456 33.808 1.00 92.50 471 LEU A O 1
ATOM 3726 N N . GLY A 1 472 ? -25.576 -6.384 32.149 1.00 91.81 472 GLY A N 1
ATOM 3727 C CA . GLY A 1 472 ? -24.498 -5.465 31.770 1.00 91.81 472 GLY A CA 1
ATOM 3728 C C . GLY A 1 472 ? -24.894 -3.991 31.903 1.00 91.81 472 GLY A C 1
ATOM 3729 O O . GLY A 1 472 ? -24.055 -3.116 31.702 1.00 91.81 472 GLY A O 1
ATOM 3730 N N . GLY A 1 473 ? -26.158 -3.696 32.223 1.00 94.62 473 GLY A N 1
ATOM 3731 C CA . GLY A 1 473 ? -26.620 -2.336 32.477 1.00 94.62 473 GLY A CA 1
ATOM 3732 C C . GLY A 1 473 ? -27.910 -2.269 33.295 1.00 94.62 473 GLY A C 1
ATOM 3733 O O . GLY A 1 473 ? -28.764 -3.151 33.209 1.00 94.62 473 GLY A O 1
ATOM 3734 N N . LEU A 1 474 ? -28.050 -1.196 34.067 1.00 95.56 474 LEU A N 1
ATOM 3735 C CA . LEU A 1 474 ? -29.212 -0.857 34.878 1.00 95.56 474 LEU A CA 1
ATOM 3736 C C . LEU A 1 474 ? -29.607 0.599 34.597 1.00 95.56 474 LEU A C 1
ATOM 3738 O O . LEU A 1 474 ? -28.765 1.499 34.657 1.00 95.56 474 LEU A O 1
ATOM 3742 N N . VAL A 1 475 ? -30.881 0.829 34.276 1.00 96.31 475 VAL A N 1
ATOM 3743 C CA . VAL A 1 475 ? -31.416 2.150 33.914 1.00 96.31 475 VAL A CA 1
ATOM 3744 C C . VAL A 1 475 ? -32.691 2.427 34.707 1.00 96.31 475 VAL A C 1
ATOM 3746 O O . VAL A 1 475 ? -33.740 1.850 34.430 1.00 96.31 475 VAL A O 1
ATOM 3749 N N . VAL A 1 476 ? -32.629 3.337 35.674 1.00 95.69 476 VAL A N 1
ATOM 3750 C CA . VAL A 1 476 ? -33.825 3.849 36.360 1.00 95.69 476 VAL A CA 1
ATOM 3751 C C . VAL A 1 476 ? -34.398 4.993 35.532 1.00 95.69 476 VAL A C 1
ATOM 3753 O O . VAL A 1 476 ? -33.655 5.887 35.136 1.00 95.69 476 VAL A O 1
ATOM 3756 N N . VAL A 1 477 ? -35.703 4.997 35.270 1.00 94.50 477 VAL A N 1
ATOM 3757 C CA . VAL A 1 477 ? -36.411 6.099 34.602 1.00 94.50 477 VAL A CA 1
ATOM 3758 C C . VAL A 1 477 ? -37.472 6.649 35.544 1.00 94.50 477 VAL A C 1
ATOM 3760 O O . VAL A 1 477 ? -38.324 5.894 36.013 1.00 94.50 477 VAL A O 1
ATOM 3763 N N . PHE A 1 478 ? -37.451 7.956 35.788 1.00 92.81 478 PHE A N 1
ATOM 3764 C CA . PHE A 1 478 ? -38.409 8.624 36.671 1.00 92.81 478 PHE A CA 1
ATOM 3765 C C . PHE A 1 478 ? -38.788 10.021 36.175 1.00 92.81 478 PHE A C 1
ATOM 3767 O O . PHE A 1 478 ? -38.052 10.635 35.400 1.00 92.81 478 PHE A O 1
ATOM 3774 N N . ALA A 1 479 ? -39.927 10.547 36.617 1.00 90.44 479 ALA A N 1
ATOM 3775 C CA . ALA A 1 479 ? -40.267 11.954 36.443 1.00 90.44 479 ALA A CA 1
ATOM 3776 C C . ALA A 1 479 ? -39.527 12.821 37.476 1.00 90.44 479 ALA A C 1
ATOM 3778 O O . ALA A 1 479 ? -39.427 12.467 38.651 1.00 90.44 479 ALA A O 1
ATOM 3779 N N . LEU A 1 480 ? -39.018 13.983 37.057 1.00 87.56 480 LEU A N 1
ATOM 3780 C CA . LEU A 1 480 ? -38.504 14.967 38.014 1.00 87.56 480 LEU A CA 1
ATOM 3781 C C . LEU A 1 480 ? -39.688 15.659 38.717 1.00 87.56 480 LEU A C 1
ATOM 3783 O O . LEU A 1 480 ? -40.597 16.136 38.031 1.00 87.56 480 LEU A O 1
ATOM 3787 N N . PRO A 1 481 ? -39.711 15.725 40.061 1.00 83.12 481 PRO A N 1
ATOM 3788 C CA . PRO A 1 481 ? -40.801 16.364 40.785 1.00 83.12 481 PRO A CA 1
ATOM 3789 C C . PRO A 1 481 ? -40.746 17.886 40.621 1.00 83.12 481 PRO A C 1
ATOM 3791 O O . PRO A 1 481 ? -39.700 18.506 40.807 1.00 83.12 481 PRO A O 1
ATOM 3794 N N . ALA A 1 482 ? -41.901 18.484 40.322 1.00 76.44 482 ALA A N 1
ATOM 3795 C CA . ALA A 1 482 ? -42.037 19.928 40.155 1.00 76.44 482 ALA A CA 1
ATOM 3796 C C . ALA A 1 482 ? -41.579 20.701 41.405 1.00 76.44 482 ALA A C 1
ATOM 3798 O O . ALA A 1 482 ? -41.818 20.260 42.535 1.00 76.44 482 ALA A O 1
ATOM 3799 N N . ALA A 1 483 ? -40.969 21.873 41.209 1.00 66.56 483 ALA A N 1
ATOM 3800 C CA . ALA A 1 483 ? -40.380 22.684 42.276 1.00 66.56 483 ALA A CA 1
ATOM 3801 C C . ALA A 1 483 ? -41.305 22.870 43.507 1.00 66.56 483 ALA A C 1
ATOM 3803 O O . ALA A 1 483 ? -42.292 23.609 43.470 1.00 66.56 483 ALA A O 1
ATOM 3804 N N . GLY A 1 484 ? -40.949 22.215 44.621 1.00 62.28 484 GLY A N 1
ATOM 3805 C CA . GLY A 1 484 ? -41.689 22.244 45.891 1.00 62.28 484 GLY A CA 1
ATOM 3806 C C . GLY A 1 484 ? -42.557 21.012 46.194 1.00 62.28 484 GLY A C 1
ATOM 3807 O O . GLY A 1 484 ? -43.178 20.972 47.255 1.00 62.28 484 GLY A O 1
ATOM 3808 N N . ALA A 1 485 ? -42.604 20.007 45.315 1.00 73.44 485 ALA A N 1
ATOM 3809 C CA . ALA A 1 485 ? -43.264 18.728 45.582 1.00 73.44 485 ALA A CA 1
ATOM 3810 C C . ALA A 1 485 ? -42.402 17.781 46.449 1.00 73.44 485 ALA A C 1
ATOM 3812 O O . ALA A 1 485 ? -41.172 17.783 46.386 1.00 73.44 485 ALA A O 1
ATOM 3813 N N . SER A 1 486 ? -43.054 16.933 47.250 1.00 71.56 486 SER A N 1
ATOM 3814 C CA . SER A 1 486 ? -42.408 15.930 48.107 1.00 71.56 486 SER A CA 1
ATOM 3815 C C . SER A 1 486 ? -41.980 14.697 47.301 1.00 71.56 486 SER A C 1
ATOM 3817 O O . SER A 1 486 ? -42.733 13.730 47.190 1.00 71.56 486 SER A O 1
ATOM 3819 N N . GLY A 1 487 ? -40.770 14.723 46.739 1.00 79.81 487 GLY A N 1
ATOM 3820 C CA . GLY A 1 487 ? -40.176 13.612 45.976 1.00 79.81 487 GLY A CA 1
ATOM 3821 C C . GLY A 1 487 ? -39.757 12.390 46.811 1.00 79.81 487 GLY A C 1
ATOM 3822 O O . GLY A 1 487 ? -38.763 11.748 46.491 1.00 79.81 487 GLY A O 1
ATOM 3823 N N . ASP A 1 488 ? -40.450 12.078 47.904 1.00 85.25 488 ASP A N 1
ATOM 3824 C CA . ASP A 1 488 ? -39.988 11.086 48.887 1.00 85.25 488 ASP A CA 1
ATOM 3825 C C . ASP A 1 488 ? -40.154 9.636 48.395 1.00 85.25 488 ASP A C 1
ATOM 3827 O O . ASP A 1 488 ? -39.318 8.786 48.688 1.00 85.25 488 ASP A O 1
ATOM 3831 N N . GLU A 1 489 ? -41.156 9.368 47.550 1.00 86.19 489 GLU A N 1
ATOM 3832 C CA . GLU A 1 489 ? -41.304 8.093 46.825 1.00 86.19 489 GLU A CA 1
ATOM 3833 C C . GLU A 1 489 ? -40.139 7.864 45.839 1.00 86.19 489 GLU A C 1
ATOM 3835 O O . GLU A 1 489 ? -39.605 6.759 45.745 1.00 86.19 489 GLU A O 1
ATOM 3840 N N . LEU A 1 490 ? -39.667 8.930 45.180 1.00 88.38 490 LEU A N 1
ATOM 3841 C CA . LEU A 1 490 ? -38.491 8.901 44.305 1.00 88.38 490 LEU A CA 1
ATOM 3842 C C . LEU A 1 490 ? -37.179 8.740 45.096 1.00 88.38 490 LEU A C 1
ATOM 3844 O O . LEU A 1 490 ? -36.274 8.036 44.651 1.00 88.38 490 LEU A O 1
ATOM 3848 N N . ARG A 1 491 ? -37.073 9.329 46.294 1.00 91.06 491 ARG A N 1
ATOM 3849 C CA . ARG A 1 491 ? -35.928 9.094 47.194 1.00 91.06 491 ARG A CA 1
ATOM 3850 C C . ARG A 1 491 ? -35.838 7.626 47.601 1.00 91.06 491 ARG A C 1
ATOM 3852 O O . ARG A 1 491 ? -34.768 7.039 47.474 1.00 91.06 491 ARG A O 1
ATOM 3859 N N . LEU A 1 492 ? -36.963 7.026 47.994 1.00 92.62 492 LEU A N 1
ATOM 3860 C CA . LEU A 1 492 ? -37.045 5.596 48.297 1.00 92.62 492 LEU A CA 1
ATOM 3861 C C . LEU A 1 492 ? -36.702 4.732 47.074 1.00 92.62 492 LEU A C 1
ATOM 3863 O O . LEU A 1 492 ? -35.961 3.765 47.217 1.00 92.62 492 LEU A O 1
ATOM 3867 N N . LEU A 1 493 ? -37.170 5.088 45.871 1.00 92.50 493 LEU A N 1
ATOM 3868 C CA . LEU A 1 493 ? -36.779 4.404 44.632 1.00 92.50 493 LEU A CA 1
ATOM 3869 C C . LEU A 1 493 ? -35.253 4.402 44.442 1.00 92.50 493 LEU A C 1
ATOM 3871 O O . LEU A 1 493 ? -34.665 3.340 44.245 1.00 92.50 493 LEU A O 1
ATOM 3875 N N . ILE A 1 494 ? -34.612 5.571 44.516 1.00 93.50 494 ILE A N 1
ATOM 3876 C CA . ILE A 1 494 ? -33.167 5.711 44.278 1.00 93.50 494 ILE A CA 1
ATOM 3877 C C . ILE A 1 494 ? -32.353 5.016 45.383 1.00 93.50 494 ILE A C 1
ATOM 3879 O O . ILE A 1 494 ? -31.381 4.331 45.069 1.00 93.50 494 ILE A O 1
ATOM 3883 N N . GLU A 1 495 ? -32.770 5.099 46.652 1.00 94.06 495 GLU A N 1
ATOM 3884 C CA . GLU A 1 495 ? -32.127 4.385 47.766 1.00 94.06 495 GLU A CA 1
ATOM 3885 C C . GLU A 1 495 ? -32.218 2.858 47.597 1.00 94.06 495 GLU A C 1
ATOM 3887 O O . GLU A 1 495 ? -31.215 2.151 47.722 1.00 94.06 495 GLU A O 1
ATOM 3892 N N . HIS A 1 496 ? -33.402 2.332 47.271 1.00 94.88 496 HIS A N 1
ATOM 3893 C CA . HIS A 1 496 ? -33.612 0.892 47.127 1.00 94.88 496 HIS A CA 1
ATOM 3894 C C . HIS A 1 496 ? -32.950 0.313 45.870 1.00 94.88 496 HIS A C 1
ATOM 3896 O O . HIS A 1 496 ? -32.359 -0.766 45.949 1.00 94.88 496 HIS A O 1
ATOM 3902 N N . VAL A 1 497 ? -32.941 1.033 44.742 1.00 93.12 497 VAL A N 1
ATOM 3903 C CA . VAL A 1 497 ? -32.133 0.632 43.576 1.00 93.12 497 VAL A CA 1
ATOM 3904 C C . VAL A 1 497 ? -30.638 0.729 43.893 1.00 93.12 497 VAL A C 1
ATOM 3906 O O . VAL A 1 497 ? -29.888 -0.191 43.570 1.00 93.12 497 VAL A O 1
ATOM 3909 N N . GLY A 1 498 ? -30.204 1.773 44.606 1.00 91.81 498 GLY A N 1
ATOM 3910 C CA . GLY A 1 498 ? -28.839 1.890 45.121 1.00 91.81 498 GLY A CA 1
ATOM 3911 C C . GLY A 1 498 ? -28.440 0.714 46.016 1.00 91.81 498 GLY A C 1
ATOM 3912 O O . GLY A 1 498 ? -27.302 0.250 45.947 1.00 91.81 498 GLY A O 1
ATOM 3913 N N . ARG A 1 499 ? -29.366 0.154 46.805 1.00 93.69 499 ARG A N 1
ATOM 3914 C CA . ARG A 1 499 ? -29.116 -1.078 47.569 1.00 93.69 499 ARG A CA 1
ATOM 3915 C C . ARG A 1 499 ? -28.845 -2.272 46.647 1.00 93.69 499 ARG A C 1
ATOM 3917 O O . ARG A 1 499 ? -27.871 -2.980 46.881 1.00 93.69 499 ARG A O 1
ATOM 3924 N N . VAL A 1 500 ? -29.638 -2.471 45.591 1.00 92.44 500 VAL A N 1
ATOM 3925 C CA . VAL A 1 500 ? -29.418 -3.560 44.614 1.00 92.44 500 VAL A CA 1
ATOM 3926 C C . VAL A 1 500 ? -28.094 -3.382 43.860 1.00 92.44 500 VAL A C 1
ATOM 3928 O O . VAL A 1 500 ? -27.351 -4.348 43.702 1.00 92.44 500 VAL A O 1
ATOM 3931 N N . VAL A 1 501 ? -27.733 -2.152 43.473 1.00 91.69 501 VAL A N 1
ATOM 3932 C CA . VAL A 1 501 ? -26.426 -1.855 42.856 1.00 91.69 501 VAL A CA 1
ATOM 3933 C C . VAL A 1 501 ? -25.272 -2.205 43.794 1.00 91.69 501 VAL A C 1
ATOM 3935 O O . VAL A 1 501 ? -24.346 -2.904 43.390 1.00 91.69 501 VAL A O 1
ATOM 3938 N N . ASN A 1 502 ? -25.318 -1.740 45.044 1.00 89.00 502 ASN A N 1
ATOM 3939 C CA . ASN A 1 502 ? -24.190 -1.872 45.967 1.00 89.00 502 ASN A CA 1
ATOM 3940 C C . ASN A 1 502 ? -24.075 -3.261 46.616 1.00 89.00 502 ASN A C 1
ATOM 3942 O O . ASN A 1 502 ? -22.959 -3.698 46.872 1.00 89.00 502 ASN A O 1
ATOM 3946 N N . MET A 1 503 ? -25.190 -3.957 46.871 1.00 87.44 503 MET A N 1
ATOM 3947 C CA . MET A 1 503 ? -25.194 -5.267 47.543 1.00 87.44 503 MET A CA 1
ATOM 3948 C C . MET A 1 503 ? -25.379 -6.453 46.588 1.00 87.44 503 MET A C 1
ATOM 3950 O O . MET A 1 503 ? -24.815 -7.508 46.843 1.00 87.44 503 MET A O 1
ATOM 3954 N N . GLY A 1 504 ? -26.155 -6.297 45.510 1.00 86.06 504 GLY A N 1
ATOM 3955 C CA . GLY A 1 504 ? -26.457 -7.383 44.570 1.00 86.06 504 GLY A CA 1
ATOM 3956 C C . GLY A 1 504 ? -25.498 -7.440 43.381 1.00 86.06 504 GLY A C 1
ATOM 3957 O O . GLY A 1 504 ? -25.000 -8.505 43.036 1.00 86.06 504 GLY A O 1
ATOM 3958 N N . LEU A 1 505 ? -25.214 -6.293 42.755 1.00 86.62 505 LEU A N 1
ATOM 3959 C CA . LEU A 1 505 ? -24.358 -6.230 41.559 1.00 86.62 505 LEU A CA 1
ATOM 3960 C C . LEU A 1 505 ? -22.852 -6.119 41.866 1.00 86.62 505 LEU A C 1
ATOM 3962 O O . LEU A 1 505 ? -22.043 -6.255 40.954 1.00 86.62 505 LEU A O 1
ATOM 3966 N N . GLY A 1 506 ? -22.461 -5.885 43.124 1.00 81.94 506 GLY A N 1
ATOM 3967 C CA . GLY A 1 506 ? -21.057 -5.703 43.533 1.00 81.94 506 GLY A CA 1
ATOM 3968 C C . GLY A 1 506 ? -20.574 -4.243 43.558 1.00 81.94 506 GLY A C 1
ATOM 3969 O O . GLY A 1 506 ? -19.377 -3.984 43.681 1.00 81.94 506 GLY A O 1
ATOM 3970 N N . GLY A 1 507 ? -21.484 -3.268 43.448 1.00 86.88 507 GLY A N 1
ATOM 3971 C CA . GLY A 1 507 ? -21.209 -1.850 43.691 1.00 86.88 507 GLY A CA 1
ATOM 3972 C C . GLY A 1 507 ? -20.099 -1.271 42.815 1.00 86.88 507 GLY A C 1
ATOM 3973 O O . GLY A 1 507 ? -20.284 -1.031 41.620 1.00 86.88 507 GLY A O 1
ATOM 3974 N N . TRP A 1 508 ? -18.942 -0.990 43.411 1.00 75.44 508 TRP A N 1
ATOM 3975 C CA . TRP A 1 508 ? -17.787 -0.427 42.704 1.00 75.44 508 TRP A CA 1
ATOM 3976 C C . TRP A 1 508 ? -17.073 -1.430 41.790 1.00 75.44 508 TRP A C 1
ATOM 3978 O O . TRP A 1 508 ? -16.482 -1.001 40.804 1.00 75.44 508 TRP A O 1
ATOM 3988 N N . GLU A 1 509 ? -17.155 -2.734 42.071 1.00 78.25 509 GLU A N 1
ATOM 3989 C CA . GLU A 1 509 ? -16.510 -3.780 41.260 1.00 78.25 509 GLU A CA 1
ATOM 3990 C C . GLU A 1 509 ? -17.329 -4.157 40.008 1.00 78.25 509 GLU A C 1
ATOM 3992 O O . GLU A 1 509 ? -16.830 -4.862 39.132 1.00 78.25 509 GLU A O 1
ATOM 3997 N N . TRP A 1 510 ? -18.571 -3.665 39.880 1.00 88.06 510 TRP A N 1
ATOM 3998 C CA . TRP A 1 510 ? -19.443 -3.995 38.750 1.00 88.06 510 TRP A CA 1
ATOM 3999 C C . TRP A 1 510 ? -19.081 -3.237 37.466 1.00 88.06 510 TRP A C 1
ATOM 4001 O O . TRP A 1 510 ? -19.381 -2.049 37.303 1.00 88.06 510 TRP A O 1
ATOM 4011 N N . GLU A 1 511 ? -18.502 -3.947 36.503 1.00 84.25 511 GLU A N 1
ATOM 4012 C CA . GLU A 1 511 ? -18.188 -3.446 35.159 1.00 84.25 511 GLU A CA 1
ATOM 4013 C C . GLU A 1 511 ? -19.449 -3.446 34.263 1.00 84.25 511 GLU A C 1
ATOM 4015 O O . GLU A 1 511 ? -19.561 -4.190 33.287 1.00 84.25 511 GLU A O 1
ATOM 4020 N N . GLY A 1 512 ? -20.428 -2.612 34.644 1.00 88.88 512 GLY A N 1
ATOM 4021 C CA . GLY A 1 512 ? -21.717 -2.432 33.970 1.00 88.88 512 GLY A CA 1
ATOM 4022 C C . GLY A 1 512 ? -22.287 -1.009 34.094 1.00 88.88 512 GLY A C 1
ATOM 4023 O O . GLY A 1 512 ? -21.972 -0.258 35.025 1.00 88.88 512 GLY A O 1
ATOM 4024 N N . VAL A 1 513 ? -23.131 -0.632 33.125 1.00 94.44 513 VAL A N 1
ATOM 4025 C CA . VAL A 1 513 ? -23.710 0.721 32.986 1.00 94.44 513 VAL A CA 1
ATOM 4026 C C . VAL A 1 513 ? -24.749 0.998 34.072 1.00 94.44 513 VAL A C 1
ATOM 4028 O O . VAL A 1 513 ? -25.625 0.175 34.323 1.00 94.44 513 VAL A O 1
ATOM 4031 N N . ARG A 1 514 ? -24.691 2.180 34.691 1.00 94.50 514 ARG A N 1
ATOM 4032 C CA . ARG A 1 514 ? -25.522 2.565 35.842 1.00 94.50 514 ARG A CA 1
ATOM 4033 C C . ARG A 1 514 ? -26.107 3.957 35.628 1.00 94.50 514 ARG A C 1
ATOM 4035 O O . ARG A 1 514 ? -25.407 4.941 35.836 1.00 94.50 514 ARG A O 1
ATOM 4042 N N . LEU A 1 515 ? -27.363 4.042 35.183 1.00 95.88 515 LEU A N 1
ATOM 4043 C CA . LEU A 1 515 ? -27.993 5.302 34.765 1.00 95.88 515 LEU A CA 1
ATOM 4044 C C . LEU A 1 515 ? -29.273 5.620 35.548 1.00 95.88 515 LEU A C 1
ATOM 4046 O O . LEU A 1 515 ? -30.130 4.758 35.744 1.00 95.88 515 LEU A O 1
ATOM 4050 N N . ALA A 1 516 ? -29.431 6.891 35.909 1.00 95.00 516 ALA A N 1
ATOM 4051 C CA . ALA A 1 516 ? -30.626 7.481 36.504 1.00 95.00 516 ALA A CA 1
ATOM 4052 C C . ALA A 1 516 ? -31.186 8.571 35.570 1.00 95.00 516 ALA A C 1
ATOM 4054 O O . ALA A 1 516 ? -30.650 9.673 35.472 1.00 95.00 516 ALA A O 1
ATOM 4055 N N . VAL A 1 517 ? -32.255 8.255 34.841 1.00 94.19 517 VAL A N 1
ATOM 4056 C CA . VAL A 1 517 ? -32.816 9.090 33.771 1.00 94.19 517 VAL A CA 1
ATOM 4057 C C . VAL A 1 517 ? -34.007 9.895 34.293 1.00 94.19 517 VAL A C 1
ATOM 4059 O O . VAL A 1 517 ? -35.149 9.428 34.277 1.00 94.19 517 VAL A O 1
ATOM 4062 N N . GLY A 1 518 ? -33.733 11.125 34.735 1.00 91.94 518 GLY A N 1
ATOM 4063 C CA . GLY A 1 518 ? -34.750 12.073 35.193 1.00 91.94 518 GLY A CA 1
ATOM 4064 C C . GLY A 1 518 ? -35.447 12.783 34.031 1.00 91.94 518 GLY A C 1
ATOM 4065 O O . GLY A 1 518 ? -34.821 13.519 33.267 1.00 91.94 518 GLY A O 1
ATOM 4066 N N . VAL A 1 519 ? -36.757 12.592 33.893 1.00 89.62 519 VAL A N 1
ATOM 4067 C CA . VAL A 1 519 ? -37.577 13.168 32.819 1.00 89.62 519 VAL A CA 1
ATOM 4068 C C . VAL A 1 519 ? -38.327 14.398 33.332 1.00 89.62 519 VAL A C 1
ATOM 4070 O O . VAL A 1 519 ? -39.303 14.276 34.070 1.00 89.62 519 VAL A O 1
ATOM 4073 N N . GLY A 1 520 ? -37.896 15.590 32.917 1.00 85.06 520 GLY A N 1
ATOM 4074 C CA . GLY A 1 520 ? -38.503 16.867 33.308 1.00 85.06 520 GLY A CA 1
ATOM 4075 C C . GLY A 1 520 ? -37.598 18.069 33.031 1.00 85.06 520 GLY A C 1
ATOM 4076 O O . GLY A 1 520 ? -36.482 17.908 32.532 1.00 85.06 520 GLY A O 1
ATOM 4077 N N . GLU A 1 521 ? -38.085 19.269 33.349 1.00 73.81 521 GLU A N 1
ATOM 4078 C CA . GLU A 1 521 ? -37.390 20.552 33.111 1.00 73.81 521 GLU A CA 1
ATOM 4079 C C . GLU A 1 521 ? -37.082 21.329 34.408 1.00 73.81 521 GLU A C 1
ATOM 4081 O O . GLU A 1 521 ? -36.442 22.378 34.359 1.00 73.81 521 GLU A O 1
ATOM 4086 N N . ASP A 1 522 ? -37.508 20.807 35.561 1.00 71.69 522 ASP A N 1
ATOM 4087 C CA . ASP A 1 522 ? -37.203 21.337 36.892 1.00 71.69 522 ASP A CA 1
ATOM 4088 C C . ASP A 1 522 ? -35.724 21.139 37.293 1.00 71.69 522 ASP A C 1
ATOM 4090 O O . ASP A 1 522 ? -34.958 20.428 36.631 1.00 71.69 522 ASP A O 1
ATOM 4094 N N . ALA A 1 523 ? -35.322 21.799 38.386 1.00 65.81 523 ALA A N 1
ATOM 4095 C CA . ALA A 1 523 ? -33.953 21.786 38.901 1.00 65.81 523 ALA A CA 1
ATOM 4096 C C . ALA A 1 523 ? -33.510 20.375 39.328 1.00 65.81 523 ALA A C 1
ATOM 4098 O O . ALA A 1 523 ? -34.221 19.681 40.057 1.00 65.81 523 ALA A O 1
ATOM 4099 N N . ALA A 1 524 ? -32.324 19.968 38.873 1.00 69.25 524 ALA A N 1
ATOM 4100 C CA . ALA A 1 524 ? -31.857 18.588 38.962 1.00 69.25 524 ALA A CA 1
ATOM 4101 C C . ALA A 1 524 ? -30.706 18.358 39.961 1.00 69.25 524 ALA A C 1
ATOM 4103 O O . ALA A 1 524 ? -30.427 17.211 40.291 1.00 69.25 524 ALA A O 1
ATOM 4104 N N . ASP A 1 525 ? -30.071 19.419 40.462 1.00 74.94 525 ASP A N 1
ATOM 4105 C CA . ASP A 1 525 ? -28.850 19.363 41.282 1.00 74.94 525 ASP A CA 1
ATOM 4106 C C . ASP A 1 525 ? -29.013 18.485 42.546 1.00 74.94 525 ASP A C 1
ATOM 4108 O O . ASP A 1 525 ? -28.161 17.646 42.838 1.00 74.94 525 ASP A O 1
ATOM 4112 N N . ASP A 1 526 ? -30.154 18.602 43.241 1.00 80.06 526 ASP A N 1
ATOM 4113 C CA . ASP A 1 526 ? -30.516 17.777 44.411 1.00 80.06 526 ASP A CA 1
ATOM 4114 C C . ASP A 1 526 ? -30.655 16.273 44.075 1.00 80.06 526 ASP A C 1
ATOM 4116 O O . ASP A 1 526 ? -30.544 15.417 44.956 1.00 80.06 526 ASP A O 1
ATOM 4120 N N . TRP A 1 527 ? -30.936 15.942 42.810 1.00 86.44 527 TRP A N 1
ATOM 4121 C CA . TRP A 1 527 ? -31.120 14.572 42.322 1.00 86.44 527 TRP A CA 1
ATOM 4122 C C . TRP A 1 527 ? -29.819 13.968 41.790 1.00 86.44 527 TRP A C 1
ATOM 4124 O O . TRP A 1 527 ? -29.626 12.763 41.943 1.00 86.44 527 TRP A O 1
ATOM 4134 N N . ASP A 1 528 ? -28.914 14.784 41.241 1.00 86.88 528 ASP A N 1
ATOM 4135 C CA . ASP A 1 528 ? -27.565 14.366 40.836 1.00 86.88 528 ASP A CA 1
ATOM 4136 C C . ASP A 1 528 ? -26.761 13.839 42.036 1.00 86.88 528 ASP A C 1
ATOM 4138 O O . ASP A 1 528 ? -26.287 12.701 42.005 1.00 86.88 528 ASP A O 1
ATOM 4142 N N . GLU A 1 529 ? -26.694 14.595 43.144 1.00 88.25 529 GLU A N 1
ATOM 4143 C CA . GLU A 1 529 ? -25.973 14.137 44.343 1.00 88.25 529 GLU A CA 1
ATOM 4144 C C . GLU A 1 529 ? -26.599 12.861 44.936 1.00 88.25 529 GLU A C 1
ATOM 4146 O O . GLU A 1 529 ? -25.870 11.942 45.312 1.00 88.25 529 GLU A O 1
ATOM 4151 N N . LEU A 1 530 ? -27.933 12.743 44.951 1.00 89.25 530 LEU A N 1
ATOM 4152 C CA . LEU A 1 530 ? -28.615 11.541 45.445 1.00 89.25 530 LEU A CA 1
ATOM 4153 C C . LEU A 1 530 ? -28.348 10.305 44.566 1.00 89.25 530 LEU A C 1
ATOM 4155 O O . LEU A 1 530 ? -28.104 9.218 45.091 1.00 89.25 530 LEU A O 1
ATOM 4159 N N . CYS A 1 531 ? -28.365 10.459 43.239 1.00 91.81 531 CYS A N 1
ATOM 4160 C CA . CYS A 1 531 ? -28.046 9.374 42.310 1.00 91.81 531 CYS A CA 1
ATOM 4161 C C . CYS A 1 531 ? -26.577 8.951 42.436 1.00 91.81 531 CYS A C 1
ATOM 4163 O O . CYS A 1 531 ? -26.292 7.755 42.524 1.00 91.81 531 CYS A O 1
ATOM 4165 N N . ALA A 1 532 ? -25.655 9.912 42.547 1.00 88.00 532 ALA A N 1
ATOM 4166 C CA . ALA A 1 532 ? -24.239 9.641 42.766 1.00 88.00 532 ALA A CA 1
ATOM 4167 C C . ALA A 1 532 ? -23.985 8.917 44.103 1.00 88.00 532 ALA A C 1
ATOM 4169 O O . ALA A 1 532 ? -23.173 7.993 44.155 1.00 88.00 532 ALA A O 1
ATOM 4170 N N . GLU A 1 533 ? -24.705 9.264 45.178 1.00 87.88 533 GLU A N 1
ATOM 4171 C CA . GLU A 1 533 ? -24.614 8.552 46.462 1.00 87.88 533 GLU A CA 1
ATOM 4172 C C . GLU A 1 533 ? -25.236 7.142 46.447 1.00 87.88 533 GLU A C 1
ATOM 4174 O O . GLU A 1 533 ? -24.849 6.313 47.277 1.00 87.88 533 GLU A O 1
ATOM 4179 N N . ALA A 1 534 ? -26.130 6.855 45.494 1.00 88.75 534 ALA A N 1
ATOM 4180 C CA . ALA A 1 534 ? -26.653 5.521 45.186 1.00 88.75 534 ALA A CA 1
ATOM 4181 C C . ALA A 1 534 ? -25.776 4.723 44.192 1.00 88.75 534 ALA A C 1
ATOM 4183 O O . ALA A 1 534 ? -25.996 3.524 44.012 1.00 88.75 534 ALA A O 1
ATOM 4184 N N . GLY A 1 535 ? -24.768 5.352 43.573 1.00 88.62 535 GLY A N 1
ATOM 4185 C CA . GLY A 1 535 ? -23.873 4.730 42.589 1.00 88.62 535 GLY A CA 1
ATOM 4186 C C . GLY A 1 535 ? -24.382 4.757 41.140 1.00 88.62 535 GLY A C 1
ATOM 4187 O O . GLY A 1 535 ? -23.986 3.899 40.352 1.00 88.62 535 GLY A O 1
ATOM 4188 N N . LEU A 1 536 ? -25.257 5.706 40.787 1.00 92.06 536 LEU A N 1
ATOM 4189 C CA . LEU A 1 536 ? -25.846 5.895 39.453 1.00 92.06 536 LEU A CA 1
ATOM 4190 C C . LEU A 1 536 ? -25.376 7.221 38.818 1.00 92.06 536 LEU A C 1
ATOM 4192 O O . LEU A 1 536 ? -25.367 8.253 39.486 1.00 92.06 536 LEU A O 1
ATOM 4196 N N . GLU A 1 537 ? -25.057 7.229 37.519 1.00 93.00 537 GLU A N 1
ATOM 4197 C CA . GLU A 1 537 ? -24.863 8.464 36.740 1.00 93.00 537 GLU A CA 1
ATOM 4198 C C . GLU A 1 537 ? -26.232 9.077 36.400 1.00 93.00 537 GLU A C 1
ATOM 4200 O O . GLU A 1 537 ? -27.067 8.435 35.755 1.00 93.00 537 GLU A O 1
ATOM 4205 N N . PHE A 1 538 ? -26.475 10.321 36.816 1.00 92.94 538 PHE A N 1
ATOM 4206 C CA . PHE A 1 538 ? -27.723 11.025 36.531 1.00 92.94 538 PHE A CA 1
ATOM 4207 C C . PHE A 1 538 ? -27.713 11.701 35.149 1.00 92.94 538 PHE A C 1
ATOM 4209 O O . PHE A 1 538 ? -26.761 12.381 34.773 1.00 92.94 538 PHE A O 1
ATOM 4216 N N . VAL A 1 539 ? -28.801 11.547 34.383 1.00 91.81 539 VAL A N 1
ATOM 4217 C CA . VAL A 1 539 ? -28.954 12.135 33.043 1.00 91.81 539 VAL A CA 1
ATOM 4218 C C . VAL A 1 539 ? -30.359 12.716 32.847 1.00 91.81 539 VAL A C 1
ATOM 4220 O O . VAL A 1 539 ? -31.334 11.985 32.668 1.00 91.81 539 VAL A O 1
ATOM 4223 N N . GLN A 1 540 ? -30.469 14.048 32.803 1.00 89.88 540 GLN A N 1
ATOM 4224 C CA . GLN A 1 540 ? -31.746 14.741 32.585 1.00 89.88 540 GLN A CA 1
ATOM 4225 C C . GLN A 1 540 ? -32.206 14.712 31.115 1.00 89.88 540 GLN A C 1
ATOM 4227 O O . GLN A 1 540 ? -31.475 15.107 30.199 1.00 89.88 540 GLN A O 1
ATOM 4232 N N . VAL A 1 541 ? -33.465 14.324 30.888 1.00 87.81 541 VAL A N 1
ATOM 4233 C CA . VAL A 1 541 ? -34.122 14.252 29.571 1.00 87.81 541 VAL A CA 1
ATOM 4234 C C . VAL A 1 541 ? -35.381 15.136 29.559 1.00 87.81 541 VAL A C 1
ATOM 4236 O O . VAL A 1 541 ? -36.476 14.698 29.909 1.00 87.81 541 VAL A O 1
ATOM 4239 N N . GLY A 1 542 ? -35.214 16.397 29.150 1.00 78.56 542 GLY A N 1
ATOM 4240 C CA . GLY A 1 542 ? -36.280 17.399 28.990 1.00 78.56 542 GLY A CA 1
ATOM 4241 C C . GLY A 1 542 ? -36.653 17.676 27.524 1.00 78.56 542 GLY A C 1
ATOM 4242 O O . GLY A 1 542 ? -36.341 16.884 26.629 1.00 78.56 542 GLY A O 1
ATOM 4243 N N . VAL A 1 543 ? -37.328 18.803 27.256 1.00 61.12 543 VAL A N 1
ATOM 4244 C CA . VAL A 1 543 ? -37.735 19.249 25.904 1.00 61.12 543 VAL A CA 1
ATOM 4245 C C . VAL A 1 543 ? -37.017 20.558 25.502 1.00 61.12 543 VAL A C 1
ATOM 4247 O O . VAL A 1 543 ? -37.471 21.311 24.640 1.00 61.12 543 VAL A O 1
ATOM 4250 N N . GLY A 1 544 ? -35.837 20.817 26.080 1.00 61.69 544 GLY A N 1
ATOM 4251 C CA . GLY A 1 544 ? -35.042 22.021 25.826 1.00 61.69 544 GLY A CA 1
ATOM 4252 C C . GLY A 1 544 ? -34.296 22.031 24.480 1.00 61.69 544 GLY A C 1
ATOM 4253 O O . GLY A 1 544 ? -33.815 21.006 23.991 1.00 61.69 544 GLY A O 1
ATOM 4254 N N . GLN A 1 545 ? -34.100 23.223 23.898 1.00 52.59 545 GLN A N 1
ATOM 4255 C CA . GLN A 1 545 ? -33.360 23.395 22.631 1.00 52.59 545 GLN A CA 1
ATOM 4256 C C . GLN A 1 545 ? -31.888 22.939 22.698 1.00 52.59 545 GLN A C 1
ATOM 4258 O O . GLN A 1 545 ? -31.330 22.531 21.680 1.00 52.59 545 GLN A O 1
ATOM 4263 N N . GLN A 1 546 ? -31.246 22.984 23.873 1.00 54.31 546 GLN A N 1
ATOM 4264 C CA . GLN A 1 546 ? -29.885 22.454 24.054 1.00 54.31 546 GLN A CA 1
ATOM 4265 C C . GLN A 1 546 ? -29.868 20.919 23.988 1.00 54.31 546 GLN A C 1
ATOM 4267 O O . GLN A 1 546 ? -29.045 20.350 23.275 1.00 54.31 546 GLN A O 1
ATOM 4272 N N . GLN A 1 547 ? -30.833 20.244 24.623 1.00 57.97 547 GLN A N 1
ATOM 4273 C CA . GLN A 1 547 ? -30.962 18.781 24.568 1.00 57.97 547 GLN A CA 1
ATOM 4274 C C . GLN A 1 547 ? -31.248 18.281 23.140 1.00 57.97 547 GLN A C 1
ATOM 4276 O O . GLN A 1 547 ? -30.746 17.229 22.757 1.00 57.97 547 GLN A O 1
ATOM 4281 N N . GLN A 1 548 ? -31.941 19.064 22.301 1.00 58.16 548 GLN A N 1
ATOM 4282 C CA . GLN A 1 548 ? -32.121 18.756 20.870 1.00 58.16 548 GLN A CA 1
ATOM 4283 C C . GLN A 1 548 ? -30.822 18.790 20.043 1.00 58.16 548 GLN A C 1
ATOM 4285 O O . GLN A 1 548 ? -30.771 18.181 18.977 1.00 58.16 548 GLN A O 1
ATOM 4290 N N . ARG A 1 549 ? -29.764 19.470 20.511 1.00 62.97 549 ARG A N 1
ATOM 4291 C CA . ARG A 1 549 ? -28.419 19.377 19.911 1.00 62.97 549 ARG A CA 1
ATOM 4292 C C . ARG A 1 549 ? -27.612 18.190 20.439 1.00 62.97 549 ARG A C 1
ATOM 4294 O O . ARG A 1 549 ? -26.585 17.870 19.852 1.00 62.97 549 ARG A O 1
ATOM 4301 N N . GLY A 1 550 ? -28.051 17.571 21.536 1.00 67.56 550 GLY A N 1
ATOM 4302 C CA . GLY A 1 550 ? -27.386 16.437 22.177 1.00 67.56 550 GLY A CA 1
ATOM 4303 C C . GLY A 1 550 ? -26.003 16.740 22.758 1.00 67.56 550 GLY A C 1
ATOM 4304 O O . GLY A 1 550 ? -25.317 15.792 23.121 1.00 67.56 550 GLY A O 1
ATOM 4305 N N . LEU A 1 551 ? -25.592 18.014 22.841 1.00 79.44 551 LEU A N 1
ATOM 4306 C CA . LEU A 1 551 ? -24.254 18.458 23.254 1.00 79.44 551 LEU A CA 1
ATOM 4307 C C . LEU A 1 551 ? -24.331 19.638 24.239 1.00 79.44 551 LEU A C 1
ATOM 4309 O O . LEU A 1 551 ? -25.150 20.542 24.044 1.00 79.44 551 LEU A O 1
ATOM 4313 N N . ASN A 1 552 ? -23.467 19.650 25.259 1.00 79.44 552 ASN A N 1
ATOM 4314 C CA . ASN A 1 552 ? -23.285 20.791 26.167 1.00 79.44 552 ASN A CA 1
ATOM 4315 C C . ASN A 1 552 ? -22.331 21.860 25.583 1.00 79.44 552 ASN A C 1
ATOM 4317 O O . ASN A 1 552 ? -21.890 21.772 24.435 1.00 79.44 552 ASN A O 1
ATOM 4321 N N . GLU A 1 553 ? -22.015 22.897 26.366 1.00 76.38 553 GLU A N 1
ATOM 4322 C CA . GLU A 1 553 ? -21.115 23.986 25.947 1.00 76.38 553 GLU A CA 1
ATOM 4323 C C . GLU A 1 553 ? -19.631 23.586 25.833 1.00 76.38 553 GLU A C 1
ATOM 4325 O O . GLU A 1 553 ? -18.870 24.270 25.149 1.00 76.38 553 GLU A O 1
ATOM 4330 N N . PHE A 1 554 ? -19.238 22.453 26.424 1.00 73.38 554 PHE A N 1
ATOM 4331 C CA . PHE A 1 554 ? -17.897 21.866 26.329 1.00 73.38 554 PHE A CA 1
ATOM 4332 C C . PHE A 1 554 ? -17.765 20.843 25.184 1.00 73.38 554 PHE A C 1
ATOM 4334 O O . PHE A 1 554 ? -16.654 20.439 24.844 1.00 73.38 554 PHE A O 1
ATOM 4341 N N . GLY A 1 555 ? -18.877 20.475 24.534 1.00 76.31 555 GLY A N 1
ATOM 4342 C CA . GLY A 1 555 ? -18.921 19.507 23.433 1.00 76.31 555 GLY A CA 1
ATOM 4343 C C . GLY A 1 555 ? -19.134 18.051 23.866 1.00 76.31 555 GLY A C 1
ATOM 4344 O O . GLY A 1 555 ? -18.966 17.150 23.048 1.00 76.31 555 GLY A O 1
ATOM 4345 N N . GLU A 1 556 ? -19.512 17.816 25.121 1.00 82.50 556 GLU A N 1
ATOM 4346 C CA . GLU A 1 556 ? -19.834 16.497 25.679 1.00 82.50 556 GLU A CA 1
ATOM 4347 C C . GLU A 1 556 ? -21.313 16.163 25.431 1.00 82.50 556 GLU A C 1
ATOM 4349 O O . GLU A 1 556 ? -22.147 17.071 25.332 1.00 82.50 556 GLU A O 1
ATOM 4354 N N . ARG A 1 557 ? -21.671 14.874 25.321 1.00 85.06 557 ARG A N 1
ATOM 4355 C CA . ARG A 1 557 ? -23.063 14.484 25.038 1.00 85.06 557 ARG A CA 1
ATOM 4356 C C . ARG A 1 557 ? -23.976 14.677 26.250 1.00 85.06 557 ARG A C 1
ATOM 4358 O O . ARG A 1 557 ? -23.570 14.435 27.380 1.00 85.06 557 ARG A O 1
ATOM 4365 N N . ILE A 1 558 ? -25.237 15.044 26.004 1.00 87.62 558 ILE A N 1
ATOM 4366 C CA . ILE A 1 558 ? -26.271 15.230 27.044 1.00 87.62 558 ILE A CA 1
ATOM 4367 C C . ILE A 1 558 ? -27.617 14.588 26.682 1.00 87.62 558 ILE A C 1
ATOM 4369 O O . ILE A 1 558 ? -27.931 14.357 25.511 1.00 87.62 558 ILE A O 1
ATOM 4373 N N . GLY A 1 559 ? -28.439 14.318 27.701 1.00 89.31 559 GLY A N 1
ATOM 4374 C CA . GLY A 1 559 ? -29.775 13.735 27.547 1.00 89.31 559 GLY A CA 1
ATOM 4375 C C . GLY A 1 559 ? -29.740 12.365 26.861 1.00 89.31 559 GLY A C 1
ATOM 4376 O O . GLY A 1 559 ? -28.851 11.554 27.111 1.00 89.31 559 GLY A O 1
ATOM 4377 N N . MET A 1 560 ? -30.677 12.108 25.943 1.00 89.69 560 MET A N 1
ATOM 4378 C CA . MET A 1 560 ? -30.757 10.818 25.235 1.00 89.69 560 MET A CA 1
ATOM 4379 C C . MET A 1 560 ? -29.478 10.474 24.446 1.00 89.69 560 MET A C 1
ATOM 4381 O O . MET A 1 560 ? -29.145 9.300 24.295 1.00 89.69 560 MET A O 1
ATOM 4385 N N . ALA A 1 561 ? -28.719 11.478 23.989 1.00 89.19 561 ALA A N 1
ATOM 4386 C CA . ALA A 1 561 ? -27.438 11.256 23.317 1.00 89.19 561 ALA A CA 1
ATOM 4387 C C . ALA A 1 561 ? -26.358 10.713 24.273 1.00 89.19 561 ALA A C 1
ATOM 4389 O O . ALA A 1 561 ? -25.515 9.931 23.835 1.00 89.19 561 ALA A O 1
ATOM 4390 N N . ARG A 1 562 ? -26.416 11.081 25.564 1.00 91.31 562 ARG A N 1
ATOM 4391 C CA . ARG A 1 562 ? -25.548 10.555 26.632 1.00 91.31 562 ARG A CA 1
ATOM 4392 C C . ARG A 1 562 ? -25.975 9.158 27.077 1.00 91.31 562 ARG A C 1
ATOM 4394 O O . ARG A 1 562 ? -25.132 8.272 27.128 1.00 91.31 562 ARG A O 1
ATOM 4401 N N . VAL A 1 563 ? -27.277 8.934 27.295 1.00 92.19 563 VAL A N 1
ATOM 4402 C CA . VAL A 1 563 ? -27.835 7.595 27.597 1.00 92.19 563 VAL A CA 1
ATOM 4403 C C . VAL A 1 563 ? -27.417 6.586 26.525 1.00 92.19 563 VAL A C 1
ATOM 4405 O O . VAL A 1 563 ? -26.935 5.499 26.839 1.00 92.19 563 VAL A O 1
ATOM 4408 N N . LYS A 1 564 ? -27.547 6.965 25.247 1.00 92.00 564 LYS A N 1
ATOM 4409 C CA . LYS A 1 564 ? -27.120 6.126 24.128 1.00 92.00 564 LYS A CA 1
ATOM 4410 C C . LYS A 1 564 ? -25.601 5.927 24.085 1.00 92.00 564 LYS A C 1
ATOM 4412 O O . LYS A 1 564 ? -25.173 4.804 23.871 1.00 92.00 564 LYS A O 1
ATOM 4417 N N . GLU A 1 565 ? -24.797 6.965 24.320 1.00 92.50 565 GLU A N 1
ATOM 4418 C CA . GLU A 1 565 ? -23.330 6.854 24.360 1.00 92.50 565 GLU A CA 1
ATOM 4419 C C . GLU A 1 565 ? -22.836 5.902 25.454 1.00 92.50 565 GLU A C 1
ATOM 4421 O O . GLU A 1 565 ? -22.011 5.040 25.169 1.00 92.50 565 GLU A O 1
ATOM 4426 N N . ALA A 1 566 ? -23.366 6.013 26.676 1.00 92.81 566 ALA A N 1
ATOM 4427 C CA . ALA A 1 566 ? -22.993 5.146 27.791 1.00 92.81 566 ALA A CA 1
ATOM 4428 C C . ALA A 1 566 ? -23.283 3.665 27.477 1.00 92.81 566 ALA A C 1
ATOM 4430 O O . ALA A 1 566 ? -22.431 2.803 27.694 1.00 92.81 566 ALA A O 1
ATOM 4431 N N . LEU A 1 567 ? -24.442 3.375 26.874 1.00 93.56 567 LEU A N 1
ATOM 4432 C CA . LEU A 1 567 ? -24.797 2.026 26.421 1.00 93.56 567 LEU A CA 1
ATOM 4433 C C . LEU A 1 567 ? -23.969 1.570 25.201 1.00 93.56 567 LEU A C 1
ATOM 4435 O O . LEU A 1 567 ? -23.583 0.406 25.131 1.00 93.56 567 LEU A O 1
ATOM 4439 N N . GLU A 1 568 ? -23.634 2.465 24.267 1.00 92.56 568 GLU A N 1
ATOM 4440 C CA . GLU A 1 568 ? -22.730 2.173 23.141 1.00 92.56 568 GLU A CA 1
ATOM 4441 C C . GLU A 1 568 ? -21.287 1.891 23.603 1.00 92.56 568 GLU A C 1
ATOM 4443 O O . GLU A 1 568 ? -20.592 1.108 22.956 1.00 92.56 568 GLU A O 1
ATOM 4448 N N . SER A 1 569 ? -20.839 2.480 24.716 1.00 90.00 569 SER A N 1
ATOM 4449 C CA . SER A 1 569 ? -19.487 2.295 25.270 1.00 90.00 569 SER A CA 1
ATOM 4450 C C . SER A 1 569 ? -19.286 1.034 26.121 1.00 90.00 569 SER A C 1
ATOM 4452 O O . SER A 1 569 ? -18.155 0.740 26.500 1.00 90.00 569 SER A O 1
ATOM 4454 N N . ASN A 1 570 ? -20.355 0.297 26.429 1.00 92.19 570 ASN A N 1
ATOM 4455 C CA . ASN A 1 570 ? -20.312 -0.862 27.320 1.00 92.19 570 ASN A CA 1
ATOM 4456 C C . ASN A 1 570 ? -19.795 -2.140 26.636 1.00 92.19 570 ASN A C 1
ATOM 4458 O O . ASN A 1 570 ? -20.052 -2.353 25.448 1.00 92.19 570 ASN A O 1
ATOM 4462 N N . ASP A 1 571 ? -19.170 -3.040 27.405 1.00 88.44 571 ASP A N 1
ATOM 4463 C CA . ASP A 1 571 ? -18.872 -4.393 26.925 1.00 88.44 571 ASP A CA 1
ATOM 4464 C C . ASP A 1 571 ? -20.057 -5.343 27.154 1.00 88.44 571 ASP A C 1
ATOM 4466 O O . ASP A 1 571 ? -20.287 -5.889 28.243 1.00 88.44 571 ASP A O 1
ATOM 4470 N N . TRP A 1 572 ? -20.804 -5.547 26.070 1.00 92.44 572 TRP A N 1
ATOM 4471 C CA . TRP A 1 572 ? -21.939 -6.457 26.008 1.00 92.44 572 TRP A CA 1
ATOM 4472 C C . TRP A 1 572 ? -21.552 -7.930 25.877 1.00 92.44 572 TRP A C 1
ATOM 4474 O O . TRP A 1 572 ? -22.453 -8.759 25.962 1.00 92.44 572 TRP A O 1
ATOM 4484 N N . ALA A 1 573 ? -20.286 -8.301 25.667 1.00 85.56 573 ALA A N 1
ATOM 4485 C CA . ALA A 1 573 ? -19.911 -9.709 25.583 1.00 85.56 573 ALA A CA 1
ATOM 4486 C C . ALA A 1 573 ? -20.203 -10.428 26.911 1.00 85.56 573 ALA A C 1
ATOM 4488 O O . ALA A 1 573 ? -19.738 -10.013 27.974 1.00 85.56 573 ALA A O 1
ATOM 4489 N N . GLN A 1 574 ? -20.979 -11.516 26.866 1.00 73.62 574 GLN A N 1
ATOM 4490 C CA . GLN A 1 574 ? -21.067 -12.428 28.000 1.00 73.62 574 GLN A CA 1
ATOM 4491 C C . GLN A 1 574 ? -19.812 -13.307 28.000 1.00 73.62 574 GLN A C 1
ATOM 4493 O O . GLN A 1 574 ? -19.646 -14.152 27.124 1.00 73.62 574 GLN A O 1
ATOM 4498 N N . THR A 1 575 ? -18.926 -13.094 28.972 1.00 58.69 575 THR A N 1
ATOM 4499 C CA . THR A 1 575 ? -17.856 -14.044 29.286 1.00 58.69 575 THR A CA 1
ATOM 4500 C C . THR A 1 575 ? -18.493 -15.352 29.742 1.00 58.69 575 THR A C 1
ATOM 4502 O O . THR A 1 575 ? -19.369 -15.323 30.609 1.00 58.69 575 THR A O 1
ATOM 4505 N N . ASP A 1 576 ? -18.043 -16.485 29.205 1.00 43.53 576 ASP A N 1
ATOM 4506 C CA . ASP A 1 576 ? -18.392 -17.797 29.749 1.00 43.53 576 ASP A CA 1
ATOM 4507 C C . ASP A 1 576 ? -17.781 -17.919 31.154 1.00 43.53 576 ASP A C 1
ATOM 4509 O O . ASP A 1 576 ? -16.595 -18.223 31.311 1.00 43.53 576 ASP A O 1
ATOM 4513 N N . SER A 1 577 ? -18.568 -17.634 32.195 1.00 36.06 577 SER A N 1
ATOM 4514 C CA . SER A 1 577 ? -18.185 -18.002 33.554 1.00 36.06 577 SER A CA 1
ATOM 4515 C C . SER A 1 577 ? -18.199 -19.531 33.667 1.00 36.06 577 SER A C 1
ATOM 4517 O O . SER A 1 577 ? -19.107 -20.174 33.132 1.00 36.06 577 SER A O 1
ATOM 4519 N N . PRO A 1 578 ? -17.213 -20.150 34.344 1.00 30.42 578 PRO A N 1
ATOM 4520 C CA . PRO A 1 578 ? -17.256 -21.582 34.600 1.00 30.42 578 PRO A CA 1
ATOM 4521 C C . PRO A 1 578 ? -18.488 -21.874 35.459 1.00 30.42 578 PRO A C 1
ATOM 4523 O O . PRO A 1 578 ? -18.584 -21.428 36.603 1.00 30.42 578 PRO A O 1
ATOM 4526 N N . SER A 1 579 ? -19.462 -22.581 34.887 1.00 29.61 579 SER A N 1
ATOM 4527 C CA . SER A 1 579 ? -20.718 -22.887 35.560 1.00 29.61 579 SER A CA 1
ATOM 4528 C C . SER A 1 579 ? -20.455 -23.772 36.777 1.00 29.61 579 SER A C 1
ATOM 4530 O O . SER A 1 579 ? -20.044 -24.923 36.630 1.00 29.61 579 SER A O 1
ATOM 4532 N N . LEU A 1 580 ? -20.740 -23.254 37.977 1.00 36.62 580 LEU A N 1
ATOM 4533 C CA . LEU A 1 580 ? -20.530 -23.947 39.260 1.00 36.62 580 LEU A CA 1
ATOM 4534 C C . LEU A 1 580 ? -21.331 -25.260 39.405 1.00 36.62 580 LEU A C 1
ATOM 4536 O O . LEU A 1 580 ? -21.131 -26.004 40.359 1.00 36.62 580 LEU A O 1
ATOM 4540 N N . SER A 1 581 ? -22.197 -25.574 38.441 1.00 35.31 581 SER A N 1
ATOM 4541 C CA . SER A 1 581 ? -22.903 -26.846 38.300 1.00 35.31 581 SER A CA 1
ATOM 4542 C C . SER A 1 581 ? -22.037 -28.028 37.828 1.00 35.31 581 SER A C 1
ATOM 4544 O O . SER A 1 581 ? -22.488 -29.161 37.961 1.00 35.31 581 SER A O 1
ATOM 4546 N N . ASP A 1 582 ? -20.810 -27.814 37.330 1.00 37.84 582 ASP A N 1
ATOM 4547 C CA . ASP A 1 582 ? -19.882 -28.904 36.935 1.00 37.84 582 ASP A CA 1
ATOM 4548 C C . ASP A 1 582 ? -19.078 -29.485 38.125 1.00 37.84 582 ASP A C 1
ATOM 4550 O O . ASP A 1 582 ? -18.208 -30.336 37.962 1.00 37.84 582 ASP A O 1
ATOM 4554 N N . PHE A 1 583 ? -19.368 -29.038 39.352 1.00 32.41 583 PHE A N 1
ATOM 4555 C CA . PHE A 1 583 ? -18.663 -29.427 40.580 1.00 32.41 583 PHE A CA 1
ATOM 4556 C C . PHE A 1 583 ? -19.572 -30.214 41.551 1.00 32.41 583 PHE A C 1
ATOM 4558 O O . PHE A 1 583 ? -19.619 -29.927 42.747 1.00 32.41 583 PHE A O 1
ATOM 4565 N N . GLY A 1 584 ? -20.345 -31.181 41.028 1.00 35.22 584 GLY A N 1
ATOM 4566 C CA . GLY A 1 584 ? -21.522 -31.707 41.740 1.00 35.22 584 GLY A CA 1
ATOM 4567 C C . GLY A 1 584 ? -21.988 -33.153 41.503 1.00 35.22 584 GLY A C 1
ATOM 4568 O O . GLY A 1 584 ? -23.121 -33.437 41.879 1.00 35.22 584 GLY A O 1
ATOM 4569 N N . ASP A 1 585 ? -21.189 -34.072 40.941 1.00 33.03 585 ASP A N 1
ATOM 4570 C CA . ASP A 1 585 ? -21.540 -35.513 40.948 1.00 33.03 585 ASP A CA 1
ATOM 4571 C C . ASP A 1 585 ? -20.318 -36.452 41.041 1.00 33.03 585 ASP A C 1
ATOM 4573 O O . ASP A 1 585 ? -19.717 -36.833 40.035 1.00 33.03 585 ASP A O 1
ATOM 4577 N N . PHE A 1 586 ? -19.948 -36.835 42.272 1.00 27.47 586 PHE A N 1
ATOM 4578 C CA . PHE A 1 586 ? -19.106 -38.012 42.534 1.00 27.47 586 PHE A CA 1
ATOM 4579 C C . PHE A 1 586 ? -19.309 -38.567 43.960 1.00 27.47 586 PHE A C 1
ATOM 4581 O O . PHE A 1 586 ? -18.442 -38.439 44.828 1.00 27.47 586 PHE A O 1
ATOM 4588 N N . GLU A 1 587 ? -20.443 -39.227 44.223 1.00 31.61 587 GLU A N 1
ATOM 4589 C CA . GLU A 1 587 ? -20.569 -40.074 45.420 1.00 31.61 587 GLU A CA 1
ATOM 4590 C C . GLU A 1 587 ? -20.060 -41.510 45.178 1.00 31.61 587 GLU A C 1
ATOM 4592 O O . GLU A 1 587 ? -20.703 -42.325 44.527 1.00 31.61 587 GLU A O 1
ATOM 4597 N N . SER A 1 588 ? -18.927 -41.823 45.819 1.00 29.62 588 SER A N 1
ATOM 4598 C CA . SER A 1 588 ? -18.601 -43.109 46.471 1.00 29.62 588 SER A CA 1
ATOM 4599 C C . SER A 1 588 ? -18.767 -44.430 45.681 1.00 29.62 588 SER A C 1
ATOM 4601 O O . SER A 1 588 ? -19.857 -44.990 45.573 1.00 29.62 588 SER A O 1
ATOM 4603 N N . GLY A 1 589 ? -17.640 -45.028 45.252 1.00 28.02 589 GLY A N 1
ATOM 4604 C CA . GLY A 1 589 ? -17.638 -46.256 44.434 1.00 28.02 589 GLY A CA 1
ATOM 4605 C C . GLY A 1 589 ? -16.424 -47.203 44.535 1.00 28.02 589 GLY A C 1
ATOM 4606 O O . GLY A 1 589 ? -15.979 -47.674 43.499 1.00 28.02 589 GLY A O 1
ATOM 4607 N N . SER A 1 590 ? -15.919 -47.498 45.744 1.00 28.92 590 SER A N 1
ATOM 4608 C CA . SER A 1 590 ? -15.117 -48.701 46.119 1.00 28.92 590 SER A CA 1
ATOM 4609 C C . SER A 1 590 ? -13.925 -49.152 45.224 1.00 28.92 590 SER A C 1
ATOM 4611 O O . SER A 1 590 ? -14.096 -49.808 44.204 1.00 28.92 590 SER A O 1
ATOM 4613 N N . ASP A 1 591 ? -12.709 -48.928 45.752 1.00 30.48 591 ASP A N 1
ATOM 4614 C CA . ASP A 1 591 ? -11.507 -49.798 45.697 1.00 30.48 591 ASP A CA 1
ATOM 4615 C C . ASP A 1 591 ? -10.836 -50.186 44.349 1.00 30.48 591 ASP A C 1
ATOM 4617 O O . ASP A 1 591 ? -11.363 -50.969 43.562 1.00 30.48 591 ASP A O 1
ATOM 4621 N N . GLY A 1 592 ? -9.560 -49.787 44.152 1.00 29.23 592 GLY A N 1
ATOM 4622 C CA . GLY A 1 592 ? -8.746 -50.307 43.032 1.00 29.23 592 GLY A CA 1
ATOM 4623 C C . GLY A 1 592 ? -7.363 -49.685 42.734 1.00 29.23 592 GLY A C 1
ATOM 4624 O O . GLY A 1 592 ? -7.131 -49.260 41.607 1.00 29.23 592 GLY A O 1
ATOM 4625 N N . HIS A 1 593 ? -6.412 -49.683 43.678 1.00 29.58 593 HIS A N 1
ATOM 4626 C CA . HIS A 1 593 ? -4.966 -49.459 43.406 1.00 29.58 593 HIS A CA 1
ATOM 4627 C C . HIS A 1 593 ? -4.182 -50.796 43.519 1.00 29.58 593 HIS A C 1
ATOM 4629 O O . HIS A 1 593 ? -4.743 -51.718 44.120 1.00 29.58 593 HIS A O 1
ATOM 4635 N N . PRO A 1 594 ? -2.933 -50.962 42.995 1.00 40.53 594 PRO A N 1
ATOM 4636 C CA . PRO A 1 594 ? -1.905 -49.925 42.754 1.00 40.53 594 PRO A CA 1
ATOM 4637 C C . PRO A 1 594 ? -1.106 -49.998 41.411 1.00 40.53 594 PRO A C 1
ATOM 4639 O O . PRO A 1 594 ? -1.239 -50.958 40.665 1.00 40.53 594 PRO A O 1
ATOM 4642 N N . GLU A 1 595 ? -0.251 -48.979 41.184 1.00 31.84 595 GLU A N 1
ATOM 4643 C CA . GLU A 1 595 ? 1.107 -48.975 40.548 1.00 31.84 595 GLU A CA 1
ATOM 4644 C C . GLU A 1 595 ? 1.411 -49.658 39.173 1.00 31.84 595 GLU A C 1
ATOM 4646 O O . GLU A 1 595 ? 0.884 -50.710 38.841 1.00 31.84 595 GLU A O 1
ATOM 4651 N N . ALA A 1 596 ? 2.368 -49.199 38.338 1.00 36.59 596 ALA A N 1
ATOM 4652 C CA . ALA A 1 596 ? 3.094 -47.915 38.214 1.00 36.59 596 ALA A CA 1
ATOM 4653 C C . ALA A 1 596 ? 3.966 -47.863 36.920 1.00 36.59 596 ALA A C 1
ATOM 4655 O O . ALA A 1 596 ? 4.318 -48.905 36.371 1.00 36.59 596 ALA A O 1
ATOM 4656 N N . ASN A 1 597 ? 4.426 -46.649 36.564 1.00 33.72 597 ASN A N 1
ATOM 4657 C CA . ASN A 1 597 ? 5.672 -46.304 35.836 1.00 33.72 597 ASN A CA 1
ATOM 4658 C C . ASN A 1 597 ? 5.870 -46.658 34.339 1.00 33.72 597 ASN A C 1
ATOM 4660 O O . ASN A 1 597 ? 5.408 -47.683 33.852 1.00 33.72 597 ASN A O 1
ATOM 4664 N N . ASN A 1 598 ? 6.693 -45.918 33.571 1.00 36.50 598 ASN A N 1
ATOM 4665 C CA . ASN A 1 598 ? 7.049 -44.475 33.565 1.00 36.50 598 ASN A CA 1
ATOM 4666 C C . ASN A 1 598 ? 7.817 -44.152 32.250 1.00 36.50 598 ASN A C 1
ATOM 4668 O O . ASN A 1 598 ? 8.520 -45.031 31.750 1.00 36.50 598 ASN A O 1
ATOM 4672 N N . VAL A 1 599 ? 7.755 -42.911 31.739 1.00 34.25 599 VAL A N 1
ATOM 4673 C CA . VAL A 1 599 ? 8.795 -42.278 30.889 1.00 34.25 599 VAL A CA 1
ATOM 4674 C C . VAL A 1 599 ? 8.774 -40.765 31.154 1.00 34.25 599 VAL A C 1
ATOM 4676 O O . VAL A 1 599 ? 7.712 -40.153 31.076 1.00 34.25 599 VAL A O 1
ATOM 4679 N N . ASP A 1 600 ? 9.931 -40.175 31.453 1.00 31.92 600 ASP A N 1
ATOM 4680 C CA . ASP A 1 600 ? 10.036 -38.827 32.027 1.00 31.92 600 ASP A CA 1
ATOM 4681 C C . ASP A 1 600 ? 9.735 -37.656 31.073 1.00 31.92 600 ASP A C 1
ATOM 4683 O O . ASP A 1 600 ? 9.964 -37.716 29.862 1.00 31.92 600 ASP A O 1
ATOM 4687 N N . PHE A 1 601 ? 9.330 -36.536 31.680 1.00 30.72 601 PHE A N 1
ATOM 4688 C CA . PHE A 1 601 ? 9.533 -35.179 31.170 1.00 30.72 601 PHE A CA 1
ATOM 4689 C C . PHE A 1 601 ? 10.230 -34.362 32.267 1.00 30.72 601 PHE A C 1
ATOM 4691 O O . PHE A 1 601 ? 9.696 -34.223 33.364 1.00 30.72 601 PHE A O 1
ATOM 4698 N N . ASP A 1 602 ? 11.421 -33.848 31.967 1.00 35.81 602 ASP A N 1
ATOM 4699 C CA . ASP A 1 602 ? 12.294 -33.141 32.912 1.00 35.81 602 ASP A CA 1
ATOM 4700 C C . ASP A 1 602 ? 12.105 -31.610 32.789 1.00 35.81 602 ASP A C 1
ATOM 4702 O O . ASP A 1 602 ? 12.334 -31.063 31.701 1.00 35.81 602 ASP A O 1
ATOM 4706 N N . PRO A 1 603 ? 11.651 -30.905 33.847 1.00 35.25 603 PRO A N 1
ATOM 4707 C CA . PRO A 1 603 ? 11.321 -29.483 33.773 1.00 35.25 603 PRO A CA 1
ATOM 4708 C C . PRO A 1 603 ? 12.525 -28.528 33.869 1.00 35.25 603 PRO A C 1
ATOM 4710 O O . PRO A 1 603 ? 12.367 -27.355 33.534 1.00 35.25 603 PRO A O 1
ATOM 4713 N N . GLU A 1 604 ? 13.723 -28.967 34.278 1.00 36.62 604 GLU A N 1
ATOM 4714 C CA . GLU A 1 604 ? 14.844 -28.057 34.614 1.00 36.62 604 GLU A CA 1
ATOM 4715 C C . GLU A 1 604 ? 15.642 -27.519 33.398 1.00 36.62 604 GLU A C 1
ATOM 4717 O O . GLU A 1 604 ? 16.805 -27.137 33.514 1.00 36.62 604 GLU A O 1
ATOM 4722 N N . THR A 1 605 ? 15.042 -27.464 32.200 1.00 37.69 605 THR A N 1
ATOM 4723 C CA . THR A 1 605 ? 15.752 -27.126 30.942 1.00 37.69 605 THR A CA 1
ATOM 4724 C C . THR A 1 605 ? 15.220 -25.904 30.176 1.00 37.69 605 THR A C 1
ATOM 4726 O O . THR A 1 605 ? 15.523 -25.733 28.992 1.00 37.69 605 THR A O 1
ATOM 4729 N N . LEU A 1 606 ? 14.482 -25.005 30.839 1.00 34.06 606 LEU A N 1
ATOM 4730 C CA . LEU A 1 606 ? 14.036 -23.720 30.272 1.00 34.06 606 LEU A CA 1
ATOM 4731 C C . LEU A 1 606 ? 14.621 -22.508 31.017 1.00 34.06 606 LEU A C 1
ATOM 4733 O O . LEU A 1 606 ? 13.942 -21.839 31.791 1.00 34.06 606 LEU A O 1
ATOM 4737 N N . ASP A 1 607 ? 15.884 -22.203 30.715 1.00 30.00 607 ASP A N 1
ATOM 4738 C CA . ASP A 1 607 ? 16.535 -20.938 31.076 1.00 30.00 607 ASP A CA 1
ATOM 4739 C C . ASP A 1 607 ? 15.878 -19.749 30.346 1.00 30.00 607 ASP A C 1
ATOM 4741 O O . ASP A 1 607 ? 15.912 -19.649 29.116 1.00 30.00 607 ASP A O 1
ATOM 4745 N N . PHE A 1 608 ? 15.290 -18.845 31.131 1.00 30.44 608 PHE A N 1
ATOM 4746 C CA . PHE A 1 608 ? 14.870 -17.502 30.728 1.00 30.44 608 PHE A CA 1
ATOM 4747 C C . PHE A 1 608 ? 15.263 -16.502 31.829 1.00 30.44 608 PHE A C 1
ATOM 4749 O O . PHE A 1 608 ? 14.413 -15.954 32.530 1.00 30.44 608 PHE A O 1
ATOM 4756 N N . GLY A 1 609 ? 16.572 -16.293 32.003 1.00 34.56 609 GLY A N 1
ATOM 4757 C CA . GLY A 1 609 ? 17.139 -15.428 33.042 1.00 34.56 609 GLY A CA 1
ATOM 4758 C C . GLY A 1 609 ? 16.521 -14.023 33.158 1.00 34.56 609 GLY A C 1
ATOM 4759 O O . GLY A 1 609 ? 16.765 -13.146 32.329 1.00 34.56 609 GLY A O 1
ATOM 4760 N N . PHE A 1 610 ? 15.788 -13.812 34.254 1.00 33.34 610 PHE A N 1
ATOM 4761 C CA . PHE A 1 610 ? 15.440 -12.520 34.854 1.00 33.34 610 PHE A CA 1
ATOM 4762 C C . PHE A 1 610 ? 15.391 -12.712 36.376 1.00 33.34 610 PHE A C 1
ATOM 4764 O O . PHE A 1 610 ? 14.349 -13.042 36.945 1.00 33.34 610 PHE A O 1
ATOM 4771 N N . ASP A 1 611 ? 16.536 -12.554 37.038 1.00 36.81 611 ASP A N 1
ATOM 4772 C CA . ASP A 1 611 ? 16.674 -12.929 38.443 1.00 36.81 611 ASP A CA 1
ATOM 4773 C C . ASP A 1 611 ? 15.945 -11.967 39.391 1.00 36.81 611 ASP A C 1
ATOM 4775 O O . ASP A 1 611 ? 16.031 -10.740 39.298 1.00 36.81 611 ASP A O 1
ATOM 4779 N N . ARG A 1 612 ? 15.267 -12.547 40.389 1.00 38.38 612 ARG A N 1
ATOM 4780 C CA . ARG A 1 612 ? 14.476 -11.835 41.412 1.00 38.38 612 ARG A CA 1
ATOM 4781 C C . ARG A 1 612 ? 15.287 -10.772 42.177 1.00 38.38 612 ARG A C 1
ATOM 4783 O O . ARG A 1 612 ? 14.716 -9.786 42.639 1.00 38.38 612 ARG A O 1
ATOM 4790 N N . ALA A 1 613 ? 16.610 -10.935 42.253 1.00 46.44 613 ALA A N 1
ATOM 4791 C CA . ALA A 1 613 ? 17.535 -9.995 42.884 1.00 46.44 613 ALA A CA 1
ATOM 4792 C C . ALA A 1 613 ? 17.624 -8.627 42.171 1.00 46.44 613 ALA A C 1
ATOM 4794 O O . ALA A 1 613 ? 17.738 -7.598 42.845 1.00 46.44 613 ALA A O 1
ATOM 4795 N N . ASP A 1 614 ? 17.507 -8.571 40.839 1.00 45.16 614 ASP A N 1
ATOM 4796 C CA . ASP A 1 614 ? 17.564 -7.298 40.098 1.00 45.16 614 ASP A CA 1
ATOM 4797 C C . ASP A 1 614 ? 16.328 -6.425 40.380 1.00 45.16 614 ASP A C 1
ATOM 4799 O O . ASP A 1 614 ? 16.426 -5.198 40.512 1.00 45.16 614 ASP A O 1
ATOM 4803 N N . PHE A 1 615 ? 15.167 -7.057 40.588 1.00 38.81 615 PHE A N 1
ATOM 4804 C CA . PHE A 1 615 ? 13.957 -6.376 41.055 1.00 38.81 615 PHE A CA 1
ATOM 4805 C C . PHE A 1 615 ? 14.116 -5.795 42.468 1.00 38.81 615 PHE A C 1
ATOM 4807 O O . PHE A 1 615 ? 13.593 -4.712 42.742 1.00 38.81 615 PHE A O 1
ATOM 4814 N N . GLU A 1 616 ? 14.865 -6.445 43.363 1.00 43.22 616 GLU A N 1
ATOM 4815 C CA . GLU A 1 616 ? 15.160 -5.895 44.694 1.00 43.22 616 GLU A CA 1
ATOM 4816 C C . GLU A 1 616 ? 16.111 -4.694 44.637 1.00 43.22 616 GLU A C 1
ATOM 4818 O O . GLU A 1 616 ? 15.924 -3.727 45.384 1.00 43.22 616 GLU A O 1
ATOM 4823 N N . GLY A 1 617 ? 17.086 -4.709 43.723 1.00 42.88 617 GLY A N 1
ATOM 4824 C CA . GLY A 1 617 ? 17.935 -3.553 43.430 1.00 42.88 617 GLY A CA 1
ATOM 4825 C C . GLY A 1 617 ? 17.110 -2.343 42.980 1.00 42.88 617 GLY A C 1
ATOM 4826 O O . GLY A 1 617 ? 17.221 -1.257 43.559 1.00 42.88 617 GLY A O 1
ATOM 4827 N N . LEU A 1 618 ? 16.208 -2.550 42.015 1.00 38.69 618 LEU A N 1
ATOM 4828 C CA . LEU A 1 618 ? 15.300 -1.513 41.519 1.00 38.69 618 LEU A CA 1
ATOM 4829 C C . LEU A 1 618 ? 14.344 -1.007 42.621 1.00 38.69 618 LEU A C 1
ATOM 4831 O O . LEU A 1 618 ? 14.156 0.202 42.783 1.00 38.69 618 LEU A O 1
ATOM 4835 N N . ARG A 1 619 ? 13.796 -1.915 43.443 1.00 38.88 619 ARG A N 1
ATOM 4836 C CA . ARG A 1 619 ? 12.897 -1.590 44.565 1.00 38.88 619 ARG A CA 1
ATOM 4837 C C . ARG A 1 619 ? 13.599 -0.777 45.658 1.00 38.88 619 ARG A C 1
ATOM 4839 O O . ARG A 1 619 ? 13.022 0.198 46.142 1.00 38.88 619 ARG A O 1
ATOM 4846 N N . ARG A 1 620 ? 14.851 -1.106 46.011 1.00 43.12 620 ARG A N 1
ATOM 4847 C CA . ARG A 1 620 ? 15.664 -0.312 46.957 1.00 43.12 620 ARG A CA 1
ATOM 4848 C C . ARG A 1 620 ? 16.001 1.079 46.413 1.00 43.12 620 ARG A C 1
ATOM 4850 O O . ARG A 1 620 ? 15.980 2.042 47.183 1.00 43.12 620 ARG A O 1
ATOM 4857 N N . ALA A 1 621 ? 16.273 1.210 45.113 1.00 41.56 621 ALA A N 1
ATOM 4858 C CA . ALA A 1 621 ? 16.568 2.503 44.491 1.00 41.56 621 ALA A CA 1
ATOM 4859 C C . ALA A 1 621 ? 15.367 3.467 44.552 1.00 41.56 621 ALA A C 1
ATOM 4861 O O . ALA A 1 621 ? 15.542 4.653 44.820 1.00 41.56 621 ALA A O 1
ATOM 4862 N N . ILE A 1 622 ? 14.146 2.950 44.380 1.00 43.03 622 ILE A N 1
ATOM 4863 C CA . ILE A 1 622 ? 12.907 3.738 44.469 1.00 43.03 622 ILE A CA 1
ATOM 4864 C C . ILE A 1 622 ? 12.592 4.120 45.926 1.00 43.03 622 ILE A C 1
ATOM 4866 O O . ILE A 1 622 ? 12.363 5.294 46.213 1.00 43.03 622 ILE A O 1
ATOM 4870 N N . TRP A 1 623 ? 12.638 3.169 46.868 1.00 42.00 623 TRP A N 1
ATOM 4871 C CA . TRP A 1 623 ? 12.295 3.447 48.273 1.00 42.00 623 TRP A CA 1
ATOM 4872 C C . TRP A 1 623 ? 13.285 4.391 48.976 1.00 42.00 623 TRP A C 1
ATOM 4874 O O . TRP A 1 623 ? 12.871 5.247 49.756 1.00 42.00 623 TRP A O 1
ATOM 4884 N N . SER A 1 624 ? 14.587 4.286 48.686 1.00 38.50 624 SER A N 1
ATOM 4885 C CA . SER A 1 624 ? 15.614 5.135 49.318 1.00 38.50 624 SER A CA 1
ATOM 4886 C C . SER A 1 624 ? 15.609 6.596 48.843 1.00 38.50 624 SER A C 1
ATOM 4888 O O . SER A 1 624 ? 16.155 7.459 49.531 1.00 38.50 624 SER A O 1
ATOM 4890 N N . ALA A 1 625 ? 14.950 6.896 47.720 1.00 38.50 625 ALA A N 1
ATOM 4891 C CA . ALA A 1 625 ? 14.733 8.261 47.242 1.00 38.50 625 ALA A CA 1
ATOM 4892 C C . ALA A 1 625 ? 13.529 8.964 47.905 1.00 38.50 625 ALA A C 1
ATOM 4894 O O . ALA A 1 625 ? 13.412 10.184 47.804 1.00 38.50 625 ALA A O 1
ATOM 4895 N N . GLY A 1 626 ? 12.632 8.219 48.565 1.00 36.94 626 GLY A N 1
ATOM 4896 C CA . GLY A 1 626 ? 11.330 8.732 49.003 1.00 36.94 626 GLY A CA 1
ATOM 4897 C C . GLY A 1 626 ? 11.272 9.372 50.394 1.00 36.94 626 GLY A C 1
ATOM 4898 O O . GLY A 1 626 ? 10.280 10.032 50.686 1.00 36.94 626 GLY A O 1
ATOM 4899 N N . GLN A 1 627 ? 12.278 9.186 51.262 1.00 32.66 627 GLN A N 1
ATOM 4900 C CA . GLN A 1 627 ? 12.108 9.472 52.695 1.00 32.66 627 GLN A CA 1
ATOM 4901 C C . GLN A 1 627 ? 13.276 10.219 53.359 1.00 32.66 627 GLN A C 1
ATOM 4903 O O . GLN A 1 627 ? 14.208 9.628 53.907 1.00 32.66 627 GLN A O 1
ATOM 4908 N N . ARG A 1 628 ? 13.159 11.554 53.383 1.00 26.83 628 ARG A N 1
ATOM 4909 C CA . ARG A 1 628 ? 13.722 12.432 54.425 1.00 26.83 628 ARG A CA 1
ATOM 4910 C C . ARG A 1 628 ? 12.739 13.563 54.712 1.00 26.83 628 ARG A C 1
ATOM 4912 O O . ARG A 1 628 ? 12.748 14.582 54.026 1.00 26.83 628 ARG A O 1
ATOM 4919 N N . ASP A 1 629 ? 11.898 13.361 55.717 1.00 30.56 629 ASP A N 1
ATOM 4920 C CA . ASP A 1 629 ? 10.952 14.369 56.188 1.00 30.56 629 ASP A CA 1
ATOM 4921 C C . ASP A 1 629 ? 11.647 15.591 56.807 1.00 30.56 629 ASP A C 1
ATOM 4923 O O . ASP A 1 629 ? 12.721 15.499 57.407 1.00 30.56 629 ASP A O 1
ATOM 4927 N N . SER A 1 630 ? 10.989 16.744 56.689 1.00 24.33 630 SER A N 1
ATOM 4928 C CA . SER A 1 630 ? 11.393 17.992 57.341 1.00 24.33 630 SER A CA 1
ATOM 4929 C C . SER A 1 630 ? 10.723 18.137 58.710 1.00 24.33 630 SER A C 1
ATOM 4931 O O . SER A 1 630 ? 9.499 18.030 58.790 1.00 24.33 630 SER A O 1
ATOM 4933 N N . PRO A 1 631 ? 11.462 18.525 59.762 1.00 29.61 631 PRO A N 1
ATOM 4934 C CA . PRO A 1 631 ? 10.895 19.248 60.894 1.00 29.61 631 PRO A CA 1
ATOM 4935 C C . PRO A 1 631 ? 11.260 20.745 60.875 1.00 29.61 631 PRO A C 1
ATOM 4937 O O . PRO A 1 631 ? 12.107 21.203 60.109 1.00 29.61 631 PRO A O 1
ATOM 4940 N N . ALA A 1 632 ? 10.553 21.510 61.709 1.00 27.22 632 ALA A N 1
ATOM 4941 C CA . ALA A 1 632 ? 10.510 22.973 61.717 1.00 27.22 632 ALA A CA 1
ATOM 4942 C C . ALA A 1 632 ? 11.854 23.688 61.979 1.00 27.22 632 ALA A C 1
ATOM 4944 O O . ALA A 1 632 ? 12.796 23.134 62.542 1.00 27.22 632 ALA A O 1
ATOM 4945 N N . ALA A 1 633 ? 11.899 24.971 61.610 1.00 27.55 633 ALA A N 1
ATOM 4946 C CA . ALA A 1 633 ? 13.036 25.850 61.851 1.00 27.55 633 ALA A CA 1
ATOM 4947 C C . ALA A 1 633 ? 13.096 26.366 63.299 1.00 27.55 633 ALA A C 1
ATOM 4949 O O . ALA A 1 633 ? 12.087 26.815 63.836 1.00 27.55 633 ALA A O 1
ATOM 4950 N N . GLU A 1 634 ? 14.308 26.457 63.851 1.00 27.34 634 GLU A N 1
ATOM 4951 C CA . GLU A 1 634 ? 14.665 27.520 64.796 1.00 27.34 634 GLU A CA 1
ATOM 4952 C C . GLU A 1 634 ? 16.151 27.917 64.637 1.00 27.34 634 GLU A C 1
ATOM 4954 O O . GLU A 1 634 ? 16.789 27.549 63.649 1.00 27.34 634 GLU A O 1
ATOM 4959 N N . THR A 1 635 ? 16.671 28.800 65.495 1.00 25.84 635 THR A N 1
ATOM 4960 C CA . THR A 1 635 ? 17.706 29.777 65.085 1.00 25.84 635 THR A CA 1
ATOM 4961 C C . THR A 1 635 ? 19.180 29.462 65.401 1.00 25.84 635 THR A C 1
ATOM 4963 O O . THR A 1 635 ? 19.506 28.819 66.391 1.00 25.84 635 THR A O 1
ATOM 4966 N N . ALA A 1 636 ? 20.047 30.126 64.614 1.00 27.48 636 ALA A N 1
ATOM 4967 C CA . ALA A 1 636 ? 21.449 30.498 64.880 1.00 27.48 636 ALA A CA 1
ATOM 4968 C C . ALA A 1 636 ? 22.574 29.463 64.632 1.00 27.48 636 ALA A C 1
ATOM 4970 O O . ALA A 1 636 ? 22.381 28.256 64.684 1.00 27.48 636 ALA A O 1
ATOM 4971 N N . GLY A 1 637 ? 23.789 29.986 64.388 1.00 26.56 637 GLY A N 1
ATOM 4972 C CA . GLY A 1 637 ? 25.047 29.221 64.335 1.00 26.56 637 GLY A CA 1
ATOM 4973 C C . GLY A 1 637 ? 25.778 29.274 62.986 1.00 26.56 637 GLY A C 1
ATOM 4974 O O . GLY A 1 637 ? 25.449 28.541 62.062 1.00 26.56 637 GLY A O 1
ATOM 4975 N N . ALA A 1 638 ? 26.813 30.112 62.871 1.00 26.34 638 ALA A N 1
ATOM 4976 C CA . ALA A 1 638 ? 27.692 30.148 61.697 1.00 26.34 638 ALA A CA 1
ATOM 4977 C C . ALA A 1 638 ? 28.957 29.293 61.903 1.00 26.34 638 ALA A C 1
ATOM 4979 O O . ALA A 1 638 ? 29.556 29.380 62.970 1.00 26.34 638 ALA A O 1
ATOM 4980 N N . SER A 1 639 ? 29.421 28.573 60.869 1.00 28.38 639 SER A N 1
ATOM 4981 C CA . SER A 1 639 ? 30.808 28.672 60.352 1.00 28.38 639 SER A CA 1
ATOM 4982 C C . SER A 1 639 ? 31.159 27.594 59.311 1.00 28.38 639 SER A C 1
ATOM 4984 O O . SER A 1 639 ? 31.247 26.413 59.614 1.00 28.38 639 SER A O 1
ATOM 4986 N N . THR A 1 640 ? 31.476 28.060 58.103 1.00 25.52 640 THR A N 1
ATOM 4987 C CA . THR A 1 640 ? 32.721 27.792 57.345 1.00 25.52 640 THR A CA 1
ATOM 4988 C C . THR A 1 640 ? 33.716 26.691 57.780 1.00 25.52 640 THR A C 1
ATOM 4990 O O . THR A 1 640 ? 34.137 26.680 58.935 1.00 25.52 640 THR A O 1
ATOM 4993 N N . ARG A 1 641 ? 34.302 26.043 56.742 1.00 26.47 641 ARG A N 1
ATOM 4994 C CA . ARG A 1 641 ? 35.693 25.507 56.625 1.00 26.47 641 ARG A CA 1
ATOM 4995 C C . ARG A 1 641 ? 36.019 24.141 57.269 1.00 26.47 641 ARG A C 1
ATOM 4997 O O . ARG A 1 641 ? 35.410 23.777 58.259 1.00 26.47 641 ARG A O 1
ATOM 5004 N N . GLU A 1 642 ? 36.988 23.352 56.771 1.00 26.02 642 GLU A N 1
ATOM 5005 C CA . GLU A 1 642 ? 37.702 23.341 55.465 1.00 26.02 642 GLU A CA 1
ATOM 5006 C C . GLU A 1 642 ? 38.228 21.925 55.136 1.00 26.02 642 GLU A C 1
ATOM 5008 O O . GLU A 1 642 ? 38.306 21.061 56.006 1.00 26.02 642 GLU A O 1
ATOM 5013 N N . ALA A 1 643 ? 38.606 21.697 53.874 1.00 27.81 643 ALA A N 1
ATOM 5014 C CA . ALA A 1 643 ? 39.122 20.423 53.374 1.00 27.81 643 ALA A CA 1
ATOM 5015 C C . ALA A 1 643 ? 40.650 20.256 53.533 1.00 27.81 643 ALA A C 1
ATOM 5017 O O . ALA A 1 643 ? 41.407 21.168 53.199 1.00 27.81 643 ALA A O 1
ATOM 5018 N N . LYS A 1 644 ? 41.092 19.046 53.911 1.00 24.98 644 LYS A N 1
ATOM 5019 C CA . LYS A 1 644 ? 42.363 18.396 53.507 1.00 24.98 644 LYS A CA 1
ATOM 5020 C C . LYS A 1 644 ? 42.267 16.891 53.841 1.00 24.98 644 LYS A C 1
ATOM 5022 O O . LYS A 1 644 ? 41.752 16.590 54.911 1.00 24.98 644 LYS A O 1
ATOM 5027 N N . ALA A 1 645 ? 42.562 15.892 53.001 1.00 27.45 645 ALA A N 1
ATOM 5028 C CA . ALA A 1 645 ? 43.457 15.711 51.841 1.00 27.45 645 ALA A CA 1
ATOM 5029 C C . ALA A 1 645 ? 44.925 15.377 52.190 1.00 27.45 645 ALA A C 1
ATOM 5031 O O . ALA A 1 645 ? 45.419 15.809 53.230 1.00 27.45 645 ALA A O 1
ATOM 5032 N N . ASP A 1 646 ? 45.568 14.638 51.268 1.00 28.59 646 ASP A N 1
ATOM 5033 C CA . ASP A 1 646 ? 46.925 14.043 51.302 1.00 28.59 646 ASP A CA 1
ATOM 5034 C C . ASP A 1 646 ? 47.006 12.718 52.130 1.00 28.59 646 ASP A C 1
ATOM 5036 O O . ASP A 1 646 ? 46.421 12.641 53.207 1.00 28.59 646 ASP A O 1
ATOM 5040 N N . ASP A 1 647 ? 47.674 11.622 51.713 1.00 27.28 647 ASP A N 1
ATOM 5041 C CA . ASP A 1 647 ? 48.415 11.335 50.460 1.00 27.28 647 ASP A CA 1
ATOM 5042 C C . ASP A 1 647 ? 48.658 9.807 50.211 1.00 27.28 647 ASP A C 1
ATOM 5044 O O . ASP A 1 647 ? 48.379 9.010 51.099 1.00 27.28 647 ASP A O 1
ATOM 5048 N N . VAL A 1 648 ? 49.220 9.439 49.036 1.00 31.64 648 VAL A N 1
ATOM 5049 C CA . VAL A 1 648 ? 49.939 8.179 48.629 1.00 31.64 648 VAL A CA 1
ATOM 5050 C C . VAL A 1 648 ? 49.335 6.804 49.050 1.00 31.64 648 VAL A C 1
ATOM 5052 O O . VAL A 1 648 ? 49.302 6.488 50.230 1.00 31.64 648 VAL A O 1
ATOM 5055 N N . ALA A 1 649 ? 48.855 5.858 48.217 1.00 30.16 649 ALA A N 1
ATOM 5056 C CA . ALA A 1 649 ? 49.105 5.373 46.836 1.00 30.16 649 ALA A CA 1
ATOM 5057 C C . ALA A 1 649 ? 50.091 4.178 46.671 1.00 30.16 649 ALA A C 1
ATOM 5059 O O . ALA A 1 649 ? 51.271 4.328 46.963 1.00 30.16 649 ALA A O 1
ATOM 5060 N N . ARG A 1 650 ? 49.596 3.098 46.019 1.00 27.45 650 ARG A N 1
ATOM 5061 C CA . ARG A 1 650 ? 50.305 2.034 45.246 1.00 27.45 650 ARG A CA 1
ATOM 5062 C C . ARG A 1 650 ? 51.251 1.053 45.974 1.00 27.45 650 ARG A C 1
ATOM 5064 O O . ARG A 1 650 ? 52.028 1.470 46.821 1.00 27.45 650 ARG A O 1
ATOM 5071 N N . ASP A 1 651 ? 51.324 -0.242 45.634 1.00 29.19 651 ASP A N 1
ATOM 5072 C CA . ASP A 1 651 ? 50.449 -1.145 44.830 1.00 29.19 651 ASP A CA 1
ATOM 5073 C C . ASP A 1 651 ? 50.038 -2.345 45.754 1.00 29.19 651 ASP A C 1
ATOM 5075 O O . ASP A 1 651 ? 49.716 -2.046 46.903 1.00 29.19 651 ASP A O 1
ATOM 5079 N N . ASP A 1 652 ? 49.960 -3.660 45.479 1.00 30.19 652 ASP A N 1
ATOM 5080 C CA . ASP A 1 652 ? 50.226 -4.574 44.340 1.00 30.19 652 ASP A CA 1
ATOM 5081 C C . ASP A 1 652 ? 49.420 -5.902 44.551 1.00 30.19 652 ASP A C 1
ATOM 5083 O O . ASP A 1 652 ? 48.806 -6.081 45.607 1.00 30.19 652 ASP A O 1
ATOM 5087 N N . ASP A 1 653 ? 49.384 -6.819 43.574 1.00 26.83 653 ASP A N 1
ATOM 5088 C CA . ASP A 1 653 ? 48.539 -8.042 43.551 1.00 26.83 653 ASP A CA 1
ATOM 5089 C C . ASP A 1 653 ? 49.097 -9.275 44.323 1.00 26.83 653 ASP A C 1
ATOM 5091 O O . ASP A 1 653 ? 50.300 -9.411 44.541 1.00 26.83 653 ASP A O 1
ATOM 5095 N N . GLY A 1 654 ? 48.231 -10.274 44.596 1.00 25.31 654 GLY A N 1
ATOM 5096 C CA . GLY A 1 654 ? 48.639 -11.700 44.613 1.00 25.31 654 GLY A CA 1
ATOM 5097 C C . GLY A 1 654 ? 48.352 -12.533 45.879 1.00 25.31 654 GLY A C 1
ATOM 5098 O O . GLY A 1 654 ? 48.998 -12.382 46.910 1.00 25.31 654 GLY A O 1
ATOM 5099 N N . ALA A 1 655 ? 47.431 -13.499 45.776 1.00 25.33 655 ALA A N 1
ATOM 5100 C CA . ALA A 1 655 ? 47.036 -14.412 46.860 1.00 25.33 655 ALA A CA 1
ATOM 5101 C C . ALA A 1 655 ? 47.952 -15.645 47.048 1.00 25.33 655 ALA A C 1
ATOM 5103 O O . ALA A 1 655 ? 48.464 -16.181 46.066 1.00 25.33 655 ALA A O 1
ATOM 5104 N N . SER A 1 656 ? 48.006 -16.204 48.272 1.00 24.59 656 SER A N 1
ATOM 5105 C CA . SER A 1 656 ? 48.235 -17.650 48.490 1.00 24.59 656 SER A CA 1
ATOM 5106 C C . SER A 1 656 ? 47.898 -18.160 49.908 1.00 24.59 656 SER A C 1
ATOM 5108 O O . SER A 1 656 ? 48.287 -17.531 50.884 1.00 24.59 656 SER A O 1
ATOM 5110 N N . ALA A 1 657 ? 47.314 -19.366 49.955 1.00 27.14 657 ALA A N 1
ATOM 5111 C CA . ALA A 1 657 ? 47.441 -20.433 50.970 1.00 27.14 657 ALA A CA 1
ATOM 5112 C C . ALA A 1 657 ? 46.992 -20.238 52.448 1.00 27.14 657 ALA A C 1
ATOM 5114 O O . ALA A 1 657 ? 47.608 -19.526 53.231 1.00 27.14 657 ALA A O 1
ATOM 5115 N N . GLU A 1 658 ? 45.964 -21.021 52.808 1.00 25.64 658 GLU A N 1
ATOM 5116 C CA . GLU A 1 658 ? 45.927 -22.024 53.900 1.00 25.64 658 GLU A CA 1
ATOM 5117 C C . GLU A 1 658 ? 46.512 -21.720 55.302 1.00 25.64 658 GLU A C 1
ATOM 5119 O O . GLU A 1 658 ? 47.723 -21.663 55.497 1.00 25.64 658 GLU A O 1
ATOM 5124 N N . ASP A 1 659 ? 45.646 -21.823 56.320 1.00 26.27 659 ASP A N 1
ATOM 5125 C CA . ASP A 1 659 ? 45.864 -22.765 57.436 1.00 26.27 659 ASP A CA 1
ATOM 5126 C C . ASP A 1 659 ? 44.515 -23.417 57.831 1.00 26.27 659 ASP A C 1
ATOM 5128 O O . ASP A 1 659 ? 43.450 -22.902 57.483 1.00 26.27 659 ASP A O 1
ATOM 5132 N N . THR A 1 660 ? 44.537 -24.582 58.486 1.00 27.20 660 THR A N 1
ATOM 5133 C CA . THR A 1 660 ? 43.378 -25.485 58.625 1.00 27.20 660 THR A CA 1
ATOM 5134 C C . THR A 1 660 ? 43.220 -26.048 60.039 1.00 27.20 660 THR A C 1
ATOM 5136 O O . THR A 1 660 ? 44.067 -26.815 60.485 1.00 27.20 660 THR A O 1
ATOM 5139 N N . SER A 1 661 ? 42.080 -25.813 60.707 1.00 27.08 661 SER A N 1
ATOM 5140 C CA . SER A 1 661 ? 41.525 -26.780 61.683 1.00 27.08 661 SER A CA 1
ATOM 5141 C C . SER A 1 661 ? 40.108 -26.450 62.192 1.00 27.08 661 SER A C 1
ATOM 5143 O O . SER A 1 661 ? 39.897 -25.386 62.750 1.00 27.08 661 SER A O 1
ATOM 5145 N N . LEU A 1 662 ? 39.213 -27.453 62.099 1.00 28.20 662 LEU A N 1
ATOM 5146 C CA . LEU A 1 662 ? 38.227 -27.886 63.120 1.00 28.20 662 LEU A CA 1
ATOM 5147 C C . LEU A 1 662 ? 37.111 -26.898 63.592 1.00 28.20 662 LEU A C 1
ATOM 5149 O O . LEU A 1 662 ? 37.345 -25.719 63.792 1.00 28.20 662 LEU A O 1
ATOM 5153 N N . GLN A 1 663 ? 35.869 -27.312 63.903 1.00 28.56 663 GLN A N 1
ATOM 5154 C CA . GLN A 1 663 ? 35.166 -28.602 63.750 1.00 28.56 663 GLN A CA 1
ATOM 5155 C C . GLN A 1 663 ? 33.675 -28.469 64.153 1.00 28.56 663 GLN A C 1
ATOM 5157 O O . GLN A 1 663 ? 33.409 -27.985 65.242 1.00 28.56 663 GLN A O 1
ATOM 5162 N N . GLY A 1 664 ? 32.752 -29.032 63.354 1.00 24.91 664 GLY A N 1
ATOM 5163 C CA . GLY A 1 664 ? 31.454 -29.596 63.798 1.00 24.91 664 GLY A CA 1
ATOM 5164 C C . GLY A 1 664 ? 30.325 -28.659 64.286 1.00 24.91 664 GLY A C 1
ATOM 5165 O O . GLY A 1 664 ? 30.537 -27.766 65.094 1.00 24.91 664 GLY A O 1
ATOM 5166 N N . GLY A 1 665 ? 29.088 -28.932 63.844 1.00 25.77 665 GLY A N 1
ATOM 5167 C CA . GLY A 1 665 ? 27.856 -28.369 64.433 1.00 25.77 665 GLY A CA 1
ATOM 5168 C C . GLY A 1 665 ? 27.443 -29.052 65.757 1.00 25.77 665 GLY A C 1
ATOM 5169 O O . GLY A 1 665 ? 28.201 -29.885 66.263 1.00 25.77 665 GLY A O 1
ATOM 5170 N N . PRO A 1 666 ? 26.245 -28.751 66.305 1.00 34.31 666 PRO A N 1
ATOM 5171 C CA . PRO A 1 666 ? 24.998 -29.001 65.566 1.00 34.31 666 PRO A CA 1
ATOM 5172 C C . PRO A 1 666 ? 23.927 -27.885 65.619 1.00 34.31 666 PRO A C 1
ATOM 5174 O O . PRO A 1 666 ? 24.052 -26.890 66.327 1.00 34.31 666 PRO A O 1
ATOM 5177 N N . CYS A 1 667 ? 22.852 -28.122 64.862 1.00 25.25 667 CYS A N 1
ATOM 5178 C CA . CYS A 1 667 ? 21.497 -27.560 64.993 1.00 25.25 667 CYS A CA 1
ATOM 5179 C C . CYS A 1 667 ? 20.824 -27.974 66.340 1.00 25.25 667 CYS A C 1
ATOM 5181 O O . CYS A 1 667 ? 21.424 -28.729 67.105 1.00 25.25 667 CYS A O 1
ATOM 5183 N N . VAL A 1 668 ? 19.623 -27.534 66.748 1.00 31.73 668 VAL A N 1
ATOM 5184 C CA . VAL A 1 668 ? 18.415 -27.031 66.046 1.00 31.73 668 VAL A CA 1
ATOM 5185 C C . VAL A 1 668 ? 17.698 -25.992 66.930 1.00 31.73 668 VAL A C 1
ATOM 5187 O O . VAL A 1 668 ? 17.638 -26.212 68.137 1.00 31.73 668 VAL A O 1
ATOM 5190 N N . ASP A 1 669 ? 17.132 -24.930 66.342 1.00 26.62 669 ASP A N 1
ATOM 5191 C CA . ASP A 1 669 ? 15.742 -24.483 66.594 1.00 26.62 669 ASP A CA 1
ATOM 5192 C C . ASP A 1 669 ? 15.317 -23.502 65.484 1.00 26.62 669 ASP A C 1
ATOM 5194 O O . ASP A 1 669 ? 16.036 -22.541 65.205 1.00 26.62 669 ASP A O 1
ATOM 5198 N N . GLU A 1 670 ? 14.187 -23.762 64.823 1.00 31.05 670 GLU A N 1
ATOM 5199 C CA . GLU A 1 670 ? 13.595 -22.888 63.797 1.00 31.05 670 GLU A CA 1
ATOM 5200 C C . GLU A 1 670 ? 12.330 -22.240 64.369 1.00 31.05 670 GLU A C 1
ATOM 5202 O O . GLU A 1 670 ? 11.540 -22.906 65.035 1.00 31.05 670 GLU A O 1
ATOM 5207 N N . GLY A 1 671 ? 12.147 -20.940 64.128 1.00 30.39 671 GLY A N 1
ATOM 5208 C CA . GLY A 1 671 ? 10.990 -20.185 64.607 1.00 30.39 671 GLY A CA 1
ATOM 5209 C C . GLY A 1 671 ? 10.177 -19.620 63.449 1.00 30.39 671 GLY A C 1
ATOM 5210 O O . GLY A 1 671 ? 10.617 -18.651 62.837 1.00 30.39 671 GLY A O 1
ATOM 5211 N N . ASP A 1 672 ? 9.019 -20.234 63.203 1.00 32.16 672 ASP A N 1
ATOM 5212 C CA . ASP A 1 672 ? 7.858 -19.752 62.441 1.00 32.16 672 ASP A CA 1
ATOM 5213 C C . ASP A 1 672 ? 8.134 -18.745 61.302 1.00 32.16 672 ASP A C 1
ATOM 5215 O O . ASP A 1 672 ? 8.053 -17.525 61.483 1.00 32.16 672 ASP A O 1
ATOM 5219 N N . GLU A 1 673 ? 8.340 -19.252 60.081 1.00 31.50 673 GLU A N 1
ATOM 5220 C CA . GLU A 1 673 ? 8.079 -18.449 58.882 1.00 31.50 673 GLU A CA 1
ATOM 5221 C C . GLU A 1 673 ? 6.564 -18.236 58.745 1.00 31.50 673 GLU A C 1
ATOM 5223 O O . GLU A 1 673 ? 5.807 -19.174 58.498 1.00 31.50 673 GLU A O 1
ATOM 5228 N N . ALA A 1 674 ? 6.106 -16.995 58.914 1.00 37.06 674 ALA A N 1
ATOM 5229 C CA . ALA A 1 674 ? 4.715 -16.642 58.665 1.00 37.06 674 ALA A CA 1
ATOM 5230 C C . ALA A 1 674 ? 4.454 -16.575 57.151 1.00 37.06 674 ALA A C 1
ATOM 5232 O O . ALA A 1 674 ? 4.939 -15.662 56.475 1.00 37.06 674 ALA A O 1
ATOM 5233 N N . GLU A 1 675 ? 3.668 -17.520 56.629 1.00 36.62 675 GLU A N 1
ATOM 5234 C CA . GLU A 1 675 ? 3.128 -17.438 55.271 1.00 36.62 675 GLU A CA 1
ATOM 5235 C C . GLU A 1 675 ? 2.353 -16.122 55.099 1.00 36.62 675 GLU A C 1
ATOM 5237 O O . GLU A 1 675 ? 1.470 -15.790 55.892 1.00 36.62 675 GLU A O 1
ATOM 5242 N N . VAL A 1 676 ? 2.682 -15.358 54.053 1.00 47.50 676 VAL A N 1
ATOM 5243 C CA . VAL A 1 676 ? 1.856 -14.219 53.635 1.00 47.50 676 VAL A CA 1
ATOM 5244 C C . VAL A 1 676 ? 0.679 -14.791 52.861 1.00 47.50 676 VAL A C 1
ATOM 5246 O O . VAL A 1 676 ? 0.843 -15.230 51.723 1.00 47.50 676 VAL A O 1
ATOM 5249 N N . ASP A 1 677 ? -0.479 -14.810 53.513 1.00 48.38 677 ASP A N 1
ATOM 5250 C CA . ASP A 1 677 ? -1.710 -15.402 52.998 1.00 48.38 677 ASP A CA 1
ATOM 5251 C C . ASP A 1 677 ? -2.086 -14.828 51.617 1.00 48.38 677 ASP A C 1
ATOM 5253 O O . ASP A 1 677 ? -2.018 -13.617 51.375 1.00 48.38 677 ASP A O 1
ATOM 5257 N N . GLY A 1 678 ? -2.509 -15.703 50.700 1.00 50.28 678 GLY A N 1
ATOM 5258 C CA . GLY A 1 678 ? -2.982 -15.307 49.372 1.00 50.28 678 GLY A CA 1
ATOM 5259 C C . GLY A 1 678 ? -4.193 -14.373 49.446 1.00 50.28 678 GLY A C 1
ATOM 5260 O O . GLY A 1 678 ? -4.349 -13.490 48.599 1.00 50.28 678 GLY A O 1
ATOM 5261 N N . ASP A 1 679 ? -4.988 -14.496 50.509 1.00 56.00 679 ASP A N 1
ATOM 5262 C CA . ASP A 1 679 ? -6.102 -13.602 50.811 1.00 56.00 679 ASP A CA 1
ATOM 5263 C C . ASP A 1 679 ? -5.665 -12.133 50.971 1.00 56.00 679 ASP A C 1
ATOM 5265 O O . ASP A 1 679 ? -6.407 -11.235 50.573 1.00 56.00 679 ASP A O 1
ATOM 5269 N N . ASP A 1 680 ? -4.464 -11.846 51.488 1.00 55.19 680 ASP A N 1
ATOM 5270 C CA . ASP A 1 680 ? -3.971 -10.464 51.630 1.00 55.19 680 ASP A CA 1
ATOM 5271 C C . ASP A 1 680 ? -3.564 -9.843 50.285 1.00 55.19 680 ASP A C 1
ATOM 5273 O O . ASP A 1 680 ? -3.731 -8.637 50.077 1.00 55.19 680 ASP A O 1
ATOM 5277 N N . VAL A 1 681 ? -3.111 -10.663 49.331 1.00 60.81 681 VAL A N 1
ATOM 5278 C CA . VAL A 1 681 ? -2.879 -10.222 47.946 1.00 60.81 681 VAL A CA 1
ATOM 5279 C C . VAL A 1 681 ? -4.215 -9.917 47.266 1.00 60.81 681 VAL A C 1
ATOM 5281 O O . VAL A 1 681 ? -4.374 -8.846 46.681 1.00 60.81 681 VAL A O 1
ATOM 5284 N N . LEU A 1 682 ? -5.211 -10.797 47.418 1.00 59.91 682 LEU A N 1
ATOM 5285 C CA . LEU A 1 682 ? -6.551 -10.611 46.849 1.00 59.91 682 LEU A CA 1
ATOM 5286 C C . LEU A 1 682 ? -7.276 -9.385 47.434 1.00 59.91 682 LEU A C 1
ATOM 5288 O O . LEU A 1 682 ? -7.921 -8.645 46.689 1.00 59.91 682 LEU A O 1
ATOM 5292 N N . LYS A 1 683 ? -7.130 -9.108 48.739 1.00 66.25 683 LYS A N 1
ATOM 5293 C CA . LYS A 1 683 ? -7.622 -7.866 49.373 1.00 66.25 683 LYS A CA 1
ATOM 5294 C C . LYS A 1 683 ? -6.984 -6.624 48.737 1.00 66.25 683 LYS A C 1
ATOM 5296 O O . LYS A 1 683 ? -7.686 -5.653 48.453 1.00 66.25 683 LYS A O 1
ATOM 5301 N N . LEU A 1 684 ? -5.678 -6.656 48.458 1.00 60.09 684 LEU A N 1
ATOM 5302 C CA . LEU A 1 684 ? -4.957 -5.540 47.836 1.00 60.09 684 LEU A CA 1
ATOM 5303 C C . LEU A 1 684 ? -5.341 -5.334 46.356 1.00 60.09 684 LEU A C 1
ATOM 5305 O O . LEU A 1 684 ? -5.445 -4.193 45.894 1.00 60.09 684 LEU A O 1
ATOM 5309 N N . GLU A 1 685 ? -5.602 -6.411 45.613 1.00 65.25 685 GLU A N 1
ATOM 5310 C CA . GLU A 1 685 ? -6.103 -6.343 44.233 1.00 65.25 685 GLU A CA 1
ATOM 5311 C C . GLU A 1 685 ? -7.532 -5.778 44.168 1.00 65.25 685 GLU A C 1
ATOM 5313 O O . GLU A 1 685 ? -7.793 -4.872 43.372 1.00 65.25 685 GLU A O 1
ATOM 5318 N N . ARG A 1 686 ? -8.437 -6.203 45.065 1.00 65.31 686 ARG A N 1
ATOM 5319 C CA . ARG A 1 686 ? -9.771 -5.583 45.204 1.00 65.31 686 ARG A CA 1
ATOM 5320 C C . ARG A 1 686 ? -9.664 -4.103 45.565 1.00 65.31 686 ARG A C 1
ATOM 5322 O O . ARG A 1 686 ? -10.246 -3.262 44.882 1.00 65.31 686 ARG A O 1
ATOM 5329 N N . MET A 1 687 ? -8.847 -3.751 46.564 1.00 60.72 687 MET A N 1
ATOM 5330 C CA . MET A 1 687 ? -8.622 -2.357 46.971 1.00 60.72 687 MET A CA 1
ATOM 5331 C C . MET A 1 687 ? -8.135 -1.485 45.803 1.00 60.72 687 MET A C 1
ATOM 5333 O O . MET A 1 687 ? -8.643 -0.382 45.594 1.00 60.72 687 MET A O 1
ATOM 5337 N N . THR A 1 688 ? -7.168 -1.965 45.019 1.00 63.66 688 THR A N 1
ATOM 5338 C CA . THR A 1 688 ? -6.622 -1.202 43.885 1.00 63.66 688 THR A CA 1
ATOM 5339 C C . THR A 1 688 ? -7.613 -1.083 42.724 1.00 63.66 688 THR A C 1
ATOM 5341 O O . THR A 1 688 ? -7.754 0.016 42.182 1.00 63.66 688 THR A O 1
ATOM 5344 N N . ARG A 1 689 ? -8.380 -2.137 42.401 1.00 64.94 689 ARG A N 1
ATOM 5345 C CA . ARG A 1 689 ? -9.455 -2.087 41.389 1.00 64.94 689 ARG A CA 1
ATOM 5346 C C . ARG A 1 689 ? -10.593 -1.147 41.808 1.00 64.94 689 ARG A C 1
ATOM 5348 O O . ARG A 1 689 ? -11.009 -0.303 41.016 1.00 64.94 689 ARG A O 1
ATOM 5355 N N . LYS A 1 690 ? -11.022 -1.208 43.074 1.00 64.44 690 LYS A N 1
ATOM 5356 C CA . LYS A 1 690 ? -12.047 -0.336 43.676 1.00 64.44 690 LYS A CA 1
ATOM 5357 C C . LYS A 1 690 ? -11.634 1.141 43.647 1.00 64.44 690 LYS A C 1
ATOM 5359 O O . LYS A 1 690 ? -12.416 1.996 43.232 1.00 64.44 690 LYS A O 1
ATOM 5364 N N . LEU A 1 691 ? -10.378 1.452 43.982 1.00 68.19 691 LEU A N 1
ATOM 5365 C CA . LEU A 1 691 ? -9.829 2.811 43.872 1.00 68.19 691 LEU A CA 1
ATOM 5366 C C . LEU A 1 691 ? -9.691 3.294 42.417 1.00 68.19 691 LEU A C 1
ATOM 5368 O O . LEU A 1 691 ? -9.868 4.486 42.157 1.00 68.19 691 LEU A O 1
ATOM 5372 N N . GLN A 1 692 ? -9.407 2.400 41.464 1.00 67.19 692 GLN A N 1
ATOM 5373 C CA . GLN A 1 692 ? -9.364 2.749 40.043 1.00 67.19 692 GLN A CA 1
ATOM 5374 C C . GLN A 1 692 ? -10.764 3.060 39.488 1.00 67.19 692 GLN A C 1
ATOM 5376 O O . GLN A 1 692 ? -10.940 4.106 38.864 1.00 67.19 692 GLN A O 1
ATOM 5381 N N . ALA A 1 693 ? -11.771 2.234 39.789 1.00 64.06 693 ALA A N 1
ATOM 5382 C CA . ALA A 1 693 ? -13.160 2.480 39.390 1.00 64.06 693 ALA A CA 1
ATOM 5383 C C . ALA A 1 693 ? -13.672 3.846 39.890 1.00 64.06 693 ALA A C 1
ATOM 5385 O O . ALA A 1 693 ? -14.261 4.614 39.131 1.00 64.06 693 ALA A O 1
ATOM 5386 N N . VAL A 1 694 ? -13.367 4.198 41.143 1.00 66.31 694 VAL A N 1
ATOM 5387 C CA . VAL A 1 694 ? -13.715 5.498 41.748 1.00 66.31 694 VAL A CA 1
ATOM 5388 C C . VAL A 1 694 ? -12.987 6.664 41.074 1.00 66.31 694 VAL A C 1
ATOM 5390 O O . VAL A 1 694 ? -13.572 7.730 40.870 1.00 66.31 694 VAL A O 1
ATOM 5393 N N . ARG A 1 695 ? -11.712 6.484 40.704 1.00 64.50 695 ARG A N 1
ATOM 5394 C CA . ARG A 1 695 ? -10.933 7.501 39.981 1.00 64.50 695 ARG A CA 1
ATOM 5395 C C . ARG A 1 695 ? -11.550 7.813 38.623 1.00 64.50 695 ARG A C 1
ATOM 5397 O O . ARG A 1 695 ? -11.658 8.986 38.263 1.00 64.50 695 ARG A O 1
ATOM 5404 N N . ASP A 1 696 ? -11.918 6.772 37.888 1.00 63.81 696 ASP A N 1
ATOM 5405 C CA . ASP A 1 696 ? -12.369 6.900 36.510 1.00 63.81 696 ASP A CA 1
ATOM 5406 C C . ASP A 1 696 ? -13.849 7.353 36.459 1.00 63.81 696 ASP A C 1
ATOM 5408 O O . ASP A 1 696 ? -14.184 8.218 35.652 1.00 63.81 696 ASP A O 1
ATOM 5412 N N . ALA A 1 697 ? -14.697 6.940 37.416 1.00 58.09 697 ALA A N 1
ATOM 5413 C CA . ALA A 1 697 ? -16.027 7.531 37.643 1.00 58.09 697 ALA A CA 1
ATOM 5414 C C . ALA A 1 697 ? -15.959 9.021 38.041 1.00 58.09 697 ALA A C 1
ATOM 5416 O O . ALA A 1 697 ? -16.764 9.839 37.596 1.00 58.09 697 ALA A O 1
ATOM 5417 N N . GLY A 1 698 ? -14.956 9.409 38.835 1.00 56.06 698 GLY A N 1
ATOM 5418 C CA . GLY A 1 698 ? -14.733 10.799 39.228 1.00 56.06 698 GLY A CA 1
ATOM 5419 C C . GLY A 1 698 ? -14.263 11.726 38.097 1.00 56.06 698 GLY A C 1
ATOM 5420 O O . GLY A 1 698 ? -14.187 12.937 38.316 1.00 56.06 698 GLY A O 1
ATOM 5421 N N . ALA A 1 699 ? -13.936 11.211 36.904 1.00 57.25 699 ALA A N 1
ATOM 5422 C CA . ALA A 1 699 ? -13.297 11.981 35.832 1.00 57.25 699 ALA A CA 1
ATOM 5423 C C . ALA A 1 699 ? -14.113 13.201 35.356 1.00 57.25 699 ALA A C 1
ATOM 5425 O O . ALA A 1 699 ? -13.517 14.231 35.040 1.00 57.25 699 ALA A O 1
ATOM 5426 N N . GLY A 1 700 ? -15.449 13.110 35.361 1.00 50.06 700 GLY A N 1
ATOM 5427 C CA . GLY A 1 700 ? -16.355 14.200 34.970 1.00 50.06 700 GLY A CA 1
ATOM 5428 C C . GLY A 1 700 ? -16.741 15.180 36.090 1.00 50.06 700 GLY A C 1
ATOM 5429 O O . GLY A 1 700 ? -17.439 16.154 35.827 1.00 50.06 700 GLY A O 1
ATOM 5430 N N . MET A 1 701 ? -16.324 14.952 37.342 1.00 66.56 701 MET A N 1
ATOM 5431 C CA . MET A 1 701 ? -16.879 15.664 38.506 1.00 66.56 701 MET A CA 1
ATOM 5432 C C . MET A 1 701 ? -16.043 16.861 38.990 1.00 66.56 701 MET A C 1
ATOM 5434 O O . MET A 1 701 ? -14.815 16.931 38.825 1.00 66.56 701 MET A O 1
ATOM 5438 N N . GLY A 1 702 ? -16.700 17.804 39.675 1.00 60.66 702 GLY A N 1
ATOM 5439 C CA . GLY A 1 702 ? -16.047 18.949 40.314 1.00 60.66 702 GLY A CA 1
ATOM 5440 C C . GLY A 1 702 ? -15.004 18.523 41.357 1.00 60.66 702 GLY A C 1
ATOM 5441 O O . GLY A 1 702 ? -15.123 17.473 41.985 1.00 60.66 702 GLY A O 1
ATOM 5442 N N . GLU A 1 703 ? -13.956 19.327 41.571 1.00 51.22 703 GLU A N 1
ATOM 5443 C CA . GLU A 1 703 ? -12.828 18.932 42.439 1.00 51.22 703 GLU A CA 1
ATOM 5444 C C . GLU A 1 703 ? -13.254 18.655 43.899 1.00 51.22 703 GLU A C 1
ATOM 5446 O O . GLU A 1 703 ? -12.716 17.760 44.552 1.00 51.22 703 GLU A O 1
ATOM 5451 N N . ALA A 1 704 ? -14.264 19.379 44.396 1.00 53.72 704 ALA A N 1
ATOM 5452 C CA . ALA A 1 704 ? -14.851 19.151 45.716 1.00 53.72 704 ALA A CA 1
ATOM 5453 C C . ALA A 1 704 ? -15.623 17.818 45.796 1.00 53.72 704 ALA A C 1
ATOM 5455 O O . ALA A 1 704 ? -15.419 17.054 46.741 1.00 53.72 704 ALA A O 1
ATOM 5456 N N . GLN A 1 705 ? -16.442 17.500 44.784 1.00 54.53 705 GLN A N 1
ATOM 5457 C CA . GLN A 1 705 ? -17.161 16.221 44.684 1.00 54.53 705 GLN A CA 1
ATOM 5458 C C . GLN A 1 705 ? -16.180 15.049 44.561 1.00 54.53 705 GLN A C 1
ATOM 5460 O O . GLN A 1 705 ? -16.287 14.095 45.327 1.00 54.53 705 GLN A O 1
ATOM 5465 N N . ARG A 1 706 ? -15.154 15.154 43.701 1.00 65.44 706 ARG A N 1
ATOM 5466 C CA . ARG A 1 706 ? -14.072 14.156 43.595 1.00 65.44 706 ARG A CA 1
ATOM 5467 C C . ARG A 1 706 ? -13.408 13.871 44.942 1.00 65.44 706 ARG A C 1
ATOM 5469 O O . ARG A 1 706 ? -13.178 12.712 45.270 1.00 65.44 706 ARG A O 1
ATOM 5476 N N . LYS A 1 707 ? -13.130 14.904 45.744 1.00 61.41 707 LYS A N 1
ATOM 5477 C CA . LYS A 1 707 ? -12.559 14.741 47.093 1.00 61.41 707 LYS A CA 1
ATOM 5478 C C . LYS A 1 707 ? -13.540 14.086 48.076 1.00 61.41 707 LYS A C 1
ATOM 5480 O O . LYS A 1 707 ? -13.111 13.213 48.826 1.00 61.41 707 LYS A O 1
ATOM 5485 N N . LYS A 1 708 ? -14.836 14.435 48.046 1.00 66.06 708 LYS A N 1
ATOM 5486 C CA . LYS A 1 708 ? -15.891 13.778 48.853 1.00 66.06 708 LYS A CA 1
ATOM 5487 C C . LYS A 1 708 ? -16.034 12.291 48.482 1.00 66.06 708 LYS A C 1
ATOM 5489 O O . LYS A 1 708 ? -16.011 11.438 49.366 1.00 66.06 708 LYS A O 1
ATOM 5494 N N . MET A 1 709 ? -16.116 11.982 47.187 1.00 62.94 709 MET A N 1
ATOM 5495 C CA . MET A 1 709 ? -16.253 10.621 46.655 1.00 62.94 709 MET A CA 1
ATOM 5496 C C . MET A 1 709 ? -15.024 9.757 46.970 1.00 62.94 709 MET A C 1
ATOM 5498 O O . MET A 1 709 ? -15.174 8.677 47.535 1.00 62.94 709 MET A O 1
ATOM 5502 N N . ALA A 1 710 ? -13.811 10.245 46.688 1.00 66.19 710 ALA A N 1
ATOM 5503 C CA . ALA A 1 710 ? -12.580 9.512 46.983 1.00 66.19 710 ALA A CA 1
ATOM 5504 C C . ALA A 1 710 ? -12.413 9.239 48.489 1.00 66.19 710 ALA A C 1
ATOM 5506 O O . ALA A 1 710 ? -12.017 8.141 48.870 1.00 66.19 710 ALA A O 1
ATOM 5507 N N . ALA A 1 711 ? -12.769 10.195 49.356 1.00 67.38 711 ALA A N 1
ATOM 5508 C CA . ALA A 1 711 ? -12.747 9.987 50.803 1.00 67.38 711 ALA A CA 1
ATOM 5509 C C . ALA A 1 711 ? -13.764 8.924 51.264 1.00 67.38 711 ALA A C 1
ATOM 5511 O O . ALA A 1 711 ? -13.425 8.096 52.109 1.00 67.38 711 ALA A O 1
ATOM 5512 N N . ARG A 1 712 ? -14.980 8.906 50.691 1.00 64.69 712 ARG A N 1
ATOM 5513 C CA . ARG A 1 712 ? -15.998 7.874 50.970 1.00 64.69 712 ARG A CA 1
ATOM 5514 C C . ARG A 1 712 ? -15.526 6.489 50.520 1.00 64.69 712 ARG A C 1
ATOM 5516 O O . ARG A 1 712 ? -15.585 5.564 51.318 1.00 64.69 712 ARG A O 1
ATOM 5523 N N . ALA A 1 713 ? -14.984 6.362 49.310 1.00 63.22 713 ALA A N 1
ATOM 5524 C CA . ALA A 1 713 ? -14.468 5.094 48.796 1.00 63.22 713 ALA A CA 1
ATOM 5525 C C . ALA A 1 713 ? -13.268 4.550 49.592 1.00 63.22 713 ALA A C 1
ATOM 5527 O O . ALA A 1 713 ? -13.203 3.354 49.863 1.00 63.22 713 ALA A O 1
ATOM 5528 N N . VAL A 1 714 ? -12.339 5.417 50.014 1.00 61.91 714 VAL A N 1
ATOM 5529 C CA . VAL A 1 714 ? -11.232 5.018 50.900 1.00 61.91 714 VAL A CA 1
ATOM 5530 C C . VAL A 1 714 ? -11.764 4.566 52.262 1.00 61.91 714 VAL A C 1
ATOM 5532 O O . VAL A 1 714 ? -11.304 3.554 52.777 1.00 61.91 714 VAL A O 1
ATOM 5535 N N . ALA A 1 715 ? -12.754 5.257 52.836 1.00 67.12 715 ALA A N 1
ATOM 5536 C CA . ALA A 1 715 ? -13.381 4.843 54.095 1.00 67.12 715 ALA A CA 1
ATOM 5537 C C . ALA A 1 715 ? -14.189 3.533 53.976 1.00 67.12 715 ALA A C 1
ATOM 5539 O O . ALA A 1 715 ? -14.334 2.819 54.964 1.00 67.12 715 ALA A O 1
ATOM 5540 N N . GLU A 1 716 ? -14.701 3.219 52.785 1.00 66.38 716 GLU A N 1
ATOM 5541 C CA . GLU A 1 716 ? -15.397 1.968 52.474 1.00 66.38 716 GLU A CA 1
ATOM 5542 C C . GLU A 1 716 ? -14.406 0.799 52.346 1.00 66.38 716 GLU A C 1
ATOM 5544 O O . GLU A 1 716 ? -14.547 -0.195 53.051 1.00 66.38 716 GLU A O 1
ATOM 5549 N N . ALA A 1 717 ? -13.337 0.959 51.556 1.00 61.72 717 ALA A N 1
ATOM 5550 C CA . ALA A 1 717 ? -12.279 -0.047 51.416 1.00 61.72 717 ALA A CA 1
ATOM 5551 C C . ALA A 1 717 ? -11.526 -0.308 52.739 1.00 61.72 717 ALA A C 1
ATOM 5553 O O . ALA A 1 717 ? -11.174 -1.440 53.047 1.00 61.72 717 ALA A O 1
ATOM 5554 N N . MET A 1 718 ? -11.344 0.721 53.576 1.00 61.53 718 MET A N 1
ATOM 5555 C CA . MET A 1 718 ? -10.767 0.603 54.930 1.00 61.53 718 MET A CA 1
ATOM 5556 C C . MET A 1 718 ? -11.740 0.002 55.969 1.00 61.53 718 MET A C 1
ATOM 5558 O O . MET A 1 718 ? -11.435 0.004 57.160 1.00 61.53 718 MET A O 1
ATOM 5562 N N . LYS A 1 719 ? -12.917 -0.472 55.538 1.00 66.75 719 LYS A N 1
ATOM 5563 C CA . LYS A 1 719 ? -13.911 -1.210 56.339 1.00 66.75 719 LYS A CA 1
ATOM 5564 C C . LYS A 1 719 ? -14.099 -2.657 55.840 1.00 66.75 719 LYS A C 1
ATOM 5566 O O . LYS A 1 719 ? -14.838 -3.427 56.447 1.00 66.75 719 LYS A O 1
ATOM 5571 N N . GLU A 1 720 ? -13.455 -3.006 54.728 1.00 56.19 720 GLU A N 1
ATOM 5572 C CA . GLU A 1 720 ? -13.381 -4.358 54.149 1.00 56.19 720 GLU A CA 1
ATOM 5573 C C . GLU A 1 720 ? -12.036 -5.047 54.486 1.00 56.19 720 GLU A C 1
ATOM 5575 O O . GLU A 1 720 ? -11.783 -6.169 54.046 1.00 56.19 720 GLU A O 1
ATOM 5580 N N . LEU A 1 721 ? -11.209 -4.361 55.290 1.00 43.81 721 LEU A N 1
ATOM 5581 C CA . LEU A 1 721 ? -9.998 -4.813 55.986 1.00 43.81 721 LEU A CA 1
ATOM 5582 C C . LEU A 1 721 ? -10.299 -5.014 57.482 1.00 43.81 721 LEU A C 1
ATOM 5584 O O . LEU A 1 721 ? -9.743 -5.977 58.052 1.00 43.81 721 LEU A O 1
#

Secondary structure (DSSP, 8-state):
----PPPPPPPPPPPPP---GGGG-----PPPPP--------------------------------PPP---------TT--S---TTS-TT---SS--SEE-TTSSEEEE--THHHH-HHHHHHHHHHHHHSPPEEEEEEEEEEEE----SSTT----EEEEEEEEEEE-GGGGEEETTTTEE-EEEEE--TTS-B-EEESS-BPPTTTTS---SPPP-HHHHHHHHHT---SSEEEEEEEEEES--HHHHHHHHHHHHHHTT--SEEEEE--EET-EEEEE-S-HHHHHHH-HHHHHHHHHTSTHHHHHHHHHHH-EEEEEEEEEEESEEE-SSTT-EEESSS--HHHHHHHHHHHHHHHHHTT-EEE--HHHHHHHHHTTSEEESSBPEEEEEEETTTHHHHHHHHHHHHSS-SS-TTS-STTEEEEEEEE-SSEEEEEEEEEEEES-HHHHHHHHTSGGGHHHHHTEEEEEEEEEPPPTT--THHHHHHHHHHHHIIIIIS-GGG--SEEEEEEESSS--HHHHHHHHHHT-EEEE----TTGGGTB-TTS-B-THHHHHHHHHTS--B------GGGS--------------------TT------HHHHHHHHHHHHHTS---------------------------------------------------HHHHHHHHHHHHHHHHHHHHGGGS-HHHHHHHHHHHHHHHTT--

pLDDT: mean 71.24, std 25.42, range [24.33, 97.25]

Organism: NCBI:txid111463

Foldseek 3Di:
DDDDDDDDDDDDDDDPDPDDPQFADDDDDDDDDDDDDDDDDDDDDDDDDDDDDDDDDDDDDDDDDPDPDPPPPPPPDDPPPPDDDDLLQDDVLDAPFDFPDAPPVLAETEAEDQCCQQPLVSVLSRLVSLLSRAKKKKKWKWWWAWDQDPDPDDPDRDGDIGTLEIEMEIPSSLQALDSNNSHGPKDKDFAAQQWQDQLQALGGHGHPQVPHPPPDGGDDSSRSSVVRNPDPQPKEKEKEFEAEPAADPPVLQVLVVVLCVVLVRPTDMDIDIDIRSRMYIYIYHDPLVSQCPDPVSVVVCVVVVVCVVVVVVSSNRYRYHPTMYMYGYQWDDDPDPPDIQGSNRDGSVRVCVQCSQLVSVSSVVSYYDYDRVVSSVVSQVVQAAEAPAFFAEEEEEAQVVVVQSQVLVCVQAVDGFDDPPDDLAQGWDWHWFDDSRYTYGHIYHYHHDPDLQVVLVVCLDPVNLVVLLRHQYYEYTYEDDDPPDDCVSVLSNLQSVLSCCVRRQVQLLRQHAFAYEYEEDDDCPVVCVSNVVSRHHYAYAYPDPVVVVQADPVGDGGHSVVVNVSVNPGDGHDDPDPPPVVVDDDDDDDDDDDDDDDDDDDDPPDDDDDDPVVVVVVVCVVVVVPDDDDDDDDDDDDDDDDDDDDDDDDDDDDDDDDDDDDDDDDDDDDDDDDDPDPVVVVLVVCLVSSLVSLVVVCPPDDPVVSVVSSVVSVVVSVVVD

Sequence (721 aa):
MGNVEPLPSPKPPLSPLQESRSAISLQTTAAAPSSSSVAAAAVPHGHESLSRYFDDPIQGEYDNDDLPPLYSEHAETDAADSAPVNPLIPRGGDQLVQPFGHDGGGTTAYYLDPRLDSDPSFLIDHIQRLAAVPPRPFVRLRGTHRERQRGRDKDRHGADQVVDFDIRIELTHLLYTDITRQQAWRGLVTAGNLEKVRRGTVFAERAPGFGGAAEEGVPGLEQWCHRFCASPAGLKCFTLERRVLGWDWDLLRRRLEALVRATNYRGHAVVSFPVRDARVDVYNDCRTNRWRLTGRIRFLFYATFLFLLTWPWLLLRTRRWETVAAEWHASQPTSVPGRRRYAAGMGEEQWYSLWATAIQRAMLERRDCELDRGDLERAQGETVMQVSNPKRVLAVSLANEANHLSRVIRDLSGSAPGPASTSLAGTTHHVAFETQYYKASVPVWLDLIASPAEWAESFLSDEASEVLAVLGGLVVVFALPAAGASGDELRLLIEHVGRVVNMGLGGWEWEGVRLAVGVGEDAADDWDELCAEAGLEFVQVGVGQQQQRGLNEFGERIGMARVKEALESNDWAQTDSPSLSDFGDFESGSDGHPEANNVDFDPETLDFGFDRADFEGLRRAIWSAGQRDSPAAETAGASTREAKADDVARDDDGASAEDTSLQGGPCVDEGDEAEVDGDDVLKLERMTRKLQAVRDAGAGMGEAQRKKMAARAVAEAMKEL

Radius of gyration: 42.44 Å; chains: 1; bounding box: 114×88×108 Å